Protein AF-A0A2V0PE69-F1 (afdb_monomer_lite)

Sequence (593 aa):
MATNRVFNFAAGPACLPLEVLEQAQADLVSYQGSGMSVMEMSHRSKEFEGIIKSAEADLRKLLDIPDNYKVLFVQGGASTQFAAIPFNFTAPGDAADYVVTGAWSKKAYEEALKLGLKANLAAKGDNKSIPPRDSWKLTPGAKYVHYCDNETIGGVEFPSAPDVGDVPLIADMSSDFLSKPVDVSKYAMIYAGAQKNVGPAGVVIAIVREDLLGHARPDTPTMLDYKVAADNGSMYNTPPCWTIYICGLELKGHRSVGGMRASIYNAMPTAGVEALAEFMGAFRKKHAKASRINGAACRRVTVRSSAVGAPAIEASRHSLPDGSGLEVLHLAAADASKAAARPPLVFVHGSYHAAWCWKENFMPYFSAAGYDCFALSLRCQGGSDRPAGAKVAGNLDSLAADLGSYVSTFPRPPVLVTHSFSGLIAQKYLLTPSAPAVAGAAFLCSVPPSGNKAMVGRFLRRDFFLSMRITWAFVGRSFATSLAACREAFFSPELPEADLKRYQAELAAASPVRLLDLKDMTKQVPLPQPRSAPPRFVLGGELDKVVDVEAVQELAAYCGVPPVVLPGLAHDCMLDARWRDAADALRGWLDGL

Foldseek 3Di:
DPPPDDPFPDQFLGDDDPVLVVLCVVQQQPNPNNRHHLVPDDCPDPVLVVLLVLLQVLVCVLQVFDPQKFKFKAFDFPLLVLQLVCQQQDDPPAEAEFQALEDSSVSSQVNCVVVVHNYHPQYHHPLQEGPDLVSGNDDVRHSAYEYEQAHLPSQYHDPADRCPDPHAYEYECAQCVQQDHHPNVNHQKYKYQCSHPQWHGTIMIMIHRNVSAPRGYPPDDLSSHVNSRRVCVNPNDPGPSSGSNSSSSSSVVCVVVDGGHNDPSHSQPPVNVVCVVVCVVVVCVVPVDDDDDDDDDDDDDDDDDPDQDQWDWDWDWDADPVRWTKIKTWTAASDQVLQVVAAAEEEEEAPLAALVLQPPFPRSVVSPVRHTYMYIGADQWDPTDDDPPAQAREALVVRLSVVLSVQVPDPDAHEYAYAAAVLLSVLSNQQPPPRDHHQEYEYELYFALQGVVVVLVVCCVPPVVLSVLLVCCLPVVVLLVDLVSVCLQFEFPPADSVLSVVVSPSSNVTGSRHHHDPVNRNVCPNPDQRPDGHHYAFEYECSESRRHPVSSCNRCVSVVHDYHYHYRGYRSLSSYPNVVVVSVVVVVSSVVD

InterPro domains:
  IPR000073 Alpha/beta hydrolase fold-1 [PF12697] (345-583)
  IPR000192 Aminotransferase class V domain [PF00266] (6-252)
  IPR015421 Pyridoxal phosphate-dependent transferase, major domain [G3DSA:3.40.640.10] (18-251)
  IPR015422 Pyridoxal phosphate-dependent transferase, small domain [G3DSA:3.90.1150.10] (252-288)
  IPR015424 Pyridoxal phosphate-dependent transferase [SSF53383] (4-286)
  IPR022278 Phosphoserine aminotransferase [MF_00160] (4-361)
  IPR022278 Phosphoserine aminotransferase [NF003764] (4-249)
  IPR022278 Phosphoserine aminotransferase [PTHR43247] (2-249)
  IPR029058 Alpha/Beta hydrolase fold [G3DSA:3.40.50.1820] (333-587)
  IPR029058 Alpha/Beta hydrolase fold [SSF53474] (340-592)

Radius of gyration: 30.6 Å; chains: 1; bounding box: 71×57×90 Å

pLDDT: mean 88.37, std 16.53, range [22.5, 98.88]

Organism: NCBI:txid307507

Structure (mmCIF, N/CA/C/O backbone):
data_AF-A0A2V0PE69-F1
#
_entry.id   AF-A0A2V0PE69-F1
#
loop_
_atom_site.group_PDB
_atom_site.id
_atom_site.type_symbol
_atom_site.label_atom_id
_atom_site.label_alt_id
_atom_site.label_comp_id
_atom_site.label_asym_id
_atom_site.label_entity_id
_atom_site.label_seq_id
_at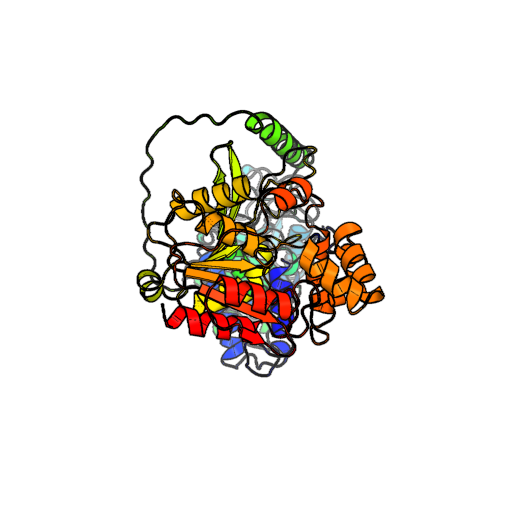om_site.pdbx_PDB_ins_code
_atom_site.Cartn_x
_atom_site.Cartn_y
_atom_site.Cartn_z
_atom_site.occupancy
_atom_site.B_iso_or_equiv
_atom_site.auth_seq_id
_atom_site.auth_comp_id
_atom_site.auth_asym_id
_atom_site.auth_atom_id
_atom_site.pdbx_PDB_model_num
ATOM 1 N N . MET A 1 1 ? 0.083 8.478 10.094 1.00 35.44 1 MET A N 1
ATOM 2 C CA . MET A 1 1 ? 1.491 8.467 10.567 1.00 35.44 1 MET A CA 1
ATOM 3 C C . MET A 1 1 ? 2.430 9.319 9.713 1.00 35.44 1 MET A C 1
ATOM 5 O O . MET A 1 1 ? 2.516 9.110 8.509 1.00 35.44 1 MET A O 1
ATOM 9 N N . ALA A 1 2 ? 3.210 10.209 10.338 1.00 32.06 2 ALA A N 1
ATOM 10 C CA . ALA A 1 2 ? 4.513 10.598 9.795 1.00 32.06 2 ALA A CA 1
ATOM 11 C C . ALA A 1 2 ? 5.482 9.459 10.131 1.00 32.06 2 ALA A C 1
ATOM 13 O O . ALA A 1 2 ? 5.994 9.360 11.242 1.00 32.06 2 ALA A O 1
ATOM 14 N N . THR A 1 3 ? 5.621 8.516 9.207 1.00 49.03 3 THR A N 1
ATOM 15 C CA . THR A 1 3 ? 6.571 7.409 9.309 1.00 49.03 3 THR A CA 1
ATOM 16 C C . THR A 1 3 ? 7.971 7.963 9.597 1.00 49.03 3 THR A C 1
ATOM 18 O O . THR A 1 3 ? 8.348 8.945 8.960 1.00 49.03 3 THR A O 1
ATOM 21 N N . ASN A 1 4 ? 8.788 7.318 10.445 1.00 60.53 4 ASN A N 1
ATOM 22 C CA . ASN A 1 4 ? 10.232 7.618 10.589 1.00 60.53 4 ASN A CA 1
ATOM 23 C C . ASN A 1 4 ? 11.032 7.240 9.312 1.00 60.53 4 ASN A C 1
ATOM 25 O O . ASN A 1 4 ? 12.198 6.854 9.357 1.00 60.53 4 ASN A O 1
ATOM 29 N N . ARG A 1 5 ? 10.354 7.271 8.159 1.00 71.38 5 ARG A N 1
ATOM 30 C CA . ARG A 1 5 ? 10.871 7.033 6.824 1.00 71.38 5 ARG A CA 1
ATOM 31 C C . ARG A 1 5 ? 11.457 8.344 6.346 1.00 71.38 5 ARG A C 1
ATOM 33 O O . ARG A 1 5 ? 10.777 9.364 6.262 1.00 71.38 5 ARG A O 1
ATOM 40 N N . VAL A 1 6 ? 12.730 8.283 6.011 1.00 70.19 6 VAL A N 1
ATOM 41 C CA . VAL A 1 6 ? 13.393 9.333 5.255 1.00 70.19 6 VAL A CA 1
ATOM 42 C C . VAL A 1 6 ? 12.930 9.276 3.802 1.00 70.19 6 VAL A C 1
ATOM 44 O O . VAL A 1 6 ? 12.574 8.211 3.290 1.00 70.19 6 VAL A O 1
ATOM 47 N N . PHE A 1 7 ? 12.957 10.416 3.120 1.00 74.06 7 PHE A N 1
ATOM 48 C CA . PHE A 1 7 ? 12.784 10.427 1.674 1.00 74.06 7 PHE A CA 1
ATOM 49 C C . PHE A 1 7 ? 13.975 9.713 1.029 1.00 74.06 7 PHE A C 1
ATOM 51 O O . PHE A 1 7 ? 15.108 10.189 1.101 1.00 74.06 7 PHE A O 1
ATOM 58 N N . ASN A 1 8 ? 13.721 8.550 0.432 1.00 75.88 8 ASN A N 1
ATOM 59 C CA . ASN A 1 8 ? 14.737 7.753 -0.242 1.00 75.88 8 ASN A CA 1
ATOM 60 C C . ASN A 1 8 ? 14.632 7.943 -1.761 1.00 75.88 8 ASN A C 1
ATOM 62 O O . ASN A 1 8 ? 13.727 7.397 -2.388 1.00 75.88 8 ASN A O 1
ATOM 66 N N . PHE A 1 9 ? 15.578 8.692 -2.330 1.00 79.00 9 PHE A N 1
ATOM 67 C CA . PHE A 1 9 ? 15.699 8.948 -3.771 1.00 79.00 9 PHE A CA 1
ATOM 68 C C . PHE A 1 9 ? 16.758 8.054 -4.452 1.00 79.00 9 PHE A C 1
ATOM 70 O O . PHE A 1 9 ? 17.286 8.407 -5.504 1.00 79.00 9 PHE A O 1
ATOM 77 N N . ALA A 1 10 ? 17.128 6.913 -3.856 1.00 80.62 10 ALA A N 1
ATOM 78 C CA . ALA A 1 10 ? 18.108 5.999 -4.445 1.00 80.62 10 ALA A CA 1
ATOM 79 C C . ALA A 1 10 ? 17.646 5.474 -5.817 1.00 80.62 10 ALA A C 1
ATOM 81 O O . ALA A 1 10 ? 16.499 5.070 -5.971 1.00 80.62 10 ALA A O 1
ATOM 82 N N . ALA A 1 11 ? 18.547 5.433 -6.803 1.00 77.75 11 ALA A N 1
ATOM 83 C CA . ALA A 1 11 ? 18.247 5.075 -8.198 1.00 77.75 11 ALA A CA 1
ATOM 84 C C . ALA A 1 11 ? 18.187 3.556 -8.493 1.00 77.75 11 ALA A C 1
ATOM 86 O O . ALA A 1 11 ? 18.026 3.156 -9.647 1.00 77.75 11 ALA A O 1
ATOM 87 N N . GLY A 1 12 ? 18.364 2.703 -7.476 1.00 88.44 12 GLY A N 1
ATOM 88 C CA . GLY A 1 12 ? 18.439 1.245 -7.613 1.00 88.44 12 GLY A CA 1
ATOM 89 C C . GLY A 1 12 ? 19.532 0.626 -6.721 1.00 88.44 12 GLY A C 1
ATOM 90 O O . GLY A 1 12 ? 20.708 0.859 -7.002 1.00 88.44 12 GLY A O 1
ATOM 91 N N . PRO A 1 13 ? 19.200 -0.185 -5.694 1.00 94.19 13 PRO A N 1
ATOM 92 C CA . PRO A 1 13 ? 17.847 -0.531 -5.260 1.00 94.19 13 PRO A CA 1
ATOM 93 C C . PRO A 1 13 ? 17.022 0.692 -4.830 1.00 94.19 13 PRO A C 1
ATOM 95 O O . PRO A 1 13 ? 17.541 1.603 -4.186 1.00 94.19 13 PRO A O 1
ATOM 98 N N . ALA A 1 14 ? 15.759 0.720 -5.242 1.00 86.88 14 ALA A N 1
ATOM 99 C CA . ALA A 1 14 ? 14.844 1.844 -5.086 1.00 86.88 14 ALA A CA 1
ATOM 100 C C . ALA A 1 14 ? 13.913 1.698 -3.870 1.00 86.88 14 ALA A C 1
ATOM 102 O O . ALA A 1 14 ? 13.918 0.694 -3.154 1.00 86.88 14 ALA A O 1
ATOM 103 N N . CYS A 1 15 ? 13.116 2.738 -3.617 1.00 84.44 15 CYS A N 1
ATOM 104 C CA . CYS A 1 15 ? 12.141 2.751 -2.534 1.00 84.44 15 CYS A CA 1
ATOM 105 C C . CYS A 1 15 ? 10.949 1.824 -2.831 1.00 84.44 15 CYS A C 1
ATOM 107 O O . CYS A 1 15 ? 10.188 2.062 -3.769 1.00 84.44 15 CYS A O 1
ATOM 109 N N . LEU A 1 16 ? 10.736 0.825 -1.971 1.00 86.88 16 LEU A N 1
ATOM 110 C CA . LEU A 1 16 ? 9.542 -0.022 -2.002 1.00 86.88 16 LEU A CA 1
ATOM 111 C C . LEU A 1 16 ? 8.354 0.640 -1.277 1.00 86.88 16 LEU A C 1
ATOM 113 O O . LEU A 1 16 ? 8.569 1.324 -0.258 1.00 86.88 16 LEU A O 1
ATOM 117 N N . PRO A 1 17 ? 7.107 0.421 -1.748 1.00 84.81 17 PRO A N 1
ATOM 118 C CA . PRO A 1 17 ? 5.901 0.804 -1.014 1.00 84.81 17 PRO A CA 1
ATOM 119 C C . PRO A 1 17 ? 5.932 0.269 0.422 1.00 84.81 17 PRO A C 1
ATOM 121 O O . PRO A 1 17 ? 6.444 -0.824 0.674 1.00 84.81 17 PRO A O 1
ATOM 124 N N . LEU A 1 18 ? 5.425 1.049 1.378 1.00 81.75 18 LEU A N 1
ATOM 125 C CA . LEU A 1 18 ? 5.485 0.657 2.790 1.00 81.75 18 LEU A CA 1
ATOM 126 C C . LEU A 1 18 ? 4.635 -0.590 3.039 1.00 81.75 18 LEU A C 1
ATOM 128 O O . LEU A 1 18 ? 5.077 -1.511 3.709 1.00 81.75 18 LEU A O 1
ATOM 132 N N . GLU A 1 19 ? 3.472 -0.641 2.408 1.00 81.75 19 GLU A N 1
ATOM 133 C CA . GLU A 1 19 ? 2.492 -1.714 2.514 1.00 81.75 19 GLU A CA 1
ATOM 134 C C . GLU A 1 19 ? 3.077 -3.049 2.027 1.00 81.75 19 GLU A C 1
ATOM 136 O O . GLU A 1 19 ? 2.823 -4.101 2.609 1.00 81.75 19 GLU A O 1
ATOM 141 N N . VAL A 1 20 ? 3.928 -3.009 0.993 1.00 88.50 20 VAL A N 1
ATOM 142 C CA . VAL A 1 20 ? 4.663 -4.186 0.503 1.00 88.50 20 VAL A CA 1
ATOM 143 C C . VAL A 1 20 ? 5.673 -4.667 1.546 1.00 88.50 20 VAL A C 1
ATOM 145 O O . VAL A 1 20 ? 5.784 -5.869 1.776 1.00 88.50 20 VAL A O 1
ATOM 148 N N . LEU A 1 21 ? 6.398 -3.748 2.195 1.00 89.62 21 LEU A N 1
ATOM 149 C CA . LEU A 1 21 ? 7.365 -4.086 3.245 1.00 89.62 21 LEU A CA 1
ATOM 150 C C . LEU A 1 21 ? 6.683 -4.649 4.498 1.00 89.62 21 LEU A C 1
ATOM 152 O O . LEU A 1 21 ? 7.188 -5.601 5.084 1.00 89.62 21 LEU A O 1
ATOM 156 N N . GLU A 1 22 ? 5.543 -4.085 4.891 1.00 88.31 22 GLU A N 1
ATOM 157 C CA . GLU A 1 22 ? 4.753 -4.546 6.036 1.00 88.31 22 GLU A CA 1
ATOM 158 C C . GLU A 1 22 ? 4.157 -5.935 5.777 1.00 88.31 22 GLU A C 1
ATOM 160 O O . GLU A 1 22 ? 4.276 -6.821 6.624 1.00 88.31 22 GLU A O 1
ATOM 165 N N . GLN A 1 23 ? 3.611 -6.182 4.581 1.00 90.25 23 GLN A N 1
ATOM 166 C CA . GLN A 1 23 ? 3.125 -7.514 4.214 1.00 90.25 23 GLN A CA 1
ATOM 167 C C . GLN A 1 23 ? 4.268 -8.535 4.147 1.00 90.25 23 GLN A C 1
ATOM 169 O O . GLN A 1 23 ? 4.152 -9.643 4.668 1.00 90.25 23 GLN A O 1
ATOM 174 N N . ALA A 1 24 ? 5.404 -8.161 3.555 1.00 94.56 24 ALA A N 1
ATOM 175 C CA . ALA A 1 24 ? 6.586 -9.013 3.527 1.00 94.56 24 ALA A CA 1
ATOM 176 C C . ALA A 1 24 ? 7.092 -9.348 4.937 1.00 94.56 24 ALA A C 1
ATOM 178 O O . ALA A 1 24 ? 7.491 -10.483 5.184 1.00 94.56 24 ALA A O 1
ATOM 179 N N . GLN A 1 25 ? 7.056 -8.387 5.865 1.00 95.25 25 GLN A N 1
ATOM 180 C CA . GLN A 1 25 ? 7.393 -8.613 7.268 1.00 95.25 25 GLN A CA 1
ATOM 181 C C . GLN A 1 25 ? 6.424 -9.604 7.927 1.00 95.25 25 GLN A C 1
ATOM 183 O O . GLN A 1 25 ? 6.879 -10.499 8.637 1.00 95.25 25 GLN A O 1
ATOM 188 N N . ALA A 1 26 ? 5.117 -9.471 7.680 1.00 92.62 26 ALA A N 1
ATOM 189 C CA . ALA A 1 26 ? 4.102 -10.374 8.220 1.00 92.62 26 ALA A CA 1
ATOM 190 C C . ALA A 1 26 ? 4.277 -11.818 7.715 1.00 92.62 26 ALA A C 1
ATOM 192 O O . ALA A 1 26 ? 4.193 -12.763 8.497 1.00 92.62 26 ALA A O 1
ATOM 193 N N . ASP A 1 27 ? 4.591 -11.987 6.430 1.00 95.56 27 ASP A N 1
ATOM 194 C CA . ASP A 1 27 ? 4.787 -13.303 5.810 1.00 95.56 27 ASP A CA 1
ATOM 195 C C . ASP A 1 27 ? 6.197 -13.886 6.012 1.00 95.56 27 ASP A C 1
ATOM 197 O O . ASP A 1 27 ? 6.459 -15.019 5.603 1.00 95.56 27 ASP A O 1
ATOM 201 N N . LEU A 1 28 ? 7.120 -13.143 6.638 1.00 97.00 28 LEU A N 1
ATOM 202 C CA . LEU A 1 28 ? 8.537 -13.512 6.705 1.00 97.00 28 LEU A CA 1
ATOM 203 C C . LEU A 1 28 ? 8.767 -14.859 7.398 1.00 97.00 28 LEU A C 1
ATOM 205 O O . LEU A 1 28 ? 9.588 -15.647 6.933 1.00 97.00 28 LEU A O 1
ATOM 209 N N . VAL A 1 29 ? 8.067 -15.105 8.508 1.00 96.25 29 VAL A N 1
ATOM 210 C CA . VAL A 1 29 ? 8.235 -16.317 9.331 1.00 96.25 29 VAL A CA 1
ATOM 211 C C . VAL A 1 29 ? 7.317 -17.445 8.866 1.00 96.25 29 VAL A C 1
ATOM 213 O O . VAL A 1 29 ? 7.697 -18.609 8.910 1.00 96.25 29 VAL A O 1
ATOM 216 N N . SER A 1 30 ? 6.104 -17.117 8.424 1.00 95.88 30 SER A N 1
ATOM 217 C CA . SER A 1 30 ? 5.138 -18.103 7.946 1.00 95.88 30 SER A CA 1
ATOM 218 C C . SER A 1 30 ? 4.229 -17.469 6.905 1.00 95.88 30 SER A C 1
ATOM 220 O O . SER A 1 30 ? 3.288 -16.755 7.252 1.00 95.88 30 SER A O 1
ATOM 222 N N . TYR A 1 31 ? 4.457 -17.802 5.639 1.00 94.81 31 TYR A N 1
ATOM 223 C CA . TYR A 1 31 ? 3.628 -17.326 4.538 1.00 94.81 31 TYR A CA 1
ATOM 224 C C . TYR A 1 31 ? 2.218 -17.902 4.641 1.00 94.81 31 TYR A C 1
ATOM 226 O O . TYR A 1 31 ? 2.052 -19.121 4.569 1.00 94.81 31 TYR A O 1
ATOM 234 N N . GLN A 1 32 ? 1.211 -17.042 4.803 1.00 89.31 32 GLN A N 1
ATOM 235 C CA . GLN A 1 32 ? -0.215 -17.402 4.726 1.00 89.31 32 GLN A CA 1
ATOM 236 C C . GLN A 1 32 ? -0.622 -18.669 5.508 1.00 89.31 32 GLN A C 1
ATOM 238 O O . GLN A 1 32 ? -1.419 -19.481 5.042 1.00 89.31 32 GLN A O 1
ATOM 243 N N . GLY A 1 33 ? -0.061 -18.859 6.706 1.00 85.44 33 GLY A N 1
ATOM 244 C CA . GLY A 1 33 ? -0.373 -20.014 7.558 1.00 85.44 33 GLY A CA 1
ATOM 245 C C . GLY A 1 33 ? 0.222 -21.351 7.095 1.00 85.44 33 GLY A C 1
ATOM 246 O O . GLY A 1 33 ? -0.128 -22.384 7.656 1.00 85.44 33 GLY A O 1
ATOM 247 N N . SER A 1 34 ? 1.137 -21.345 6.119 1.00 91.19 34 SER A N 1
ATOM 248 C CA . SER A 1 34 ? 1.882 -22.541 5.691 1.00 91.19 34 SER A CA 1
ATOM 249 C C . SER A 1 34 ? 2.806 -23.105 6.776 1.00 91.19 34 SER A C 1
ATOM 251 O O . SER A 1 34 ? 3.220 -24.257 6.684 1.00 91.19 34 SER A O 1
ATOM 253 N N . GLY A 1 35 ? 3.138 -22.309 7.798 1.00 92.88 35 GLY A N 1
ATOM 254 C CA . GLY A 1 35 ? 4.087 -22.680 8.846 1.00 92.88 35 GLY A CA 1
ATOM 255 C C . GLY A 1 35 ? 5.555 -22.557 8.428 1.00 92.88 35 GLY A C 1
ATOM 256 O O . GLY A 1 35 ? 6.418 -23.016 9.168 1.00 92.88 35 GLY A O 1
ATOM 257 N N . MET A 1 36 ? 5.843 -21.959 7.266 1.00 95.00 36 MET A N 1
ATOM 258 C CA . MET A 1 36 ? 7.195 -21.834 6.714 1.00 95.00 36 MET A CA 1
ATOM 259 C C . MET A 1 36 ? 7.390 -20.514 5.962 1.00 95.00 36 MET A C 1
ATOM 261 O O . MET A 1 36 ? 6.454 -19.966 5.368 1.00 95.00 36 MET A O 1
ATOM 265 N N . SER A 1 37 ? 8.617 -19.992 5.985 1.00 97.81 37 SER A N 1
ATOM 266 C CA . SER A 1 37 ? 8.984 -18.805 5.216 1.00 97.81 37 SER A CA 1
ATOM 267 C C . SER A 1 37 ? 8.952 -19.101 3.719 1.00 97.81 37 SER A C 1
ATOM 269 O O . SER A 1 37 ? 9.305 -20.199 3.287 1.00 97.81 37 SER A O 1
ATOM 271 N N . VAL A 1 38 ? 8.655 -18.095 2.888 1.00 97.44 38 VAL A N 1
ATOM 272 C CA . VAL A 1 38 ? 8.827 -18.205 1.424 1.00 97.44 38 VAL A CA 1
ATOM 273 C C . VAL A 1 38 ? 10.267 -18.584 1.052 1.00 97.44 38 VAL A C 1
ATOM 275 O O . VAL A 1 38 ? 10.493 -19.268 0.057 1.00 97.44 38 VAL A O 1
ATOM 278 N N . MET A 1 39 ? 11.253 -18.177 1.858 1.00 97.25 39 MET A N 1
ATOM 279 C CA . MET A 1 39 ? 12.664 -18.524 1.645 1.00 97.25 39 MET A CA 1
ATOM 280 C C . MET A 1 39 ? 12.966 -20.015 1.852 1.00 97.25 39 MET A C 1
ATOM 282 O O . MET A 1 39 ? 13.970 -20.504 1.344 1.00 97.25 39 MET A O 1
ATOM 286 N N . GLU A 1 40 ? 12.110 -20.727 2.581 1.00 97.44 40 GLU A N 1
ATOM 287 C CA . GLU A 1 40 ? 12.258 -22.151 2.901 1.00 97.44 40 GLU A CA 1
ATOM 288 C C . GLU A 1 40 ? 11.398 -23.035 1.984 1.00 97.44 40 GLU A C 1
ATOM 290 O O . GLU A 1 40 ? 11.500 -24.263 2.009 1.00 97.44 40 GLU A O 1
ATOM 295 N N . MET A 1 41 ? 10.553 -22.424 1.145 1.00 96.94 41 MET A N 1
ATOM 296 C CA . MET A 1 41 ? 9.707 -23.142 0.200 1.00 96.94 41 MET A CA 1
ATOM 297 C C . MET A 1 41 ? 10.531 -23.786 -0.907 1.00 96.94 41 MET A C 1
ATOM 299 O O . MET A 1 41 ? 11.344 -23.143 -1.575 1.00 96.94 41 MET A O 1
ATOM 303 N N . SER A 1 42 ? 10.236 -25.057 -1.181 1.00 98.06 42 SER A N 1
ATOM 304 C CA . SER A 1 42 ? 10.637 -25.651 -2.451 1.00 98.06 42 SER A CA 1
ATOM 305 C C . SER A 1 42 ? 9.991 -24.865 -3.588 1.00 98.06 42 SER A C 1
ATOM 307 O O . SER A 1 42 ? 8.779 -24.675 -3.608 1.00 98.06 42 SER A O 1
ATOM 309 N N . HIS A 1 43 ? 10.779 -24.481 -4.590 1.00 97.31 43 HIS A N 1
ATOM 310 C CA . HIS A 1 43 ? 10.258 -23.814 -5.784 1.00 97.31 43 HIS A CA 1
ATOM 311 C C . HIS A 1 43 ? 9.340 -24.714 -6.636 1.00 97.31 43 HIS A C 1
ATOM 313 O O . HIS A 1 43 ? 8.752 -24.256 -7.606 1.00 97.31 43 HIS A O 1
ATOM 319 N N . ARG A 1 44 ? 9.227 -26.001 -6.289 1.00 97.12 44 ARG A N 1
ATOM 320 C CA . ARG A 1 44 ? 8.290 -26.963 -6.888 1.00 97.12 44 ARG A CA 1
ATOM 321 C C . ARG A 1 44 ? 7.061 -27.221 -6.013 1.00 97.12 44 ARG A C 1
ATOM 323 O O . ARG A 1 44 ? 6.251 -28.083 -6.339 1.00 97.12 44 ARG A O 1
ATOM 330 N N . SER A 1 45 ? 6.947 -26.555 -4.863 1.00 96.94 45 SER A N 1
ATOM 331 C CA . SER A 1 45 ? 5.774 -26.685 -4.003 1.00 96.94 45 SER A CA 1
ATOM 332 C C . SER A 1 45 ? 4.586 -25.937 -4.608 1.00 96.94 45 SER A C 1
ATOM 334 O O . SER A 1 45 ? 4.752 -24.987 -5.377 1.00 96.94 45 SER A O 1
ATOM 336 N N . LYS A 1 46 ? 3.366 -26.347 -4.244 1.00 96.44 46 LYS A N 1
ATOM 337 C CA . LYS A 1 46 ? 2.143 -25.690 -4.729 1.00 96.44 46 LYS A CA 1
ATOM 338 C C . LYS A 1 46 ? 2.087 -24.222 -4.306 1.00 96.44 46 LYS A C 1
ATOM 340 O O . LYS A 1 46 ? 1.580 -23.392 -5.053 1.00 96.44 46 LYS A O 1
ATOM 345 N N . GLU A 1 47 ? 2.618 -23.918 -3.127 1.00 95.75 47 GLU A N 1
ATOM 346 C CA . GLU A 1 47 ? 2.690 -22.579 -2.552 1.00 95.75 47 GLU A CA 1
ATOM 347 C C . GLU A 1 47 ? 3.557 -21.670 -3.427 1.00 95.75 47 GLU A C 1
ATOM 349 O O . GLU A 1 47 ? 3.075 -20.641 -3.903 1.00 95.75 47 GLU A O 1
ATOM 354 N N . PHE A 1 48 ? 4.803 -22.069 -3.719 1.00 98.12 48 PHE A N 1
ATOM 355 C CA . PHE A 1 48 ? 5.684 -21.237 -4.538 1.00 98.12 48 PHE A CA 1
ATOM 356 C C . PHE A 1 48 ? 5.242 -21.170 -6.003 1.00 98.12 48 PHE A C 1
ATOM 358 O O . PHE A 1 48 ? 5.269 -20.094 -6.603 1.00 98.12 48 PHE A O 1
ATOM 365 N N . GLU A 1 49 ? 4.764 -22.280 -6.574 1.00 97.88 49 GLU A N 1
ATOM 366 C CA . GLU A 1 49 ? 4.161 -22.248 -7.908 1.00 97.88 49 GLU A CA 1
ATOM 367 C C . GLU A 1 49 ? 2.986 -21.263 -7.974 1.00 97.88 49 GLU A C 1
ATOM 369 O O . GLU A 1 49 ? 2.835 -20.546 -8.963 1.00 97.88 49 GLU A O 1
ATOM 374 N N . GLY A 1 50 ? 2.167 -21.197 -6.922 1.00 97.81 50 GLY A N 1
ATOM 375 C CA . GLY A 1 50 ? 1.096 -20.214 -6.795 1.00 97.81 50 GLY A CA 1
ATOM 376 C C . GLY A 1 50 ? 1.618 -18.775 -6.781 1.00 97.81 50 GLY A C 1
ATOM 377 O O . GLY A 1 50 ? 1.064 -17.919 -7.473 1.00 97.81 50 GLY A O 1
ATOM 378 N N . ILE A 1 51 ? 2.710 -18.511 -6.054 1.00 98.19 51 ILE A N 1
ATOM 379 C CA . ILE A 1 51 ? 3.356 -17.191 -5.988 1.00 98.19 51 ILE A CA 1
ATOM 380 C C . ILE A 1 51 ? 3.816 -16.734 -7.378 1.00 98.19 51 ILE A C 1
ATOM 382 O O . ILE A 1 51 ? 3.426 -15.651 -7.822 1.00 98.19 51 ILE A O 1
ATOM 386 N N . ILE A 1 52 ? 4.610 -17.547 -8.082 1.00 98.44 52 ILE A N 1
ATOM 387 C CA . ILE A 1 52 ? 5.175 -17.155 -9.383 1.00 98.44 52 ILE A CA 1
ATOM 388 C C . ILE A 1 52 ? 4.095 -17.044 -10.470 1.00 98.44 52 ILE A C 1
ATOM 390 O O . ILE A 1 52 ? 4.099 -16.077 -11.231 1.00 98.44 52 ILE A O 1
ATOM 394 N N . LYS A 1 53 ? 3.109 -17.957 -10.491 1.00 98.25 53 LYS A N 1
ATOM 395 C CA . LYS A 1 53 ? 1.969 -17.898 -11.427 1.00 98.25 53 LYS A CA 1
ATOM 396 C C . LYS A 1 53 ? 1.099 -16.667 -11.178 1.00 98.25 53 LYS A C 1
ATOM 398 O O . LYS A 1 53 ? 0.656 -16.030 -12.130 1.00 98.25 53 LYS A O 1
ATOM 403 N N . SER A 1 54 ? 0.875 -16.301 -9.911 1.00 97.12 54 SER A N 1
ATOM 404 C CA . SER A 1 54 ? 0.170 -15.062 -9.564 1.00 97.12 54 SER A CA 1
ATOM 405 C C . SER A 1 54 ? 0.942 -13.840 -10.052 1.00 97.12 54 SER A C 1
ATOM 407 O O . SER A 1 54 ? 0.330 -12.957 -10.639 1.00 97.12 54 SER A O 1
ATOM 409 N N . ALA A 1 55 ? 2.262 -13.785 -9.847 1.00 96.75 55 ALA A N 1
ATOM 410 C CA . ALA A 1 55 ? 3.081 -12.663 -10.302 1.00 96.75 55 ALA A CA 1
ATOM 411 C C . ALA A 1 55 ? 3.063 -12.518 -11.837 1.00 96.75 55 ALA A C 1
ATOM 413 O O . ALA A 1 55 ? 2.894 -11.411 -12.347 1.00 96.75 55 ALA A O 1
ATOM 414 N N . GLU A 1 56 ? 3.165 -13.626 -12.580 1.00 98.06 56 GLU A N 1
ATOM 415 C CA . GLU A 1 56 ? 3.022 -13.620 -14.043 1.00 98.06 56 GLU A CA 1
ATOM 416 C C . GLU A 1 56 ? 1.639 -13.117 -14.476 1.00 98.06 56 GLU A C 1
ATOM 418 O O . GLU A 1 56 ? 1.541 -12.204 -15.297 1.00 98.06 56 GLU A O 1
ATOM 423 N N . ALA A 1 57 ? 0.562 -13.686 -13.927 1.00 96.69 57 ALA A N 1
ATOM 424 C CA . ALA A 1 57 ? -0.799 -13.264 -14.253 1.00 96.69 57 ALA A CA 1
ATOM 425 C C . ALA A 1 57 ? -1.027 -11.782 -13.909 1.00 96.69 57 ALA A C 1
ATOM 427 O O . ALA A 1 57 ? -1.770 -11.069 -14.595 1.00 96.69 57 ALA A O 1
ATOM 428 N N . ASP A 1 58 ? -0.361 -11.304 -12.856 1.00 93.12 58 ASP A N 1
ATOM 429 C CA . ASP A 1 58 ? -0.400 -9.913 -12.448 1.00 93.12 58 ASP A CA 1
ATOM 430 C C . ASP A 1 58 ? 0.238 -8.981 -13.476 1.00 93.12 58 ASP A C 1
ATOM 432 O O . ASP A 1 58 ? -0.424 -8.027 -13.900 1.00 93.12 58 ASP A O 1
ATOM 436 N N . LEU A 1 59 ? 1.432 -9.328 -13.965 1.00 94.12 59 LEU A N 1
ATOM 437 C CA . LEU A 1 59 ? 2.108 -8.639 -15.067 1.00 94.12 59 LEU A CA 1
ATOM 438 C C . LEU A 1 59 ? 1.289 -8.650 -16.354 1.00 94.12 59 LEU A C 1
ATOM 440 O O . LEU A 1 59 ? 1.107 -7.593 -16.958 1.00 94.12 59 LEU A O 1
ATOM 444 N N . ARG A 1 60 ? 0.758 -9.815 -16.751 1.00 95.75 60 ARG A N 1
ATOM 445 C CA . ARG A 1 60 ? -0.030 -9.950 -17.985 1.00 95.75 60 ARG A CA 1
ATOM 446 C C . ARG A 1 60 ? -1.193 -8.978 -18.023 1.00 95.75 60 ARG A C 1
ATOM 448 O O . ARG A 1 60 ? -1.369 -8.272 -19.005 1.00 95.75 60 ARG A O 1
ATOM 455 N N . LYS A 1 61 ? -1.936 -8.876 -16.921 1.00 90.88 61 LYS A N 1
ATOM 456 C CA . LYS A 1 61 ? -3.058 -7.938 -16.825 1.00 90.88 61 LYS A CA 1
ATOM 457 C C . LYS A 1 61 ? -2.616 -6.473 -16.789 1.00 90.88 61 LYS A C 1
ATOM 459 O O . LYS A 1 61 ? -3.329 -5.626 -17.307 1.00 90.88 61 LYS A O 1
ATOM 464 N N . LEU A 1 62 ? -1.510 -6.156 -16.108 1.00 87.25 62 LEU A N 1
ATOM 465 C CA . LEU A 1 62 ? -1.058 -4.769 -15.932 1.00 87.25 62 LEU A CA 1
ATOM 466 C C . LEU A 1 62 ? -0.527 -4.156 -17.231 1.00 87.25 62 LEU A C 1
ATOM 468 O O . LEU A 1 62 ? -0.736 -2.969 -17.462 1.00 87.25 62 LEU A O 1
ATOM 472 N N . LEU A 1 63 ? 0.152 -4.958 -18.049 1.00 90.50 63 LEU A N 1
ATOM 473 C CA . LEU A 1 63 ? 0.770 -4.528 -19.305 1.00 90.50 63 LEU A CA 1
ATOM 474 C C . LEU A 1 63 ? -0.024 -4.926 -20.552 1.00 90.50 63 LEU A C 1
ATOM 476 O O . LEU A 1 63 ? 0.450 -4.678 -21.653 1.00 90.50 63 LEU A O 1
ATOM 480 N N . ASP A 1 64 ? -1.190 -5.555 -20.381 1.00 93.50 64 ASP A N 1
ATOM 481 C CA . ASP A 1 64 ? -1.967 -6.135 -21.482 1.00 93.50 64 ASP A CA 1
ATOM 482 C C . ASP A 1 64 ? -1.094 -7.035 -22.380 1.00 93.50 64 ASP A C 1
ATOM 484 O O . ASP A 1 64 ? -1.041 -6.895 -23.600 1.00 93.50 64 ASP A O 1
ATOM 488 N N . ILE A 1 65 ? -0.314 -7.921 -21.743 1.00 97.56 65 ILE A N 1
ATOM 489 C CA . ILE A 1 65 ? 0.670 -8.769 -22.431 1.00 97.56 65 ILE A CA 1
ATOM 490 C C . ILE A 1 65 ? -0.082 -9.790 -23.295 1.00 97.56 65 ILE A C 1
ATOM 492 O O . ILE A 1 65 ? -0.788 -10.631 -22.725 1.00 97.56 65 ILE A O 1
ATOM 496 N N . PRO A 1 66 ? 0.116 -9.797 -24.626 1.00 98.06 66 PRO A N 1
ATOM 497 C CA . PRO A 1 66 ? -0.555 -10.749 -25.500 1.00 98.06 66 PRO A CA 1
ATOM 498 C C . PRO A 1 66 ? -0.179 -12.208 -25.194 1.00 98.06 66 PRO A C 1
ATOM 500 O O . PRO A 1 66 ? 0.924 -12.511 -24.726 1.00 98.06 66 PRO A O 1
ATOM 503 N N . ASP A 1 67 ? -1.083 -13.139 -25.503 1.00 97.75 67 ASP A N 1
ATOM 504 C CA . ASP A 1 67 ? -0.902 -14.567 -25.201 1.00 97.75 67 ASP A CA 1
ATOM 505 C C . ASP A 1 67 ? 0.300 -15.194 -25.923 1.00 97.75 67 ASP A C 1
ATOM 507 O O . ASP A 1 67 ? 0.893 -16.144 -25.416 1.00 97.75 67 ASP A O 1
ATOM 511 N N . ASN A 1 68 ? 0.719 -14.629 -27.061 1.00 98.38 68 ASN A N 1
ATOM 512 C CA . ASN A 1 68 ? 1.895 -15.064 -27.821 1.00 98.38 68 ASN A CA 1
ATOM 513 C C . ASN A 1 68 ? 3.235 -14.557 -27.245 1.00 98.38 68 ASN A C 1
ATOM 515 O O . ASN A 1 68 ? 4.231 -14.488 -27.966 1.00 98.38 68 ASN A O 1
ATOM 519 N N . TYR A 1 69 ? 3.270 -14.188 -25.963 1.00 98.81 69 TYR A N 1
ATOM 520 C CA . TYR A 1 69 ? 4.481 -13.826 -25.227 1.00 98.81 69 TYR A CA 1
ATOM 521 C C . TYR A 1 69 ? 4.667 -14.722 -24.005 1.00 98.81 69 TYR A C 1
ATOM 523 O O . TYR A 1 69 ? 3.708 -15.098 -23.324 1.00 98.81 69 TYR A O 1
ATOM 531 N N . LYS A 1 70 ? 5.927 -14.995 -23.662 1.00 98.69 70 LYS A N 1
ATOM 532 C CA . LYS A 1 70 ? 6.330 -15.602 -22.390 1.00 98.69 70 LYS A CA 1
ATOM 533 C C . LYS A 1 70 ? 6.822 -14.528 -21.426 1.00 98.69 70 LYS A C 1
ATOM 535 O O . LYS A 1 70 ? 7.561 -13.631 -21.822 1.00 98.69 70 LYS A O 1
ATOM 540 N N . VAL A 1 71 ? 6.432 -14.647 -20.158 1.00 98.75 71 VAL A N 1
ATOM 541 C CA . VAL A 1 71 ? 6.927 -13.809 -19.059 1.00 98.75 71 VAL A CA 1
ATOM 542 C C . VAL A 1 71 ? 7.893 -14.648 -18.234 1.00 98.75 71 VAL A C 1
ATOM 544 O O . VAL A 1 71 ? 7.518 -15.681 -17.688 1.00 98.75 71 VAL A O 1
ATOM 547 N N . LEU A 1 72 ? 9.149 -14.222 -18.179 1.00 98.75 72 LEU A N 1
ATOM 548 C CA . LEU A 1 72 ? 10.246 -14.967 -17.577 1.00 98.75 72 LEU A CA 1
ATOM 549 C C . LEU A 1 72 ? 10.795 -14.223 -16.358 1.00 98.75 72 LEU A C 1
ATOM 551 O O . LEU A 1 72 ? 10.987 -13.008 -16.402 1.00 98.75 72 LEU A O 1
ATOM 555 N N . PHE A 1 73 ? 11.109 -14.966 -15.299 1.00 98.62 73 PHE A N 1
ATOM 556 C CA . PHE A 1 73 ? 11.783 -14.483 -14.095 1.00 98.62 73 PHE A CA 1
ATOM 557 C C . PHE A 1 73 ? 13.200 -15.060 -14.043 1.00 98.62 73 PHE A C 1
ATOM 559 O O . PHE A 1 73 ? 13.407 -16.194 -13.615 1.00 98.62 73 PHE A O 1
ATOM 566 N N . VAL A 1 74 ? 14.192 -14.291 -14.492 1.00 98.44 74 VAL A N 1
ATOM 567 C CA . VAL A 1 74 ? 15.585 -14.754 -14.630 1.00 98.44 74 VAL A CA 1
ATOM 568 C C . VAL A 1 74 ? 16.532 -14.020 -13.677 1.00 98.44 74 VAL A C 1
ATOM 570 O O . VAL A 1 74 ? 16.243 -12.923 -13.205 1.00 98.44 74 VAL A O 1
ATOM 573 N N . GLN A 1 75 ? 17.671 -14.633 -13.354 1.00 98.25 75 GLN A N 1
ATOM 574 C CA . GLN A 1 75 ? 18.693 -14.055 -12.466 1.00 98.25 75 GLN A CA 1
ATOM 575 C C . GLN A 1 75 ? 19.781 -13.303 -13.261 1.00 98.25 75 GLN A C 1
ATOM 577 O O . GLN A 1 75 ? 19.728 -13.209 -14.485 1.00 98.25 75 GLN A O 1
ATOM 582 N N . GLY A 1 76 ? 20.774 -12.743 -12.560 1.00 96.25 76 GLY A N 1
ATOM 583 C CA . GLY A 1 76 ? 21.952 -12.095 -13.166 1.00 96.25 76 GLY A CA 1
ATOM 584 C C . GLY A 1 76 ? 21.809 -10.589 -13.434 1.00 96.25 76 GLY A C 1
ATOM 585 O O . GLY A 1 76 ? 22.791 -9.902 -13.712 1.00 96.25 76 GLY A O 1
ATOM 586 N N . GLY A 1 77 ? 20.603 -10.037 -13.272 1.00 97.44 77 GLY A N 1
ATOM 587 C CA . GLY A 1 77 ? 20.336 -8.618 -13.513 1.00 97.44 77 GLY A CA 1
ATOM 588 C C . GLY A 1 77 ? 20.279 -8.265 -15.005 1.00 97.44 77 GLY A C 1
ATOM 589 O O . GLY A 1 77 ? 20.563 -9.089 -15.876 1.00 97.44 77 GLY A O 1
ATOM 590 N N . ALA A 1 78 ? 19.902 -7.017 -15.305 1.00 98.06 78 ALA A N 1
ATOM 591 C CA . ALA A 1 78 ? 19.812 -6.505 -16.678 1.00 98.06 78 ALA A CA 1
ATOM 592 C C . ALA A 1 78 ? 21.127 -6.697 -17.460 1.00 98.06 78 ALA A C 1
ATOM 594 O O . ALA A 1 78 ? 21.103 -7.044 -18.636 1.00 98.06 78 ALA A O 1
ATOM 595 N N . SER A 1 79 ? 22.275 -6.586 -16.782 1.00 98.44 79 SER A N 1
ATOM 596 C CA . SER A 1 79 ? 23.595 -6.799 -17.382 1.00 98.44 79 SER A CA 1
ATOM 597 C C . SER A 1 79 ? 23.783 -8.199 -17.974 1.00 98.44 79 SER A C 1
ATOM 599 O O . SER A 1 79 ? 24.414 -8.329 -19.015 1.00 98.44 79 SER A O 1
ATOM 601 N N . THR A 1 80 ? 23.230 -9.254 -17.362 1.00 98.75 80 THR A N 1
ATOM 602 C CA . THR A 1 80 ? 23.280 -10.602 -17.956 1.00 98.75 80 THR A CA 1
ATOM 603 C C . THR A 1 80 ? 22.449 -10.681 -19.237 1.00 98.75 80 THR A C 1
ATOM 605 O O . THR A 1 80 ? 22.819 -11.409 -20.156 1.00 98.75 80 THR A O 1
ATOM 608 N N . GLN A 1 81 ? 21.376 -9.891 -19.350 1.00 98.75 81 GLN A N 1
ATOM 609 C CA . GLN A 1 81 ? 20.559 -9.847 -20.566 1.00 98.75 81 GLN A CA 1
ATOM 610 C C . GLN A 1 81 ? 21.326 -9.239 -21.744 1.00 98.75 81 GLN A C 1
ATOM 612 O O . GLN A 1 81 ? 21.135 -9.678 -22.873 1.00 98.75 81 GLN A O 1
ATOM 617 N N . PHE A 1 82 ? 22.268 -8.322 -21.490 1.00 98.75 82 PHE A N 1
ATOM 618 C CA . PHE A 1 82 ? 23.144 -7.774 -22.534 1.00 98.75 82 PHE A CA 1
ATOM 619 C C . PHE A 1 82 ? 23.941 -8.865 -23.267 1.00 98.75 82 PHE A C 1
ATOM 621 O O . PHE A 1 82 ? 24.234 -8.708 -24.448 1.00 98.75 82 PHE A O 1
ATOM 628 N N . ALA A 1 83 ? 24.254 -9.973 -22.584 1.00 98.44 83 ALA A N 1
ATOM 629 C CA . ALA A 1 83 ? 24.894 -11.140 -23.181 1.00 98.44 83 ALA A CA 1
ATOM 630 C C . ALA A 1 83 ? 23.883 -12.178 -23.698 1.00 98.44 83 ALA A C 1
ATOM 632 O O . ALA A 1 83 ? 24.060 -12.718 -24.789 1.00 98.44 83 ALA A O 1
ATOM 633 N N . ALA A 1 84 ? 22.815 -12.454 -22.943 1.00 98.62 84 ALA A N 1
ATOM 634 C CA . ALA A 1 84 ? 21.819 -13.458 -23.319 1.00 98.62 84 ALA A CA 1
ATOM 635 C C . ALA A 1 84 ? 21.079 -13.103 -24.623 1.00 98.62 84 ALA A C 1
ATOM 637 O O . ALA A 1 84 ? 20.835 -13.984 -25.445 1.00 98.62 84 ALA A O 1
ATOM 638 N N . ILE A 1 85 ? 20.780 -11.823 -24.862 1.00 98.75 85 ILE A N 1
ATOM 639 C CA . ILE A 1 85 ? 20.081 -11.368 -26.073 1.00 98.75 85 ILE A CA 1
ATOM 640 C C . ILE A 1 85 ? 20.864 -11.745 -27.353 1.00 98.75 85 ILE A C 1
ATOM 642 O O . ILE A 1 85 ? 20.313 -12.477 -28.178 1.00 98.75 85 ILE A O 1
ATOM 646 N N . PRO A 1 86 ? 22.149 -11.370 -27.531 1.00 98.38 86 PRO A N 1
ATOM 647 C CA . PRO A 1 86 ? 22.944 -11.836 -28.668 1.00 98.38 86 PRO A CA 1
ATOM 648 C C . PRO A 1 86 ? 22.921 -13.358 -28.870 1.00 98.38 86 PRO A C 1
ATOM 650 O O . PRO A 1 86 ? 22.758 -13.815 -29.999 1.00 98.38 86 PRO A O 1
ATOM 653 N N . PHE A 1 87 ? 23.034 -14.150 -27.801 1.00 98.44 87 PHE A N 1
ATOM 654 C CA . PHE A 1 87 ? 23.003 -15.613 -27.902 1.00 98.44 87 PHE A CA 1
ATOM 655 C C . PHE A 1 87 ? 21.664 -16.173 -28.401 1.00 98.44 87 PHE A C 1
ATOM 657 O O . PHE A 1 87 ? 21.655 -17.192 -29.085 1.00 98.44 87 PHE A O 1
ATOM 664 N N . ASN A 1 88 ? 20.543 -15.521 -28.092 1.00 98.62 88 ASN A N 1
ATOM 665 C CA . ASN A 1 88 ? 19.213 -16.046 -28.411 1.00 98.62 88 ASN A CA 1
ATOM 666 C C . ASN A 1 88 ? 18.644 -15.537 -29.739 1.00 98.62 88 ASN A C 1
ATOM 668 O O . ASN A 1 88 ? 17.890 -16.255 -30.386 1.00 98.62 88 ASN A O 1
ATOM 672 N N . PHE A 1 89 ? 18.989 -14.314 -30.146 1.00 98.31 89 PHE A N 1
ATOM 673 C CA . PHE A 1 89 ? 18.352 -13.651 -31.290 1.00 98.31 89 PHE A CA 1
ATOM 674 C C . PHE A 1 89 ? 19.225 -13.600 -32.552 1.00 98.31 89 PHE A C 1
ATOM 676 O O . PHE A 1 89 ? 18.805 -13.037 -33.562 1.00 98.31 89 PHE A O 1
ATOM 683 N N . THR A 1 90 ? 20.450 -14.134 -32.523 1.00 97.75 90 THR A N 1
ATOM 684 C CA . THR A 1 90 ? 21.384 -14.037 -33.660 1.00 97.75 90 THR A CA 1
ATOM 685 C C . THR A 1 90 ? 22.208 -15.303 -33.841 1.00 97.75 90 THR A C 1
ATOM 687 O O . THR A 1 90 ? 22.535 -15.974 -32.870 1.00 97.75 90 THR A O 1
ATOM 690 N N . ALA A 1 91 ? 2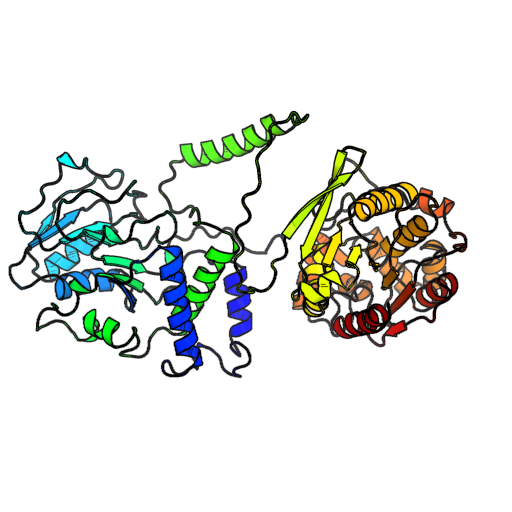2.641 -15.572 -35.066 1.00 95.19 91 ALA A N 1
ATOM 691 C CA . ALA A 1 91 ? 23.647 -16.562 -35.423 1.00 95.19 91 ALA A CA 1
ATOM 692 C C . ALA A 1 91 ? 25.017 -15.899 -35.699 1.00 95.19 91 ALA A C 1
ATOM 694 O O . ALA A 1 91 ? 25.102 -14.681 -35.895 1.00 95.19 91 ALA A O 1
ATOM 695 N N . PRO A 1 92 ? 26.121 -16.670 -35.741 1.00 91.19 92 PRO A N 1
ATOM 696 C CA . PRO A 1 92 ? 27.411 -16.151 -36.183 1.00 91.19 92 PRO A CA 1
ATOM 697 C C . PRO A 1 92 ? 27.317 -15.466 -37.554 1.00 91.19 92 PRO A C 1
ATOM 699 O O . PRO A 1 92 ? 26.848 -16.048 -38.528 1.00 91.19 92 PRO A O 1
ATOM 702 N N . GLY A 1 93 ? 27.793 -14.222 -37.633 1.00 93.00 93 GLY A N 1
ATOM 703 C CA . GLY A 1 93 ? 27.792 -13.432 -38.865 1.00 93.00 93 GLY A CA 1
ATOM 704 C C . GLY A 1 93 ? 26.568 -12.537 -39.070 1.00 93.00 93 GLY A C 1
ATOM 705 O O . GLY A 1 93 ? 26.648 -11.658 -39.937 1.00 93.00 93 GLY A O 1
ATOM 706 N N . ASP A 1 94 ? 25.514 -12.697 -38.266 1.00 97.69 94 ASP A N 1
ATOM 707 C CA . ASP A 1 94 ? 24.374 -11.781 -38.228 1.00 97.69 94 ASP A CA 1
ATOM 708 C C . ASP A 1 94 ? 24.768 -10.399 -37.694 1.00 97.69 94 ASP A C 1
ATOM 710 O O . ASP A 1 94 ? 25.755 -10.242 -36.966 1.00 97.69 94 ASP A O 1
ATOM 714 N N . ALA A 1 95 ? 23.965 -9.398 -38.054 1.00 98.19 95 ALA A N 1
ATOM 715 C CA . ALA A 1 95 ? 24.075 -8.032 -37.562 1.00 98.19 95 ALA A CA 1
ATOM 716 C C . ALA A 1 95 ? 22.886 -7.666 -36.669 1.00 98.19 95 ALA A C 1
ATOM 718 O O . ALA A 1 95 ? 21.771 -8.152 -36.870 1.00 98.19 95 ALA A O 1
ATOM 719 N N . ALA A 1 96 ? 23.124 -6.780 -35.706 1.00 98.69 96 ALA A N 1
ATOM 720 C CA . ALA A 1 96 ? 22.085 -6.171 -34.886 1.00 98.69 96 ALA A CA 1
ATOM 721 C C . ALA A 1 96 ? 22.395 -4.691 -34.666 1.00 98.69 96 ALA A C 1
ATOM 723 O O . ALA A 1 96 ? 23.562 -4.302 -34.586 1.00 98.69 96 ALA A O 1
ATOM 724 N N . ASP A 1 97 ? 21.356 -3.877 -34.559 1.00 98.88 97 ASP A N 1
ATOM 725 C CA . ASP A 1 97 ? 21.480 -2.434 -34.404 1.00 98.88 97 ASP A CA 1
ATOM 726 C C . ASP A 1 97 ? 21.327 -2.030 -32.935 1.00 98.88 97 ASP A C 1
ATOM 728 O O . ASP A 1 97 ? 20.486 -2.558 -32.211 1.00 98.88 97 ASP A O 1
ATOM 732 N N . TYR A 1 98 ? 22.125 -1.057 -32.501 1.00 98.88 98 TYR A N 1
ATOM 733 C CA . TYR A 1 98 ? 22.065 -0.479 -31.162 1.00 98.88 98 TYR A CA 1
ATOM 734 C C . TYR A 1 98 ? 21.902 1.036 -31.234 1.00 98.88 98 TYR A C 1
ATOM 736 O O . TYR A 1 98 ? 22.644 1.735 -31.932 1.00 98.88 98 TYR A O 1
ATOM 744 N N . VAL A 1 99 ? 20.951 1.546 -30.459 1.00 98.75 99 VAL A N 1
ATOM 745 C CA . VAL A 1 99 ? 20.713 2.975 -30.260 1.00 98.75 99 VAL A CA 1
ATOM 746 C C . VAL A 1 99 ? 21.286 3.358 -28.903 1.00 98.75 99 VAL A C 1
ATOM 748 O O . VAL A 1 99 ? 20.730 3.021 -27.859 1.00 98.75 99 VAL A O 1
ATOM 751 N N . VAL A 1 100 ? 22.427 4.046 -28.914 1.00 98.50 100 VAL A N 1
ATOM 752 C CA . VAL A 1 100 ? 23.167 4.381 -27.692 1.00 98.50 100 VAL A CA 1
ATOM 753 C C . VAL A 1 100 ? 22.866 5.810 -27.273 1.00 98.50 100 VAL A C 1
ATOM 755 O O . VAL A 1 100 ? 23.429 6.756 -27.819 1.00 98.50 100 VAL A O 1
ATOM 758 N N . THR A 1 101 ? 21.989 5.978 -26.291 1.00 97.50 101 THR A N 1
ATOM 759 C CA . THR A 1 101 ? 21.570 7.282 -25.748 1.00 97.50 101 THR A CA 1
ATOM 760 C C . THR A 1 101 ? 22.192 7.604 -24.394 1.00 97.50 101 THR A C 1
ATOM 762 O O . THR A 1 101 ? 22.078 8.739 -23.936 1.00 97.50 101 THR A O 1
ATOM 765 N N . GLY A 1 102 ? 22.879 6.648 -23.765 1.00 96.69 102 GLY A N 1
ATOM 766 C CA . GLY A 1 102 ? 23.469 6.833 -22.445 1.00 96.69 102 GLY A CA 1
ATOM 767 C C . GLY A 1 102 ? 24.379 5.693 -22.001 1.00 96.69 102 GLY A C 1
ATOM 768 O O . GLY A 1 102 ? 24.996 4.989 -22.803 1.00 96.69 102 GLY A O 1
ATOM 769 N N . ALA A 1 103 ? 24.519 5.550 -20.685 1.00 95.81 103 ALA A N 1
ATOM 770 C CA . ALA A 1 103 ? 25.475 4.631 -20.082 1.00 95.81 103 ALA A CA 1
ATOM 771 C C . ALA A 1 103 ? 25.029 3.164 -20.164 1.00 95.81 103 ALA A C 1
ATOM 773 O O . ALA A 1 103 ? 25.885 2.284 -20.267 1.00 95.81 103 ALA A O 1
ATOM 774 N N . TRP A 1 104 ? 23.725 2.883 -20.099 1.00 98.06 104 TRP A N 1
ATOM 775 C CA . TRP A 1 104 ? 23.211 1.511 -20.080 1.00 98.06 104 TRP A CA 1
ATOM 776 C C . TRP A 1 104 ? 23.126 0.911 -21.480 1.00 98.06 104 TRP A C 1
ATOM 778 O O . TRP A 1 104 ? 23.655 -0.178 -21.701 1.00 98.06 104 TRP A O 1
ATOM 788 N N . SER A 1 105 ? 22.586 1.653 -22.446 1.00 98.50 105 SER A N 1
ATOM 789 C CA . SER A 1 105 ? 22.606 1.277 -23.867 1.00 98.50 105 SER A CA 1
ATOM 790 C C . SER A 1 105 ? 24.034 1.082 -24.387 1.00 98.50 105 SER A C 1
ATOM 792 O O . SER A 1 105 ? 24.307 0.120 -25.105 1.00 98.50 105 SER A O 1
ATOM 794 N N . LYS A 1 106 ? 24.986 1.924 -23.952 1.00 98.44 106 LYS A N 1
ATOM 795 C CA . LYS A 1 106 ? 26.411 1.748 -24.267 1.00 98.44 106 LYS A CA 1
ATOM 796 C C . LYS A 1 106 ? 26.951 0.409 -23.757 1.00 98.44 106 LYS A C 1
ATOM 798 O O . LYS A 1 106 ? 27.636 -0.279 -24.505 1.00 98.44 106 LYS A O 1
ATOM 803 N N . LYS A 1 107 ? 26.644 0.026 -22.514 1.00 98.75 107 LYS A N 1
ATOM 804 C CA . LYS A 1 107 ? 27.092 -1.260 -21.949 1.00 98.75 107 LYS A CA 1
ATOM 805 C C . LYS A 1 107 ? 26.496 -2.455 -22.691 1.00 98.75 107 LYS A C 1
ATOM 807 O O . LYS A 1 107 ? 27.208 -3.427 -22.916 1.00 98.75 107 LYS A O 1
ATOM 812 N N . ALA A 1 108 ? 25.228 -2.373 -23.095 1.00 98.81 108 ALA A N 1
ATOM 813 C CA . ALA A 1 108 ? 24.598 -3.414 -23.902 1.00 98.81 108 ALA A CA 1
ATOM 814 C C . ALA A 1 108 ? 25.291 -3.577 -25.267 1.00 98.81 108 ALA A C 1
ATOM 816 O O . ALA A 1 108 ? 25.589 -4.694 -25.685 1.00 98.81 108 ALA A O 1
ATOM 817 N N . TYR A 1 109 ? 25.615 -2.457 -25.920 1.00 98.81 109 TYR A N 1
ATOM 818 C CA . TYR A 1 109 ? 26.369 -2.435 -27.173 1.00 98.81 109 TYR A CA 1
ATOM 819 C C . TYR A 1 109 ? 27.790 -3.004 -27.020 1.00 98.81 109 TYR A C 1
ATOM 821 O O . TYR A 1 109 ? 28.227 -3.823 -27.827 1.00 98.81 109 TYR A O 1
ATOM 829 N N . GLU A 1 110 ? 28.513 -2.610 -25.969 1.00 98.75 110 GLU A N 1
ATOM 830 C CA . GLU A 1 110 ? 29.873 -3.092 -25.701 1.00 98.75 110 GLU A CA 1
ATOM 831 C C . GLU A 1 110 ? 29.913 -4.597 -25.397 1.00 98.75 110 GLU A C 1
ATOM 833 O O . GLU A 1 110 ? 30.821 -5.285 -25.869 1.00 98.75 110 GLU A O 1
ATOM 838 N N . GLU A 1 111 ? 28.925 -5.136 -24.673 1.00 98.75 111 GLU A N 1
ATOM 839 C CA . GLU A 1 111 ? 28.842 -6.581 -24.426 1.00 98.75 111 GLU A CA 1
ATOM 840 C C . GLU A 1 111 ? 28.569 -7.353 -25.727 1.00 98.75 111 GLU A C 1
ATOM 842 O O . GLU A 1 111 ? 29.189 -8.386 -25.975 1.00 98.75 111 GLU A O 1
ATOM 847 N N . ALA A 1 112 ? 27.728 -6.821 -26.619 1.00 98.44 112 ALA A N 1
ATOM 848 C CA . ALA A 1 112 ? 27.481 -7.427 -27.926 1.00 98.44 112 ALA A CA 1
ATOM 849 C C . ALA A 1 112 ? 28.742 -7.469 -28.809 1.00 98.44 112 ALA A C 1
ATOM 851 O O . ALA A 1 112 ? 29.041 -8.503 -29.411 1.00 98.44 112 ALA A O 1
ATOM 852 N N . LEU A 1 113 ? 29.519 -6.378 -28.840 1.00 98.25 113 LEU A N 1
ATOM 853 C CA . LEU A 1 113 ? 30.815 -6.337 -29.527 1.00 98.25 113 LEU A CA 1
ATOM 854 C C . LEU A 1 113 ? 31.798 -7.358 -28.949 1.00 98.25 113 LEU A C 1
ATOM 856 O O . LEU A 1 113 ? 32.479 -8.063 -29.694 1.00 98.25 113 LEU A O 1
ATOM 860 N N . LYS A 1 114 ? 31.860 -7.460 -27.618 1.00 98.06 114 LYS A N 1
ATOM 861 C CA . LYS A 1 114 ? 32.724 -8.414 -26.913 1.00 98.06 114 LYS A CA 1
ATOM 862 C C . LYS A 1 114 ? 32.381 -9.869 -27.244 1.00 98.06 114 LYS A C 1
ATOM 864 O O . LYS A 1 114 ? 33.285 -10.697 -27.308 1.00 98.06 114 LYS A O 1
ATOM 869 N N . LEU A 1 115 ? 31.109 -10.175 -27.497 1.00 96.75 115 LEU A N 1
ATOM 870 C CA . LEU A 1 115 ? 30.641 -11.491 -27.949 1.00 96.75 115 LEU A CA 1
ATOM 871 C C . LEU A 1 115 ? 30.852 -11.740 -29.455 1.00 96.75 115 LEU A C 1
ATOM 873 O O . LEU A 1 115 ? 30.407 -12.762 -29.981 1.00 96.75 115 LEU A O 1
ATOM 877 N N . GLY A 1 116 ? 31.505 -10.817 -30.169 1.00 96.06 116 GLY A N 1
ATOM 878 C CA . GLY A 1 116 ? 31.793 -10.944 -31.597 1.00 96.06 116 GLY A CA 1
ATOM 879 C C . GLY A 1 116 ? 30.574 -10.763 -32.506 1.00 96.06 116 GLY A C 1
ATOM 880 O O . GLY A 1 116 ? 30.632 -11.140 -33.678 1.00 96.06 116 GLY A O 1
ATOM 881 N N . LEU A 1 117 ? 29.465 -10.205 -32.003 1.00 97.81 117 LEU A N 1
ATOM 882 C CA . LEU A 1 117 ? 28.327 -9.833 -32.844 1.00 97.81 117 LEU A CA 1
ATOM 883 C C . LEU A 1 117 ? 28.719 -8.661 -33.755 1.00 97.81 117 LEU A C 1
ATOM 885 O O . LEU A 1 117 ? 29.419 -7.743 -33.323 1.00 97.81 117 LEU A O 1
ATOM 889 N N . LYS A 1 118 ? 28.211 -8.631 -34.996 1.00 98.19 118 LYS A N 1
ATOM 890 C CA . LYS A 1 118 ? 28.287 -7.429 -35.842 1.00 98.19 118 LYS A CA 1
ATOM 891 C C . LYS A 1 118 ? 27.285 -6.384 -35.338 1.00 98.19 118 LYS A C 1
ATOM 893 O O . LYS A 1 118 ? 26.252 -6.144 -35.958 1.00 98.19 118 LYS A O 1
ATOM 898 N N . ALA A 1 119 ? 27.569 -5.811 -34.172 1.00 98.31 119 ALA A N 1
ATOM 899 C CA . ALA A 1 119 ? 26.754 -4.773 -33.567 1.00 98.31 119 ALA A CA 1
ATOM 900 C C . ALA A 1 119 ? 27.018 -3.439 -34.280 1.00 98.31 119 ALA A C 1
ATOM 902 O O . ALA A 1 119 ? 28.129 -2.909 -34.238 1.00 98.31 119 ALA A O 1
ATOM 903 N N . ASN A 1 120 ? 26.002 -2.901 -34.948 1.00 98.62 120 ASN A N 1
ATOM 904 C CA . ASN A 1 120 ? 26.050 -1.592 -35.581 1.00 98.62 120 ASN A CA 1
ATOM 905 C C . ASN A 1 120 ? 25.586 -0.516 -34.593 1.00 98.62 120 ASN A C 1
ATOM 907 O O . ASN A 1 120 ? 24.525 -0.627 -33.977 1.00 98.62 120 ASN A O 1
ATOM 911 N N . LEU A 1 121 ? 26.366 0.558 -34.471 1.00 98.56 121 LEU A N 1
ATOM 912 C CA . LEU A 1 121 ? 25.960 1.756 -33.745 1.00 98.56 121 LEU A CA 1
ATOM 913 C C . LEU A 1 121 ? 25.029 2.587 -34.637 1.00 98.56 121 LEU A C 1
ATOM 915 O O . LEU A 1 121 ? 25.457 3.544 -35.284 1.00 98.56 121 LEU A O 1
ATOM 919 N N . ALA A 1 122 ? 23.757 2.199 -34.684 1.00 98.19 122 ALA A N 1
ATOM 920 C CA . ALA A 1 122 ? 22.770 2.797 -35.576 1.00 98.19 122 ALA A CA 1
ATOM 921 C C . ALA A 1 122 ? 22.502 4.272 -35.253 1.00 98.19 122 ALA A C 1
ATOM 923 O O . ALA A 1 122 ? 22.279 5.078 -36.158 1.00 98.19 122 ALA A O 1
ATOM 924 N N . ALA A 1 123 ? 22.551 4.639 -33.973 1.00 97.94 123 ALA A N 1
ATOM 925 C CA . ALA A 1 123 ? 22.468 6.023 -33.535 1.00 97.94 123 ALA A CA 1
ATOM 926 C C . ALA A 1 123 ? 23.213 6.229 -32.214 1.00 97.94 123 ALA A C 1
ATOM 928 O O . ALA A 1 123 ? 23.319 5.319 -31.389 1.00 97.94 123 ALA A O 1
ATOM 929 N N . LYS A 1 124 ? 23.716 7.450 -32.008 1.00 97.06 124 LYS A N 1
ATOM 930 C CA . LYS A 1 124 ? 24.432 7.846 -30.795 1.00 97.06 124 LYS A CA 1
ATOM 931 C C . LYS A 1 124 ? 23.933 9.202 -30.300 1.00 97.06 124 LYS A C 1
ATOM 933 O O . LYS A 1 124 ? 24.065 10.193 -31.013 1.00 97.06 124 LYS A O 1
ATOM 938 N N . GLY A 1 125 ? 23.376 9.225 -29.095 1.00 91.75 125 GLY A N 1
ATOM 939 C CA . GLY A 1 125 ? 22.973 10.433 -28.381 1.00 91.75 125 GLY A CA 1
ATOM 940 C C . GLY A 1 125 ? 24.140 11.152 -27.709 1.00 91.75 125 GLY A C 1
ATOM 941 O O . GLY A 1 125 ? 25.292 10.712 -27.738 1.00 91.75 125 GLY A O 1
ATOM 942 N N . ASP A 1 126 ? 23.819 12.275 -27.076 1.00 90.00 126 ASP A N 1
ATOM 943 C CA . ASP A 1 126 ? 24.746 13.139 -26.337 1.00 90.00 126 ASP A CA 1
ATOM 944 C C . ASP A 1 126 ? 24.629 12.978 -24.807 1.00 90.00 126 ASP A C 1
ATOM 946 O O . ASP A 1 126 ? 25.155 13.796 -24.050 1.00 90.00 126 ASP A O 1
ATOM 950 N N . ASN A 1 127 ? 23.947 11.919 -24.351 1.00 87.38 127 ASN A N 1
ATOM 951 C CA . ASN A 1 127 ? 23.551 11.664 -22.960 1.00 87.38 127 ASN A CA 1
ATOM 952 C C . ASN A 1 127 ? 22.573 12.695 -22.368 1.00 87.38 127 ASN A C 1
ATOM 954 O O . ASN A 1 127 ? 22.393 12.718 -21.152 1.00 87.38 127 ASN A O 1
ATOM 958 N N . LYS A 1 128 ? 21.967 13.553 -23.197 1.00 86.69 128 LYS A N 1
ATOM 959 C CA . LYS A 1 128 ? 20.969 14.558 -22.788 1.00 86.69 128 LYS A CA 1
ATOM 960 C C . LYS A 1 128 ? 19.701 14.509 -23.634 1.00 86.69 128 LYS A C 1
ATOM 962 O O . LYS A 1 128 ? 18.661 15.004 -23.218 1.00 86.69 128 LYS A O 1
ATOM 967 N N . SER A 1 129 ? 19.798 13.946 -24.830 1.00 89.75 129 SER A N 1
ATOM 968 C CA . SER A 1 129 ? 18.729 13.887 -25.811 1.00 89.75 129 SER A CA 1
ATOM 969 C C . SER A 1 129 ? 18.801 12.603 -26.633 1.00 89.75 129 SER A C 1
ATOM 971 O O . SER A 1 129 ? 19.835 11.931 -26.722 1.00 89.75 129 SER A O 1
ATOM 973 N N . ILE A 1 130 ? 17.670 12.271 -27.247 1.00 94.75 130 ILE A N 1
ATOM 974 C CA . ILE A 1 130 ? 17.557 11.171 -28.199 1.00 94.75 130 ILE A CA 1
ATOM 975 C C . ILE A 1 130 ? 17.864 11.730 -29.595 1.00 94.75 130 ILE A C 1
ATOM 977 O O . ILE A 1 130 ? 17.264 12.738 -29.978 1.00 94.75 130 ILE A O 1
ATOM 981 N N . PRO A 1 131 ? 18.765 11.105 -30.377 1.00 94.88 131 PRO A N 1
ATOM 982 C CA . PRO A 1 131 ? 19.020 11.521 -31.752 1.00 94.88 131 PRO A CA 1
ATOM 983 C C . PRO A 1 131 ? 17.729 11.475 -32.580 1.00 94.88 131 PRO A C 1
ATOM 985 O O . PRO A 1 131 ? 16.999 10.482 -32.470 1.00 94.88 131 PRO A O 1
ATOM 988 N N . PRO A 1 132 ? 17.462 12.467 -33.453 1.00 95.62 132 PRO A N 1
ATOM 989 C CA . PRO A 1 132 ? 16.293 12.452 -34.327 1.00 95.62 132 PRO A CA 1
ATOM 990 C C . PRO A 1 132 ? 16.197 11.141 -35.100 1.00 95.62 132 PRO A C 1
ATOM 992 O O . PRO A 1 132 ? 17.206 10.663 -35.625 1.00 95.62 132 PRO A O 1
ATOM 995 N N . ARG A 1 133 ? 14.997 10.567 -35.194 1.00 95.06 133 ARG A N 1
ATOM 996 C CA . ARG A 1 133 ? 14.801 9.235 -35.776 1.00 95.06 133 ARG A CA 1
ATOM 997 C C . ARG A 1 133 ? 15.354 9.105 -37.201 1.00 95.06 133 ARG A C 1
ATOM 999 O O . ARG A 1 133 ? 15.976 8.095 -37.523 1.00 95.06 133 ARG A O 1
ATOM 1006 N N . ASP A 1 134 ? 15.217 10.140 -38.021 1.00 95.25 134 ASP A N 1
ATOM 1007 C CA . ASP A 1 134 ? 15.686 10.138 -39.415 1.00 95.25 134 ASP A CA 1
ATOM 1008 C C . ASP A 1 134 ? 17.218 10.141 -39.547 1.00 95.25 134 ASP A C 1
ATOM 1010 O O . ASP A 1 134 ? 17.756 9.894 -40.623 1.00 95.25 134 ASP A O 1
ATOM 1014 N N . SER A 1 135 ? 17.945 10.393 -38.452 1.00 96.62 135 SER A N 1
ATOM 1015 C CA . SER A 1 135 ? 19.412 10.316 -38.428 1.00 96.62 135 SER A CA 1
ATOM 1016 C C . SER A 1 135 ? 19.949 8.896 -38.214 1.00 96.62 135 SER A C 1
ATOM 1018 O O . SER A 1 135 ? 21.157 8.673 -38.328 1.00 96.62 135 SER A O 1
ATOM 1020 N N . TRP A 1 136 ? 19.077 7.938 -37.882 1.00 98.12 136 TRP A N 1
ATOM 1021 C CA . TRP A 1 136 ? 19.479 6.581 -37.528 1.00 98.12 136 TRP A CA 1
ATOM 1022 C C . TRP A 1 136 ? 19.884 5.796 -38.776 1.00 98.12 136 TRP A C 1
ATOM 1024 O O . TRP A 1 136 ? 19.156 5.743 -39.766 1.00 98.12 136 TRP A O 1
ATOM 1034 N N . LYS A 1 137 ? 21.040 5.139 -38.708 1.00 97.88 137 LYS A N 1
ATOM 1035 C CA . LYS A 1 137 ? 21.600 4.317 -39.784 1.00 97.88 137 LYS A CA 1
ATOM 1036 C C . LYS A 1 137 ? 21.356 2.842 -39.485 1.00 97.88 137 LYS A C 1
ATOM 1038 O O . LYS A 1 137 ? 22.274 2.140 -39.066 1.00 97.88 137 LYS A O 1
ATOM 1043 N N . LEU A 1 138 ? 20.107 2.411 -39.649 1.00 98.00 138 LEU A N 1
ATOM 1044 C CA . LEU A 1 138 ? 19.705 1.017 -39.441 1.00 98.00 138 LEU A CA 1
ATOM 1045 C C . LEU A 1 138 ? 20.286 0.102 -40.530 1.00 98.00 138 LEU A C 1
ATOM 1047 O O . LEU A 1 138 ? 20.373 0.490 -41.698 1.00 98.00 138 LEU A O 1
ATOM 1051 N N . THR A 1 139 ? 20.677 -1.111 -40.146 1.00 97.69 139 THR A N 1
ATOM 1052 C CA . THR A 1 139 ? 21.248 -2.115 -41.047 1.00 97.69 139 THR A CA 1
ATOM 1053 C C . THR A 1 139 ? 20.123 -2.914 -41.715 1.00 97.69 139 THR A C 1
ATOM 1055 O O . THR A 1 139 ? 19.328 -3.546 -41.014 1.00 97.69 139 THR A O 1
ATOM 1058 N N . PRO A 1 140 ? 20.043 -2.972 -43.060 1.00 95.50 140 PRO A N 1
ATOM 1059 C CA . PRO A 1 140 ? 19.086 -3.847 -43.735 1.00 95.50 140 PRO A CA 1
ATOM 1060 C C . PRO A 1 140 ? 19.274 -5.310 -43.313 1.00 95.50 140 PRO A C 1
ATOM 1062 O O . PRO A 1 140 ? 20.371 -5.857 -43.425 1.00 95.50 140 PRO A O 1
ATOM 1065 N N . GLY A 1 141 ? 18.205 -5.944 -42.827 1.00 94.38 141 GLY A N 1
ATOM 1066 C CA . GLY A 1 141 ? 18.245 -7.331 -42.353 1.00 94.38 141 GLY A CA 1
ATOM 1067 C C . GLY A 1 141 ? 18.876 -7.530 -40.970 1.00 94.38 141 GLY A C 1
ATOM 1068 O O . GLY A 1 141 ? 19.206 -8.668 -40.630 1.00 94.38 141 GLY A O 1
ATOM 1069 N N . ALA A 1 142 ? 19.044 -6.465 -40.173 1.00 98.12 142 ALA A N 1
ATOM 1070 C CA . ALA A 1 142 ? 19.383 -6.594 -38.756 1.00 98.12 142 ALA A CA 1
ATOM 1071 C C . ALA A 1 142 ? 18.413 -7.553 -38.047 1.00 98.12 142 ALA A C 1
ATOM 1073 O O . ALA A 1 142 ? 17.212 -7.554 -38.317 1.00 98.12 142 ALA A O 1
ATOM 1074 N N . LYS A 1 143 ? 18.930 -8.368 -37.125 1.00 98.38 143 LYS A N 1
ATOM 1075 C CA . LYS A 1 143 ? 18.109 -9.323 -36.365 1.00 98.38 143 LYS A CA 1
ATOM 1076 C C . LYS A 1 143 ? 17.273 -8.667 -35.281 1.00 98.38 143 LYS A C 1
ATOM 1078 O O . LYS A 1 143 ? 16.213 -9.182 -34.948 1.00 98.38 143 LYS A O 1
ATOM 1083 N N . TYR A 1 144 ? 17.744 -7.547 -34.749 1.00 98.75 144 TYR A N 1
ATOM 1084 C CA . TYR A 1 144 ? 16.981 -6.699 -33.851 1.00 98.75 144 TYR A CA 1
ATOM 1085 C C . TYR A 1 144 ? 17.557 -5.284 -33.818 1.00 98.75 144 TYR A C 1
ATOM 1087 O O . TYR A 1 144 ? 18.717 -5.064 -34.186 1.00 98.75 144 TYR A O 1
ATOM 1095 N N . VAL A 1 145 ? 16.753 -4.350 -33.312 1.00 98.88 145 VAL A N 1
ATOM 1096 C CA . VAL A 1 145 ? 17.204 -3.049 -32.814 1.00 98.88 145 VAL A CA 1
ATOM 1097 C C . VAL A 1 145 ? 17.088 -3.047 -31.293 1.00 98.88 145 VAL A C 1
ATOM 1099 O O . VAL A 1 145 ? 16.017 -3.317 -30.753 1.00 98.88 145 VAL A O 1
ATOM 1102 N N . HIS A 1 146 ? 18.184 -2.754 -30.595 1.00 98.88 146 HIS A N 1
ATOM 1103 C CA . HIS A 1 146 ? 18.222 -2.618 -29.139 1.00 98.88 146 HIS A CA 1
ATOM 1104 C C . HIS A 1 146 ? 18.314 -1.150 -28.726 1.00 98.88 146 HIS A C 1
ATOM 1106 O O . HIS A 1 146 ? 19.092 -0.378 -29.297 1.00 98.88 146 HIS A O 1
ATOM 1112 N N . TYR A 1 147 ? 17.540 -0.772 -27.711 1.00 98.69 147 TYR A N 1
ATOM 1113 C CA . TYR A 1 147 ? 17.655 0.529 -27.060 1.00 98.69 147 TYR A CA 1
ATOM 1114 C C . TYR A 1 147 ? 17.355 0.441 -25.557 1.00 98.69 147 TYR A C 1
ATOM 1116 O O . TYR A 1 147 ? 16.768 -0.526 -25.066 1.00 98.69 147 TYR A O 1
ATOM 1124 N N . CYS A 1 148 ? 17.776 1.466 -24.815 1.00 98.56 148 CYS A N 1
ATOM 1125 C CA . CYS A 1 148 ? 17.375 1.670 -23.426 1.00 98.56 148 CYS A CA 1
ATOM 1126 C C . CYS A 1 148 ? 16.268 2.721 -23.386 1.00 98.56 148 CYS A C 1
ATOM 1128 O O . CYS A 1 148 ? 16.494 3.848 -23.831 1.00 98.56 148 CYS A O 1
ATOM 1130 N N . ASP A 1 149 ? 15.087 2.346 -22.887 1.00 97.69 149 ASP A N 1
ATOM 1131 C CA . ASP A 1 149 ? 13.910 3.218 -22.910 1.00 97.69 149 ASP A CA 1
ATOM 1132 C C . ASP A 1 149 ? 14.078 4.411 -21.966 1.00 97.69 149 ASP A C 1
ATOM 1134 O O . ASP A 1 149 ? 13.804 5.545 -22.350 1.00 97.69 149 ASP A O 1
ATOM 1138 N N . ASN A 1 150 ? 14.661 4.180 -20.786 1.00 96.31 150 ASN A N 1
ATOM 1139 C CA . ASN A 1 150 ? 15.024 5.233 -19.845 1.00 96.31 150 ASN A CA 1
ATOM 1140 C C . ASN A 1 150 ? 16.465 5.091 -19.326 1.00 96.31 150 ASN A C 1
ATOM 1142 O O . ASN A 1 150 ? 16.768 4.242 -18.479 1.00 96.31 150 ASN A O 1
ATOM 1146 N N . GLU A 1 151 ? 17.352 5.980 -19.776 1.00 95.88 151 GLU A N 1
ATOM 1147 C CA . GLU A 1 151 ? 18.744 6.083 -19.333 1.00 95.88 151 GLU A CA 1
ATOM 1148 C C . GLU A 1 151 ? 18.845 6.747 -17.956 1.00 95.88 151 GLU A C 1
ATOM 1150 O O . GLU A 1 151 ? 18.907 7.970 -17.823 1.00 95.88 151 GLU A O 1
ATOM 1155 N N . THR A 1 152 ? 18.941 5.922 -16.912 1.00 88.62 152 THR A N 1
ATOM 1156 C CA . THR A 1 152 ? 18.853 6.362 -15.505 1.00 88.62 152 THR A CA 1
ATOM 1157 C C . THR A 1 152 ? 19.892 7.411 -15.097 1.00 88.62 152 THR A C 1
ATOM 1159 O O . THR A 1 152 ? 19.618 8.229 -14.229 1.00 88.62 152 THR A O 1
ATOM 1162 N N . ILE A 1 153 ? 21.107 7.362 -15.659 1.00 84.38 153 ILE A N 1
ATOM 1163 C CA . ILE A 1 153 ? 22.207 8.264 -15.264 1.00 84.38 153 ILE A CA 1
ATOM 1164 C C . ILE A 1 153 ? 22.086 9.614 -15.976 1.00 84.38 153 ILE A C 1
ATOM 1166 O O . ILE A 1 153 ? 22.277 10.654 -15.354 1.00 84.38 153 ILE A O 1
ATOM 1170 N N . GLY A 1 154 ? 21.805 9.587 -17.282 1.00 82.38 154 GLY A N 1
ATOM 1171 C CA . GLY A 1 154 ? 21.688 10.795 -18.101 1.00 82.38 154 GLY A CA 1
ATOM 1172 C C . GLY A 1 154 ? 20.332 11.486 -17.979 1.00 82.38 154 GLY A C 1
ATOM 1173 O O . GLY A 1 154 ? 20.221 12.648 -18.351 1.00 82.38 154 GLY A O 1
ATOM 1174 N N . GLY A 1 155 ? 19.315 10.788 -17.460 1.00 86.25 155 GLY A N 1
ATOM 1175 C CA . GLY A 1 155 ? 17.945 11.289 -17.416 1.00 86.25 155 GLY A CA 1
ATOM 1176 C C . GLY A 1 155 ? 17.379 11.480 -18.821 1.00 86.25 155 GLY A C 1
ATOM 1177 O O . GLY A 1 155 ? 16.880 12.555 -19.134 1.00 86.25 155 GLY A O 1
ATOM 1178 N N . VAL A 1 156 ? 17.505 10.466 -19.682 1.00 91.56 156 VAL A N 1
ATOM 1179 C CA . VAL A 1 156 ? 17.004 10.497 -21.066 1.00 91.56 156 VAL A CA 1
ATOM 1180 C C . VAL A 1 156 ? 15.990 9.374 -21.247 1.00 91.56 156 VAL A C 1
ATOM 1182 O O . VAL A 1 156 ? 16.364 8.205 -21.202 1.00 91.56 156 VAL A O 1
ATOM 1185 N N . GLU A 1 157 ? 14.725 9.732 -21.464 1.00 94.81 157 GLU A N 1
ATOM 1186 C CA . GLU A 1 157 ? 13.612 8.790 -21.626 1.00 94.81 157 GLU A CA 1
ATOM 1187 C C . GLU A 1 157 ? 12.990 8.911 -23.022 1.00 94.81 157 GLU A C 1
ATOM 1189 O O . GLU A 1 157 ? 12.749 10.019 -23.514 1.00 94.81 157 GLU A O 1
ATOM 1194 N N . PHE A 1 158 ? 12.710 7.775 -23.661 1.00 94.81 158 PHE A N 1
ATOM 1195 C CA . PHE A 1 158 ? 11.992 7.729 -24.927 1.00 94.81 158 PHE A CA 1
ATOM 1196 C C . PHE A 1 158 ? 10.514 8.096 -24.723 1.00 94.81 158 PHE A C 1
ATOM 1198 O O . PHE A 1 158 ? 9.830 7.503 -23.882 1.00 94.81 158 PHE A O 1
ATOM 1205 N N . PRO A 1 159 ? 9.975 9.059 -25.501 1.00 89.50 159 PRO A N 1
ATOM 1206 C CA . PRO A 1 159 ? 8.575 9.464 -25.370 1.00 89.50 159 PRO A CA 1
ATOM 1207 C C . PRO A 1 159 ? 7.609 8.370 -25.846 1.00 89.50 159 PRO A C 1
ATOM 1209 O O . PRO A 1 159 ? 6.464 8.310 -25.405 1.00 89.50 159 PRO A O 1
ATOM 1212 N N . SER A 1 160 ? 8.065 7.509 -26.754 1.00 91.19 160 SER A N 1
ATOM 1213 C CA . SER A 1 160 ? 7.341 6.355 -27.274 1.00 91.19 160 SER A CA 1
ATOM 1214 C C . SER A 1 160 ? 8.327 5.339 -27.848 1.00 91.19 160 SER A C 1
ATOM 1216 O O . SER A 1 160 ? 9.474 5.687 -28.136 1.00 91.19 160 SER A O 1
ATOM 1218 N N . ALA A 1 161 ? 7.846 4.120 -28.108 1.00 95.94 161 ALA A N 1
ATOM 1219 C CA . ALA A 1 161 ? 8.585 3.125 -28.882 1.00 95.94 161 ALA A CA 1
ATOM 1220 C C . ALA A 1 161 ? 9.096 3.747 -30.201 1.00 95.94 161 ALA A C 1
ATOM 1222 O O . ALA A 1 161 ? 8.292 4.367 -30.913 1.00 95.94 161 ALA A O 1
ATOM 1223 N N . PRO A 1 162 ? 10.392 3.623 -30.536 1.00 96.25 162 PRO A N 1
ATOM 1224 C CA . PRO A 1 162 ? 10.902 4.088 -31.817 1.00 96.25 162 PRO A CA 1
ATOM 1225 C C . PRO A 1 162 ? 10.372 3.212 -32.957 1.00 96.25 162 PRO A C 1
ATOM 1227 O O . PRO A 1 162 ? 10.327 1.989 -32.847 1.00 96.25 162 PRO A O 1
ATOM 1230 N N . ASP A 1 163 ? 10.006 3.835 -34.074 1.00 95.38 163 ASP A N 1
ATOM 1231 C CA . ASP A 1 163 ? 9.666 3.113 -35.303 1.00 95.38 163 ASP A CA 1
ATOM 1232 C C . ASP A 1 163 ? 10.942 2.542 -35.926 1.00 95.38 163 ASP A C 1
ATOM 1234 O O . ASP A 1 163 ? 11.806 3.301 -36.342 1.00 95.38 163 ASP A O 1
ATOM 1238 N N . VAL A 1 164 ? 11.095 1.226 -36.009 1.00 96.62 164 VAL A N 1
ATOM 1239 C CA . VAL A 1 164 ? 12.266 0.573 -36.623 1.00 96.62 164 VAL A CA 1
ATOM 1240 C C . VAL A 1 164 ? 11.887 -0.251 -37.858 1.00 96.62 164 VAL A C 1
ATOM 1242 O O . VAL A 1 164 ? 12.667 -1.091 -38.307 1.00 96.62 164 VAL A O 1
ATOM 1245 N N . GLY A 1 165 ? 10.707 0.009 -38.432 1.00 94.06 165 GLY A N 1
ATOM 1246 C CA . GLY A 1 165 ? 10.114 -0.828 -39.472 1.00 94.06 165 GLY A CA 1
ATOM 1247 C C . GLY A 1 165 ? 9.792 -2.230 -38.950 1.00 94.06 165 GLY A C 1
ATOM 1248 O O . GLY A 1 165 ? 9.395 -2.399 -37.800 1.00 94.06 165 GLY A O 1
ATOM 1249 N N . ASP A 1 166 ? 10.006 -3.244 -39.789 1.00 93.50 166 ASP A N 1
ATOM 1250 C CA . ASP A 1 166 ? 9.678 -4.644 -39.474 1.00 93.50 166 ASP A CA 1
ATOM 1251 C C . ASP A 1 166 ? 10.754 -5.369 -38.640 1.00 93.50 166 ASP A C 1
ATOM 1253 O O . ASP A 1 166 ? 10.642 -6.567 -38.365 1.00 93.50 166 ASP A O 1
ATOM 1257 N N . VAL A 1 167 ? 11.830 -4.673 -38.255 1.00 97.56 167 VAL A N 1
ATOM 1258 C CA . VAL A 1 167 ? 12.922 -5.268 -37.476 1.00 97.56 167 VAL A CA 1
ATOM 1259 C C . VAL A 1 167 ? 12.470 -5.485 -36.022 1.00 97.56 167 VAL A C 1
ATOM 1261 O O . VAL A 1 167 ? 11.939 -4.559 -35.409 1.00 97.56 167 VAL A O 1
ATOM 1264 N N . PRO A 1 168 ? 12.714 -6.668 -35.423 1.00 98.25 168 PRO A N 1
ATOM 1265 C CA . PRO A 1 168 ? 12.433 -6.931 -34.011 1.00 98.25 168 PRO A CA 1
ATOM 1266 C C . PRO A 1 168 ? 12.989 -5.851 -33.066 1.00 98.25 168 PRO A C 1
ATOM 1268 O O . PRO A 1 168 ? 14.191 -5.590 -33.051 1.00 98.25 168 PRO A O 1
ATOM 1271 N N . LEU A 1 169 ? 12.131 -5.242 -32.244 1.00 98.75 169 LEU A N 1
ATOM 1272 C CA . LEU A 1 169 ? 12.531 -4.216 -31.276 1.00 98.75 169 LEU A CA 1
ATOM 1273 C C . LEU A 1 169 ? 12.759 -4.820 -29.883 1.00 98.75 169 LEU A C 1
ATOM 1275 O O . LEU A 1 169 ? 11.884 -5.509 -29.354 1.00 98.75 169 LEU A O 1
ATOM 1279 N N . ILE A 1 170 ? 13.910 -4.540 -29.270 1.00 98.88 170 ILE A N 1
ATOM 1280 C CA . ILE A 1 170 ? 14.265 -4.994 -27.919 1.00 98.88 170 ILE A CA 1
ATOM 1281 C C . ILE A 1 170 ? 14.547 -3.789 -27.018 1.00 98.88 170 ILE A C 1
ATOM 1283 O O . ILE A 1 170 ? 15.358 -2.931 -27.368 1.00 98.88 170 ILE A O 1
ATOM 1287 N N . ALA A 1 171 ? 13.910 -3.745 -25.847 1.00 98.81 171 ALA A N 1
ATOM 1288 C CA . ALA A 1 171 ? 13.997 -2.614 -24.925 1.00 98.81 171 ALA A CA 1
ATOM 1289 C C . ALA A 1 171 ? 14.505 -3.008 -23.530 1.00 98.81 171 ALA A C 1
ATOM 1291 O O . ALA A 1 171 ? 13.954 -3.906 -22.885 1.00 98.81 171 ALA A O 1
ATOM 1292 N N . ASP A 1 172 ? 15.508 -2.272 -23.041 1.00 98.81 172 ASP A N 1
ATOM 1293 C CA . ASP A 1 172 ? 15.804 -2.179 -21.607 1.00 98.81 172 ASP A CA 1
ATOM 1294 C C . ASP A 1 172 ? 14.860 -1.162 -20.962 1.00 98.81 172 ASP A C 1
ATOM 1296 O O . ASP A 1 172 ? 15.037 0.046 -21.141 1.00 98.81 172 ASP A O 1
ATOM 1300 N N . MET A 1 173 ? 13.884 -1.645 -20.199 1.00 98.31 173 MET A N 1
ATOM 1301 C CA . MET A 1 173 ? 12.936 -0.806 -19.459 1.00 98.31 173 MET A CA 1
ATOM 1302 C C . MET A 1 173 ? 13.233 -0.799 -17.959 1.00 98.31 173 MET A C 1
ATOM 1304 O O . MET A 1 173 ? 12.364 -0.514 -17.145 1.00 98.31 173 MET A O 1
ATOM 1308 N N . SER A 1 174 ? 14.456 -1.142 -17.533 1.00 97.50 174 SER A N 1
ATOM 1309 C CA . SER A 1 174 ? 14.745 -1.371 -16.111 1.00 97.50 174 SER A CA 1
ATOM 1310 C C . SER A 1 174 ? 14.313 -0.225 -15.191 1.00 97.50 174 SER A C 1
ATOM 1312 O O . SER A 1 174 ? 13.877 -0.499 -14.081 1.00 97.50 174 SER A O 1
ATOM 1314 N N . SER A 1 175 ? 14.467 1.043 -15.595 1.00 94.62 175 SER A N 1
ATOM 1315 C CA . SER A 1 175 ? 14.194 2.209 -14.726 1.00 94.62 175 SER A CA 1
ATOM 1316 C C . SER A 1 175 ? 12.788 2.788 -14.827 1.00 94.62 175 SER A C 1
ATOM 1318 O O . SER A 1 175 ? 12.429 3.601 -13.983 1.00 94.62 175 SER A O 1
ATOM 1320 N N . ASP A 1 176 ? 12.022 2.413 -15.841 1.00 92.12 176 ASP A N 1
ATOM 1321 C CA . ASP A 1 176 ? 10.701 2.968 -16.140 1.00 92.12 176 ASP A CA 1
ATOM 1322 C C . ASP A 1 176 ? 9.630 1.876 -16.323 1.00 92.12 176 ASP A C 1
ATOM 1324 O O . ASP A 1 176 ? 8.470 2.186 -16.599 1.00 92.12 176 ASP A O 1
ATOM 1328 N N . PHE A 1 177 ? 9.979 0.603 -16.110 1.00 93.56 177 PHE A N 1
ATOM 1329 C CA . PHE A 1 177 ? 9.061 -0.533 -16.176 1.00 93.56 177 PHE A CA 1
ATOM 1330 C C . PHE A 1 177 ? 7.813 -0.294 -15.318 1.00 93.56 177 PHE A C 1
ATOM 1332 O O . PHE A 1 177 ? 7.937 -0.008 -14.131 1.00 93.56 177 PHE A O 1
ATOM 1339 N N . LEU A 1 178 ? 6.611 -0.416 -15.895 1.00 90.25 178 LEU A N 1
ATOM 1340 C CA . LEU A 1 178 ? 5.316 -0.126 -15.242 1.00 90.25 178 LEU A CA 1
ATOM 1341 C C . LEU A 1 178 ? 5.093 1.341 -14.805 1.00 90.25 178 LEU A C 1
ATOM 1343 O O . LEU A 1 178 ? 4.163 1.620 -14.040 1.00 90.25 178 LEU A O 1
ATOM 1347 N N . SER A 1 179 ? 5.905 2.291 -15.284 1.00 84.12 179 SER A N 1
ATOM 1348 C CA . SER A 1 179 ? 5.696 3.726 -15.018 1.00 84.12 179 SER A CA 1
ATOM 1349 C C . SER A 1 179 ? 4.727 4.403 -15.998 1.00 84.12 179 SER A C 1
ATOM 1351 O O . SER A 1 179 ? 4.066 5.379 -15.641 1.00 84.12 179 SER A O 1
ATOM 1353 N N . LYS A 1 180 ? 4.603 3.864 -17.218 1.00 83.31 180 LYS A N 1
ATOM 1354 C CA . LYS A 1 180 ? 3.771 4.381 -18.316 1.00 83.31 180 LYS A CA 1
ATOM 1355 C C . LYS A 1 180 ? 3.168 3.234 -19.139 1.00 83.31 180 LYS A C 1
ATOM 1357 O O . LYS A 1 180 ? 3.690 2.119 -19.064 1.00 83.31 180 LYS A O 1
ATOM 1362 N N . PRO A 1 181 ? 2.079 3.471 -19.900 1.00 82.94 181 PRO A N 1
ATOM 1363 C CA . PRO A 1 181 ? 1.490 2.416 -20.712 1.00 82.94 181 PRO A CA 1
ATOM 1364 C C . PRO A 1 181 ? 2.471 1.995 -21.800 1.00 82.94 181 PRO A C 1
ATOM 1366 O O . PRO A 1 181 ? 3.075 2.844 -22.457 1.00 82.94 181 PRO A O 1
ATOM 1369 N N . VAL A 1 182 ? 2.601 0.688 -22.001 1.00 89.50 182 VAL A N 1
ATOM 1370 C CA . VAL A 1 182 ? 3.473 0.103 -23.019 1.00 89.50 182 VAL A CA 1
ATOM 1371 C C . VAL A 1 182 ? 2.636 -0.820 -23.888 1.00 89.50 182 VAL A C 1
ATOM 1373 O O . VAL A 1 182 ? 2.016 -1.751 -23.389 1.00 89.50 182 VAL A O 1
ATOM 1376 N N . ASP A 1 183 ? 2.639 -0.568 -25.193 1.00 95.44 183 ASP A N 1
ATOM 1377 C CA . ASP A 1 183 ? 2.109 -1.511 -26.174 1.00 95.44 183 ASP A CA 1
ATOM 1378 C C . ASP A 1 183 ? 3.136 -2.626 -26.390 1.00 95.44 183 ASP A C 1
ATOM 1380 O O . ASP A 1 183 ? 4.084 -2.478 -27.166 1.00 95.44 183 ASP A O 1
ATOM 1384 N N . VAL A 1 184 ? 2.968 -3.728 -25.656 1.00 98.00 184 VAL A N 1
ATOM 1385 C CA . VAL A 1 184 ? 3.894 -4.870 -25.659 1.00 98.00 184 VAL A CA 1
ATOM 1386 C C . VAL A 1 184 ? 4.020 -5.499 -27.049 1.00 98.00 184 VAL A C 1
ATOM 1388 O O . VAL A 1 184 ? 5.093 -5.998 -27.388 1.00 98.00 184 VAL A O 1
ATOM 1391 N N . SER A 1 185 ? 2.981 -5.408 -27.889 1.00 97.25 185 SER A N 1
ATOM 1392 C CA . SER A 1 185 ? 2.959 -6.023 -29.225 1.00 97.25 185 SER A CA 1
ATOM 1393 C C . SER A 1 185 ? 4.017 -5.463 -30.186 1.00 97.25 185 SER A C 1
ATOM 1395 O O . SER A 1 185 ? 4.410 -6.135 -31.141 1.00 97.25 185 SER A O 1
ATOM 1397 N N . LYS A 1 186 ? 4.533 -4.257 -29.912 1.00 97.50 186 LYS A N 1
ATOM 1398 C CA . LYS A 1 186 ? 5.604 -3.617 -30.695 1.00 97.50 186 LYS A CA 1
ATOM 1399 C C . LYS A 1 186 ? 6.985 -4.210 -30.444 1.00 97.50 186 LYS A C 1
ATOM 1401 O O . LYS A 1 186 ? 7.908 -3.948 -31.212 1.00 97.50 186 LYS A O 1
ATOM 1406 N N . TYR A 1 187 ? 7.147 -4.973 -29.369 1.00 98.69 187 TYR A N 1
ATOM 1407 C CA . TYR A 1 187 ? 8.447 -5.450 -28.925 1.00 98.69 187 TYR A CA 1
ATOM 1408 C C . TYR A 1 187 ? 8.605 -6.932 -29.216 1.00 98.69 187 TYR A C 1
ATOM 1410 O O . TYR A 1 187 ? 7.709 -7.737 -28.986 1.00 98.69 187 TYR A O 1
ATOM 1418 N N . ALA A 1 188 ? 9.788 -7.310 -29.673 1.00 98.62 188 ALA A N 1
ATOM 1419 C CA . ALA A 1 188 ? 10.243 -8.689 -29.629 1.00 98.62 188 ALA A CA 1
ATOM 1420 C C . ALA A 1 188 ? 10.584 -9.107 -28.197 1.00 98.62 188 ALA A C 1
ATOM 1422 O O . ALA A 1 188 ? 10.291 -10.231 -27.786 1.00 98.62 188 ALA A O 1
ATOM 1423 N N . MET A 1 189 ? 11.182 -8.188 -27.434 1.00 98.81 189 MET A N 1
ATOM 1424 C CA . MET A 1 189 ? 11.504 -8.409 -26.035 1.00 98.81 189 MET A CA 1
ATOM 1425 C C . MET A 1 189 ? 11.528 -7.104 -25.236 1.00 98.81 189 MET A C 1
ATOM 1427 O O . MET A 1 189 ? 12.121 -6.112 -25.654 1.00 98.81 189 MET A O 1
ATOM 1431 N N . ILE A 1 190 ? 10.945 -7.139 -24.041 1.00 98.88 190 ILE A N 1
ATOM 1432 C CA . ILE A 1 190 ? 11.141 -6.138 -22.987 1.00 98.88 190 ILE A CA 1
ATOM 1433 C C . ILE A 1 190 ? 11.858 -6.833 -21.835 1.00 98.88 190 ILE A C 1
ATOM 1435 O O . ILE A 1 190 ? 11.472 -7.940 -21.458 1.00 98.88 190 ILE A O 1
ATOM 1439 N N . TYR A 1 191 ? 12.864 -6.199 -21.237 1.00 98.81 191 TYR A N 1
ATOM 1440 C CA . TYR A 1 191 ? 13.430 -6.681 -19.979 1.00 98.81 191 TYR A CA 1
ATOM 1441 C C . TYR A 1 191 ? 13.658 -5.562 -18.970 1.00 98.81 191 TYR A C 1
ATOM 1443 O O . TYR A 1 191 ? 13.947 -4.420 -19.326 1.00 98.81 191 TYR A O 1
ATOM 1451 N N . ALA A 1 192 ? 13.536 -5.908 -17.690 1.00 98.44 192 ALA A N 1
ATOM 1452 C CA . ALA A 1 192 ? 13.713 -4.978 -16.588 1.00 98.44 192 ALA A CA 1
ATOM 1453 C C . ALA A 1 192 ? 14.286 -5.682 -15.354 1.00 98.44 192 ALA A C 1
ATOM 1455 O O . ALA A 1 192 ? 13.726 -6.664 -14.860 1.00 98.44 192 ALA A O 1
ATOM 1456 N N . GLY A 1 193 ? 15.399 -5.167 -14.825 1.00 98.12 193 GLY A N 1
ATOM 1457 C CA . GLY A 1 193 ? 15.832 -5.521 -13.473 1.00 98.12 193 GLY A CA 1
ATOM 1458 C C . GLY A 1 193 ? 14.850 -4.960 -12.445 1.00 98.12 193 GLY A C 1
ATOM 1459 O O . GLY A 1 193 ? 14.586 -3.758 -12.453 1.00 98.12 193 GLY A O 1
ATOM 1460 N N . ALA A 1 194 ? 14.325 -5.804 -11.553 1.00 96.19 194 ALA A N 1
ATOM 1461 C CA . ALA A 1 194 ? 13.216 -5.416 -10.682 1.00 96.19 194 ALA A CA 1
ATOM 1462 C C . ALA A 1 194 ? 13.549 -4.256 -9.725 1.00 96.19 194 ALA A C 1
ATOM 1464 O O . ALA A 1 194 ? 12.686 -3.432 -9.429 1.00 96.19 194 ALA A O 1
ATOM 1465 N N . GLN A 1 195 ? 14.819 -4.128 -9.317 1.00 96.06 195 GLN A N 1
ATOM 1466 C CA . GLN A 1 195 ? 15.292 -3.265 -8.227 1.00 96.06 195 GLN A CA 1
ATOM 1467 C C . GLN A 1 195 ? 15.059 -1.761 -8.370 1.00 96.06 195 GLN A C 1
ATOM 1469 O O . GLN A 1 195 ? 15.434 -1.014 -7.467 1.00 96.06 195 GLN A O 1
ATOM 1474 N N . LYS A 1 196 ? 14.557 -1.290 -9.510 1.00 92.25 196 LYS A N 1
ATOM 1475 C CA . LYS A 1 196 ? 14.307 0.136 -9.725 1.00 92.25 196 LYS A CA 1
ATOM 1476 C C . LYS A 1 196 ? 12.835 0.503 -9.566 1.00 92.25 196 LYS A C 1
ATOM 1478 O O . LYS A 1 196 ? 12.563 1.550 -8.993 1.00 92.25 196 LYS A O 1
ATOM 1483 N N . ASN A 1 197 ? 11.907 -0.324 -10.051 1.00 89.31 197 ASN A N 1
ATOM 1484 C CA . ASN A 1 197 ? 10.497 0.078 -10.115 1.00 89.31 197 ASN A CA 1
ATOM 1485 C C . ASN A 1 197 ? 9.474 -1.022 -9.786 1.00 89.31 197 ASN A C 1
ATOM 1487 O O . ASN A 1 197 ? 8.287 -0.716 -9.751 1.00 89.31 197 ASN A O 1
ATOM 1491 N N . VAL A 1 198 ? 9.896 -2.280 -9.591 1.00 89.62 198 VAL A N 1
ATOM 1492 C CA . VAL A 1 198 ? 8.970 -3.424 -9.442 1.00 89.62 198 VAL A CA 1
ATOM 1493 C C . VAL A 1 198 ? 9.497 -4.523 -8.504 1.00 89.62 198 VAL A C 1
ATOM 1495 O O . VAL A 1 198 ? 9.066 -5.672 -8.571 1.00 89.62 198 VAL A O 1
ATOM 1498 N N . GLY A 1 199 ? 10.468 -4.210 -7.646 1.00 91.31 199 GLY A N 1
ATOM 1499 C CA . GLY A 1 199 ? 10.858 -5.121 -6.576 1.00 91.31 199 GLY A CA 1
ATOM 1500 C C . GLY A 1 199 ? 12.246 -4.864 -6.003 1.00 91.31 199 GLY A C 1
ATOM 1501 O O . GLY A 1 199 ? 12.836 -3.803 -6.205 1.00 91.31 199 GLY A O 1
ATOM 1502 N N . PRO A 1 200 ? 12.799 -5.844 -5.269 1.00 94.81 200 PRO A N 1
ATOM 1503 C CA . PRO A 1 200 ? 14.182 -5.833 -4.823 1.00 94.81 200 PRO A CA 1
ATOM 1504 C C . PRO A 1 200 ? 15.136 -6.345 -5.913 1.00 94.81 200 PRO A C 1
ATOM 1506 O O . PRO A 1 200 ? 14.737 -6.943 -6.911 1.00 94.81 200 PRO A O 1
ATOM 1509 N N . ALA A 1 201 ? 16.439 -6.148 -5.703 1.00 97.25 201 ALA A N 1
ATOM 1510 C CA . ALA A 1 201 ? 17.464 -6.760 -6.548 1.00 97.25 201 ALA A CA 1
ATOM 1511 C C . ALA A 1 201 ? 17.466 -8.288 -6.421 1.00 97.25 201 ALA A C 1
ATOM 1513 O O . ALA A 1 201 ? 17.212 -8.837 -5.351 1.00 97.25 201 ALA A O 1
ATOM 1514 N N . GLY A 1 202 ? 17.783 -8.964 -7.528 1.00 97.06 202 GLY A N 1
ATOM 1515 C CA . GLY A 1 202 ? 17.917 -10.423 -7.585 1.00 97.06 202 GLY A CA 1
ATOM 1516 C C . GLY A 1 202 ? 17.097 -11.095 -8.686 1.00 97.06 202 GLY A C 1
ATOM 1517 O O . GLY A 1 202 ? 17.387 -12.240 -9.015 1.00 97.06 202 GLY A O 1
ATOM 1518 N N . VAL A 1 203 ? 16.136 -10.393 -9.297 1.00 98.38 203 VAL A N 1
ATOM 1519 C CA . VAL A 1 203 ? 15.324 -10.914 -10.406 1.00 98.38 203 VAL A CA 1
ATOM 1520 C C . VAL A 1 203 ? 15.205 -9.896 -11.538 1.00 98.38 203 VAL A C 1
ATOM 1522 O O . VAL A 1 203 ? 15.181 -8.682 -11.322 1.00 98.38 203 VAL A O 1
ATOM 1525 N N . VAL A 1 204 ? 15.153 -10.414 -12.756 1.00 98.69 204 VAL A N 1
ATOM 1526 C CA . VAL A 1 204 ? 14.853 -9.699 -13.990 1.00 98.69 204 VAL A CA 1
ATOM 1527 C C . VAL A 1 204 ? 13.561 -10.268 -14.540 1.00 98.69 204 VAL A C 1
ATOM 1529 O O . VAL A 1 204 ? 13.415 -11.487 -14.637 1.00 98.69 204 VAL A O 1
ATOM 1532 N N . ILE A 1 205 ? 12.653 -9.383 -14.922 1.00 98.75 205 ILE A N 1
ATOM 1533 C CA . ILE A 1 205 ? 11.466 -9.745 -15.686 1.00 98.75 205 ILE A CA 1
ATOM 1534 C C . ILE A 1 205 ? 11.825 -9.591 -17.161 1.00 98.75 205 ILE A C 1
ATOM 1536 O O . ILE A 1 205 ? 12.282 -8.522 -17.565 1.00 98.75 205 ILE A O 1
ATOM 1540 N N . ALA A 1 206 ? 11.639 -10.646 -17.950 1.00 98.69 206 ALA A N 1
ATOM 1541 C CA . ALA A 1 206 ? 11.808 -10.635 -19.400 1.00 98.69 206 ALA A CA 1
ATOM 1542 C C . ALA A 1 206 ? 10.501 -11.075 -20.072 1.00 98.69 206 ALA A C 1
ATOM 1544 O O . ALA A 1 206 ? 10.019 -12.178 -19.836 1.00 98.69 206 ALA A O 1
ATOM 1545 N N . ILE A 1 207 ? 9.919 -10.206 -20.893 1.00 98.81 207 ILE A N 1
ATOM 1546 C CA . ILE A 1 207 ? 8.704 -10.466 -21.669 1.00 98.81 207 ILE A CA 1
ATOM 1547 C C . ILE A 1 207 ? 9.151 -10.680 -23.111 1.00 98.81 207 ILE A C 1
ATOM 1549 O O . ILE A 1 207 ? 9.625 -9.737 -23.739 1.00 98.81 207 ILE A O 1
ATOM 1553 N N . VAL A 1 208 ? 9.054 -11.910 -23.612 1.00 98.75 208 VAL A N 1
ATOM 1554 C CA . VAL A 1 208 ? 9.652 -12.327 -24.892 1.00 98.75 208 VAL A CA 1
ATOM 1555 C C . VAL A 1 208 ? 8.588 -12.915 -25.805 1.00 98.75 208 VAL A C 1
ATOM 1557 O O . VAL A 1 208 ? 7.789 -13.743 -25.364 1.00 98.75 208 VAL A O 1
ATOM 1560 N N . ARG A 1 209 ? 8.572 -12.503 -27.074 1.00 98.50 209 ARG A N 1
ATOM 1561 C CA . ARG A 1 209 ? 7.636 -13.028 -28.073 1.00 98.50 209 ARG A CA 1
ATOM 1562 C C . ARG A 1 209 ? 7.945 -14.494 -28.379 1.00 98.50 209 ARG A C 1
ATOM 1564 O O . ARG A 1 209 ? 9.101 -14.866 -28.574 1.00 98.50 209 ARG A O 1
ATOM 1571 N N . GLU A 1 210 ? 6.920 -15.338 -28.373 1.00 97.94 210 GLU A N 1
ATOM 1572 C CA . GLU A 1 210 ? 7.080 -16.797 -28.371 1.00 97.94 210 GLU A CA 1
ATOM 1573 C C . GLU A 1 210 ? 7.642 -17.354 -29.687 1.00 97.94 210 GLU A C 1
ATOM 1575 O O . GLU A 1 210 ? 8.405 -18.316 -29.656 1.00 97.94 210 GLU A O 1
ATOM 1580 N N . ASP A 1 211 ? 7.350 -16.716 -30.823 1.00 97.69 211 ASP A N 1
ATOM 1581 C CA . ASP A 1 211 ? 7.886 -17.069 -32.149 1.00 97.69 211 ASP A CA 1
ATOM 1582 C C . ASP A 1 211 ? 9.406 -16.884 -32.267 1.00 97.69 211 ASP A C 1
ATOM 1584 O O . ASP A 1 211 ? 10.010 -17.384 -33.211 1.00 97.69 211 ASP A O 1
ATOM 1588 N N . LEU A 1 212 ? 10.029 -16.167 -31.328 1.00 96.88 212 LEU A N 1
ATOM 1589 C CA . LEU A 1 212 ? 11.469 -15.910 -31.315 1.00 96.88 212 LEU A CA 1
ATOM 1590 C C . LEU A 1 212 ? 12.236 -16.853 -30.375 1.00 96.88 212 LEU A C 1
ATOM 1592 O O . LEU A 1 212 ? 13.462 -16.784 -30.297 1.00 96.88 212 LEU A O 1
ATOM 1596 N N . LEU A 1 213 ? 11.540 -17.744 -29.664 1.00 97.81 213 LEU A N 1
ATOM 1597 C CA . LEU A 1 213 ? 12.157 -18.722 -28.770 1.00 97.81 213 LEU A CA 1
ATOM 1598 C C . LEU A 1 213 ? 12.607 -19.979 -29.529 1.00 97.81 213 LEU A C 1
ATOM 1600 O O . LEU A 1 213 ? 11.973 -20.420 -30.481 1.00 97.81 213 LEU A O 1
ATOM 1604 N N . GLY A 1 214 ? 13.684 -20.612 -29.055 1.00 96.19 214 GLY A N 1
ATOM 1605 C CA . GLY A 1 214 ? 14.205 -21.861 -29.631 1.00 96.19 214 GLY A CA 1
ATOM 1606 C C . GLY A 1 214 ? 15.183 -21.680 -30.787 1.00 96.19 214 GLY A C 1
ATOM 1607 O O . GLY A 1 214 ? 15.534 -22.653 -31.450 1.00 96.19 214 GLY A O 1
ATOM 1608 N N . HIS A 1 215 ? 15.650 -20.450 -30.997 1.00 95.06 215 HIS A N 1
ATOM 1609 C CA . HIS A 1 215 ? 16.640 -20.092 -32.013 1.00 95.06 215 HIS A CA 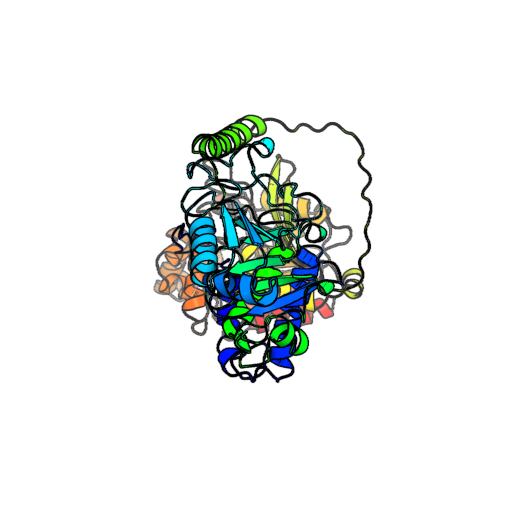1
ATOM 1610 C C . HIS A 1 215 ? 18.006 -19.722 -31.418 1.00 95.06 215 HIS A C 1
ATOM 1612 O O . HIS A 1 215 ? 18.831 -19.115 -32.100 1.00 95.06 215 HIS A O 1
ATOM 1618 N N . ALA A 1 216 ? 18.255 -20.093 -30.157 1.00 96.94 216 ALA A N 1
ATOM 1619 C CA . ALA A 1 216 ? 19.526 -19.840 -29.497 1.00 96.94 216 ALA A CA 1
ATOM 1620 C C . ALA A 1 216 ? 20.694 -20.500 -30.241 1.00 96.94 216 ALA A C 1
ATOM 1622 O O . ALA A 1 216 ? 20.569 -21.593 -30.803 1.00 96.94 216 ALA A O 1
ATOM 1623 N N . ARG A 1 217 ? 21.852 -19.832 -30.241 1.00 96.00 217 ARG A N 1
ATOM 1624 C CA . ARG A 1 217 ? 23.067 -20.377 -30.853 1.00 96.00 217 ARG A CA 1
ATOM 1625 C C . ARG A 1 217 ? 23.455 -21.703 -30.187 1.00 96.00 217 ARG A C 1
ATOM 1627 O O . ARG A 1 217 ? 23.265 -21.832 -28.976 1.00 96.00 217 ARG A O 1
ATOM 1634 N N . PRO A 1 218 ? 24.085 -22.645 -30.911 1.00 94.06 218 PRO A N 1
ATOM 1635 C CA . PRO A 1 218 ? 24.514 -23.923 -30.336 1.00 94.06 218 PRO A CA 1
ATOM 1636 C C . PRO A 1 218 ? 25.487 -23.809 -29.152 1.00 94.06 218 PRO A C 1
ATOM 1638 O O . PRO A 1 218 ? 25.567 -24.723 -28.339 1.00 94.06 218 PRO A O 1
ATOM 1641 N N . ASP A 1 219 ? 26.239 -22.711 -29.060 1.00 95.19 219 ASP A N 1
ATOM 1642 C CA . ASP A 1 219 ? 27.191 -22.418 -27.985 1.00 95.19 219 ASP A CA 1
ATOM 1643 C C . ASP A 1 219 ? 26.573 -21.634 -26.812 1.00 95.19 219 ASP A C 1
ATOM 1645 O O . ASP A 1 219 ? 27.284 -21.264 -25.876 1.00 95.19 219 ASP A O 1
ATOM 1649 N N . THR A 1 220 ? 25.256 -21.399 -26.827 1.00 97.94 220 THR A N 1
ATOM 1650 C CA . THR A 1 220 ? 24.546 -20.708 -25.745 1.00 97.94 220 THR A CA 1
ATOM 1651 C C . THR A 1 220 ? 24.562 -21.560 -24.473 1.00 97.94 220 THR A C 1
ATOM 1653 O O . THR A 1 220 ? 24.042 -22.680 -24.479 1.00 97.94 220 THR A O 1
ATOM 1656 N N . PRO A 1 221 ? 25.102 -21.059 -23.345 1.00 98.19 221 PRO A N 1
ATOM 1657 C CA . PRO A 1 221 ? 24.988 -21.755 -22.071 1.00 98.19 221 PRO A CA 1
ATOM 1658 C C . PRO A 1 221 ? 23.520 -21.965 -21.696 1.00 98.19 221 PRO A C 1
ATOM 1660 O O . PRO A 1 221 ? 22.723 -21.037 -21.797 1.00 98.19 221 PRO A O 1
ATOM 1663 N N . THR A 1 222 ? 23.173 -23.141 -21.168 1.00 98.44 222 THR A N 1
ATOM 1664 C CA . THR A 1 222 ? 21.786 -23.512 -20.820 1.00 98.44 222 THR A CA 1
ATOM 1665 C C . THR A 1 222 ? 21.061 -22.459 -19.976 1.00 98.44 222 THR A C 1
ATOM 1667 O O . THR A 1 222 ? 19.884 -22.201 -20.187 1.00 98.44 222 THR A O 1
ATOM 1670 N N . MET A 1 223 ? 21.764 -21.813 -19.039 1.00 98.25 223 MET A N 1
ATOM 1671 C CA . MET A 1 223 ? 21.186 -20.783 -18.163 1.00 98.25 223 MET A CA 1
ATOM 1672 C C . MET A 1 223 ? 20.951 -19.423 -18.841 1.00 98.25 223 MET A C 1
ATOM 1674 O O . MET A 1 223 ? 20.339 -18.550 -18.229 1.00 98.25 223 MET A O 1
ATOM 1678 N N . LEU A 1 224 ? 21.447 -19.224 -20.064 1.00 98.50 224 LEU A N 1
ATOM 1679 C CA . LEU A 1 224 ? 21.210 -18.032 -20.879 1.00 98.50 224 LEU A CA 1
ATOM 1680 C C . LEU A 1 224 ? 20.196 -18.283 -22.003 1.00 98.50 224 LEU A C 1
ATOM 1682 O O . LEU A 1 224 ? 19.865 -17.340 -22.710 1.00 98.50 224 LEU A O 1
ATOM 1686 N N . ASP A 1 225 ? 19.700 -19.510 -22.176 1.00 98.62 225 ASP A N 1
ATOM 1687 C CA . ASP A 1 225 ? 18.703 -19.852 -23.194 1.00 98.62 225 ASP A CA 1
ATOM 1688 C C . ASP A 1 225 ? 17.279 -19.516 -22.704 1.00 98.62 225 ASP A C 1
ATOM 1690 O O . ASP A 1 225 ? 16.777 -20.079 -21.723 1.00 98.62 225 ASP A O 1
ATOM 1694 N N . TYR A 1 226 ? 16.601 -18.599 -23.400 1.00 98.75 226 TYR A N 1
ATOM 1695 C CA . TYR A 1 226 ? 15.243 -18.183 -23.043 1.00 98.75 226 TYR A CA 1
ATOM 1696 C C . TYR A 1 226 ? 14.204 -19.279 -23.261 1.00 98.75 226 TYR A C 1
ATOM 1698 O O . TYR A 1 226 ? 13.204 -19.303 -22.542 1.00 98.75 226 TYR A O 1
ATOM 1706 N N . LYS A 1 227 ? 14.424 -20.208 -24.200 1.00 98.56 227 LYS A N 1
ATOM 1707 C CA . LYS A 1 227 ? 13.536 -21.360 -24.379 1.00 98.56 227 LYS A CA 1
ATOM 1708 C C . LYS A 1 227 ? 13.600 -22.281 -23.168 1.00 98.56 227 LYS A C 1
ATOM 1710 O O . LYS A 1 227 ? 12.557 -22.729 -22.703 1.00 98.56 227 LYS A O 1
ATOM 1715 N N . VAL A 1 228 ? 14.787 -22.506 -22.604 1.00 98.69 228 VAL A N 1
ATOM 1716 C CA . VAL A 1 228 ? 14.937 -23.308 -21.378 1.00 98.69 228 VAL A CA 1
ATOM 1717 C C . VAL A 1 228 ? 14.179 -22.665 -20.217 1.00 98.69 228 VAL A C 1
ATOM 1719 O O . VAL A 1 228 ? 13.457 -23.360 -19.496 1.00 98.69 228 VAL A O 1
ATOM 1722 N N . ALA A 1 229 ? 14.289 -21.343 -20.052 1.00 98.38 229 ALA A N 1
ATOM 1723 C CA . ALA A 1 229 ? 13.517 -20.617 -19.048 1.00 98.38 229 ALA A CA 1
ATOM 1724 C C . ALA A 1 229 ? 12.001 -20.727 -19.301 1.00 98.38 229 ALA A C 1
ATOM 1726 O O . ALA A 1 229 ? 11.255 -21.038 -18.373 1.00 98.38 229 ALA A O 1
ATOM 1727 N N . ALA A 1 230 ? 11.548 -20.529 -20.542 1.00 98.56 230 ALA A N 1
ATOM 1728 C CA . ALA A 1 230 ? 10.138 -20.594 -20.920 1.00 98.56 230 ALA A CA 1
ATOM 1729 C C . ALA A 1 230 ? 9.522 -21.983 -20.701 1.00 98.56 230 ALA A C 1
ATOM 1731 O O . ALA A 1 230 ? 8.489 -22.095 -20.042 1.00 98.56 230 ALA A O 1
ATOM 1732 N N . ASP A 1 231 ? 10.179 -23.039 -21.186 1.00 98.44 231 ASP A N 1
ATOM 1733 C CA . ASP A 1 231 ? 9.696 -24.423 -21.097 1.00 98.44 231 ASP A CA 1
ATOM 1734 C C . ASP A 1 231 ? 9.577 -24.904 -19.639 1.00 98.44 231 ASP A C 1
ATOM 1736 O O . ASP A 1 231 ? 8.799 -25.805 -19.335 1.00 98.44 231 ASP A O 1
ATOM 1740 N N . ASN A 1 232 ? 10.327 -24.287 -18.720 1.00 98.50 232 ASN A N 1
ATOM 1741 C CA . ASN A 1 232 ? 10.337 -24.633 -17.299 1.00 98.50 232 ASN A CA 1
ATOM 1742 C C . ASN A 1 232 ? 9.600 -23.619 -16.411 1.00 98.50 232 ASN A C 1
ATOM 1744 O O . ASN A 1 232 ? 9.750 -23.673 -15.188 1.00 98.50 232 ASN A O 1
ATOM 1748 N N . GLY A 1 233 ? 8.852 -22.670 -16.986 1.00 97.75 233 GLY A N 1
ATOM 1749 C CA . GLY A 1 233 ? 8.141 -21.644 -16.215 1.00 97.75 233 GLY A CA 1
ATOM 1750 C C . GLY A 1 233 ? 9.072 -20.823 -15.315 1.00 97.75 233 GLY A C 1
ATOM 1751 O O . GLY A 1 233 ? 8.732 -20.532 -14.174 1.00 97.75 233 GLY A O 1
ATOM 1752 N N . SER A 1 234 ? 10.272 -20.497 -15.804 1.00 98.56 234 SER A N 1
ATOM 1753 C CA . SER A 1 234 ? 11.361 -19.818 -15.077 1.00 98.56 234 SER A CA 1
ATOM 1754 C C . SER A 1 234 ? 11.984 -20.602 -13.917 1.00 98.56 234 SER A C 1
ATOM 1756 O O . SER A 1 234 ? 12.750 -20.049 -13.133 1.00 98.56 234 SER A O 1
ATOM 1758 N N . MET A 1 235 ? 11.687 -21.896 -13.802 1.00 98.38 235 MET A N 1
ATOM 1759 C CA . MET A 1 235 ? 12.105 -22.731 -12.676 1.00 98.38 235 MET A CA 1
ATOM 1760 C C . MET A 1 235 ? 12.995 -23.894 -13.119 1.00 98.38 235 MET A C 1
ATOM 1762 O O . MET A 1 235 ? 12.927 -24.965 -12.532 1.00 98.38 235 MET A O 1
ATOM 1766 N N . TYR A 1 236 ? 13.809 -23.735 -14.171 1.00 98.31 236 TYR A N 1
ATOM 1767 C CA . TYR A 1 236 ? 14.752 -24.786 -14.592 1.00 98.31 236 TYR A CA 1
ATOM 1768 C C . TYR A 1 236 ? 15.732 -25.140 -13.459 1.00 98.31 236 TYR A C 1
ATOM 1770 O O . TYR A 1 236 ? 15.886 -26.309 -13.106 1.00 98.31 236 TYR A O 1
ATOM 1778 N N . ASN A 1 237 ? 16.332 -24.118 -12.846 1.00 98.31 237 ASN A N 1
ATOM 1779 C CA . ASN A 1 237 ? 17.049 -24.212 -11.578 1.00 98.31 237 ASN A CA 1
ATOM 1780 C C . ASN A 1 237 ? 16.268 -23.482 -10.468 1.00 98.31 237 ASN A C 1
ATOM 1782 O O . ASN A 1 237 ? 15.175 -22.968 -10.700 1.00 98.31 237 ASN A O 1
ATOM 1786 N N . THR A 1 238 ? 16.835 -23.421 -9.260 1.00 98.44 238 THR A N 1
ATOM 1787 C CA . THR A 1 238 ? 16.233 -22.685 -8.142 1.00 98.44 238 THR A CA 1
ATOM 1788 C C . THR A 1 238 ? 16.124 -21.185 -8.472 1.00 98.44 238 THR A C 1
ATOM 1790 O O . THR A 1 238 ? 17.160 -20.530 -8.636 1.00 98.44 238 THR A O 1
ATOM 1793 N N . PRO A 1 239 ? 14.905 -20.620 -8.553 1.00 98.19 239 PRO A N 1
ATOM 1794 C CA . PRO A 1 239 ? 14.697 -19.201 -8.811 1.00 98.19 239 PRO A CA 1
ATOM 1795 C C . PRO A 1 239 ? 14.921 -18.367 -7.532 1.00 98.19 239 PRO A C 1
ATOM 1797 O O . PRO A 1 239 ? 14.972 -18.917 -6.430 1.00 98.19 239 PRO A O 1
ATOM 1800 N N . PRO A 1 240 ? 15.026 -17.029 -7.632 1.00 97.81 240 PRO A N 1
ATOM 1801 C CA . PRO A 1 240 ? 15.142 -16.151 -6.469 1.00 97.81 240 PRO A CA 1
ATOM 1802 C C . PRO A 1 240 ? 13.772 -16.003 -5.780 1.00 97.81 240 PRO A C 1
ATOM 1804 O O . PRO A 1 240 ? 13.091 -14.988 -5.938 1.00 97.81 240 PRO A O 1
ATOM 1807 N N . CYS A 1 241 ? 13.353 -17.036 -5.036 1.00 98.31 241 CYS A N 1
ATOM 1808 C CA . CYS A 1 241 ? 11.986 -17.193 -4.524 1.00 98.31 241 CYS A CA 1
ATOM 1809 C C . CYS A 1 241 ? 11.476 -15.969 -3.755 1.00 98.31 241 CYS A C 1
ATOM 1811 O O . CYS A 1 241 ? 10.399 -15.450 -4.050 1.00 98.31 241 CYS A O 1
ATOM 1813 N N . TRP A 1 242 ? 12.274 -15.465 -2.810 1.00 98.12 242 TRP A N 1
ATOM 1814 C CA . TRP A 1 242 ? 11.921 -14.279 -2.030 1.00 98.12 242 TRP A CA 1
ATOM 1815 C C . TRP A 1 242 ? 11.759 -13.038 -2.909 1.00 98.12 242 TRP A C 1
ATOM 1817 O O . TRP A 1 242 ? 10.785 -12.304 -2.781 1.00 98.12 242 TRP A O 1
ATOM 1827 N N . THR A 1 243 ? 12.676 -12.815 -3.850 1.00 97.88 243 THR A N 1
ATOM 1828 C CA . THR A 1 243 ? 12.625 -11.647 -4.734 1.00 97.88 243 THR A CA 1
ATOM 1829 C C . THR A 1 243 ? 11.395 -11.685 -5.638 1.00 97.88 243 THR A C 1
ATOM 1831 O O . THR A 1 243 ? 10.723 -10.666 -5.778 1.00 97.88 243 THR A O 1
ATOM 1834 N N . ILE A 1 244 ? 11.052 -12.854 -6.194 1.00 98.50 244 ILE A N 1
ATOM 1835 C CA . ILE A 1 244 ? 9.832 -13.048 -6.999 1.00 98.50 244 ILE A CA 1
ATOM 1836 C C . ILE A 1 244 ? 8.583 -12.789 -6.159 1.00 98.50 244 ILE A C 1
ATOM 1838 O O . ILE A 1 244 ? 7.663 -12.117 -6.619 1.00 98.50 244 ILE A O 1
ATOM 1842 N N . TYR A 1 245 ? 8.567 -13.267 -4.916 1.00 98.38 245 TYR A N 1
ATOM 1843 C CA . TYR A 1 245 ? 7.474 -13.014 -3.988 1.00 98.38 245 TYR A CA 1
ATOM 1844 C C . TYR A 1 245 ? 7.254 -11.517 -3.726 1.00 98.38 245 TYR A C 1
ATOM 1846 O O . TYR A 1 245 ? 6.130 -11.036 -3.878 1.00 98.38 245 TYR A O 1
ATOM 1854 N N . ILE A 1 246 ? 8.315 -10.762 -3.416 1.00 97.44 246 ILE A N 1
ATOM 1855 C CA . ILE A 1 246 ? 8.209 -9.310 -3.206 1.00 97.44 246 ILE A CA 1
ATOM 1856 C C . ILE A 1 246 ? 7.758 -8.593 -4.485 1.00 97.44 246 ILE A C 1
ATOM 1858 O O . ILE A 1 246 ? 6.897 -7.718 -4.405 1.00 97.44 246 ILE A O 1
ATOM 1862 N N . CYS A 1 247 ? 8.265 -8.991 -5.660 1.00 95.25 247 CYS A N 1
ATOM 1863 C CA . CYS A 1 247 ? 7.772 -8.459 -6.937 1.00 95.25 247 CYS A CA 1
ATOM 1864 C C . CYS A 1 247 ? 6.263 -8.711 -7.082 1.00 95.25 247 CYS A C 1
ATOM 1866 O O . CYS A 1 247 ? 5.506 -7.804 -7.410 1.00 95.25 247 CYS A O 1
ATOM 1868 N N . GLY A 1 248 ? 5.802 -9.926 -6.768 1.00 95.06 248 GLY A N 1
ATOM 1869 C CA . GLY A 1 248 ? 4.383 -10.283 -6.768 1.00 95.06 248 GLY A CA 1
ATOM 1870 C C . GLY A 1 248 ? 3.534 -9.407 -5.841 1.00 95.06 248 GLY A C 1
ATOM 1871 O O . GLY A 1 248 ? 2.437 -8.999 -6.221 1.00 95.06 248 GLY A O 1
ATOM 1872 N N . LEU A 1 249 ? 4.030 -9.073 -4.645 1.00 92.94 249 LEU A N 1
ATOM 1873 C CA . LEU A 1 249 ? 3.357 -8.124 -3.752 1.00 92.94 249 LEU A CA 1
ATOM 1874 C C . LEU A 1 249 ? 3.284 -6.714 -4.353 1.00 92.94 249 LEU A C 1
ATOM 1876 O O . LEU A 1 249 ? 2.232 -6.077 -4.294 1.00 92.94 249 LEU A O 1
ATOM 1880 N N . GLU A 1 250 ? 4.371 -6.227 -4.951 1.00 88.62 250 GLU A N 1
ATOM 1881 C CA . GLU A 1 250 ? 4.410 -4.892 -5.554 1.00 88.62 250 GLU A CA 1
ATOM 1882 C C . GLU A 1 250 ? 3.441 -4.768 -6.738 1.00 88.62 250 GLU A C 1
ATOM 1884 O O . GLU A 1 250 ? 2.683 -3.798 -6.822 1.00 88.62 250 GLU A O 1
ATOM 1889 N N . LEU A 1 251 ? 3.353 -5.799 -7.583 1.00 87.19 251 LEU A N 1
ATOM 1890 C CA . LEU A 1 251 ? 2.388 -5.881 -8.686 1.00 87.19 251 LEU A CA 1
ATOM 1891 C C . LEU A 1 251 ? 0.929 -5.846 -8.201 1.00 87.19 251 LEU A C 1
ATOM 1893 O O . LEU A 1 251 ? 0.071 -5.214 -8.824 1.00 87.19 251 LEU A O 1
ATOM 1897 N N . LYS A 1 252 ? 0.627 -6.471 -7.057 1.00 79.12 252 LYS A N 1
ATOM 1898 C CA . LYS A 1 252 ? -0.696 -6.358 -6.416 1.00 79.12 252 LYS A CA 1
ATOM 1899 C C . LYS A 1 252 ? -0.946 -4.940 -5.903 1.00 79.12 252 LYS A C 1
ATOM 1901 O O . LYS A 1 252 ? -2.052 -4.422 -6.068 1.00 79.12 252 LYS A O 1
ATOM 1906 N N . GLY A 1 253 ? 0.089 -4.287 -5.375 1.00 65.50 253 GLY A N 1
ATOM 1907 C CA . GLY A 1 253 ? 0.077 -2.875 -4.989 1.00 65.50 253 GLY A CA 1
ATOM 1908 C C . GLY A 1 253 ? -0.337 -1.945 -6.136 1.00 65.50 253 GLY A C 1
ATOM 1909 O O . GLY A 1 253 ? -1.223 -1.108 -5.953 1.00 65.50 253 GLY A O 1
ATOM 1910 N N . HIS A 1 254 ? 0.194 -2.156 -7.348 1.00 59.16 254 HIS A N 1
ATOM 1911 C CA . HIS A 1 254 ? -0.215 -1.413 -8.553 1.00 59.16 254 HIS A CA 1
ATOM 1912 C C . HIS A 1 254 ? -1.725 -1.499 -8.820 1.00 59.16 254 HIS A C 1
ATOM 1914 O O . HIS A 1 254 ? -2.362 -0.515 -9.193 1.00 59.16 254 HIS A O 1
ATOM 1920 N N . ARG A 1 255 ? -2.332 -2.665 -8.576 1.00 48.72 255 ARG A N 1
ATOM 1921 C CA . ARG A 1 255 ? -3.779 -2.856 -8.745 1.00 48.72 255 ARG A CA 1
ATOM 1922 C C . ARG A 1 255 ? -4.601 -2.175 -7.651 1.00 48.72 255 ARG A C 1
ATOM 1924 O O . ARG A 1 255 ? -5.706 -1.730 -7.941 1.00 48.72 255 ARG A O 1
ATOM 1931 N N . SER A 1 256 ? -4.076 -2.077 -6.427 1.00 36.91 256 SER A N 1
ATOM 1932 C CA . SER A 1 256 ? -4.776 -1.443 -5.297 1.00 36.91 256 SER A CA 1
ATOM 1933 C C . SER A 1 256 ? -4.854 0.085 -5.364 1.00 36.91 256 SER A C 1
ATOM 1935 O O . SER A 1 256 ? -5.791 0.654 -4.814 1.00 36.91 256 SER A O 1
ATOM 1937 N N . VAL A 1 257 ? -3.923 0.755 -6.055 1.00 40.25 257 VAL A N 1
ATOM 1938 C CA . VAL A 1 257 ? -3.938 2.226 -6.215 1.00 40.25 257 VAL A CA 1
ATOM 1939 C C . VAL A 1 257 ? -4.645 2.699 -7.492 1.00 40.25 257 VAL A C 1
ATOM 1941 O O . VAL A 1 257 ? -5.027 3.863 -7.578 1.00 40.25 257 VAL A O 1
ATOM 1944 N N . GLY A 1 258 ? -4.862 1.796 -8.458 1.00 34.16 258 GLY A N 1
ATOM 1945 C CA . GLY A 1 258 ? -5.390 2.107 -9.786 1.00 34.16 258 GLY A CA 1
ATOM 1946 C C . GLY A 1 258 ? -4.355 2.798 -10.687 1.00 34.16 258 GLY A C 1
ATOM 1947 O O . GLY A 1 258 ? -3.785 3.825 -10.333 1.00 34.16 258 GLY A O 1
ATOM 1948 N N . GLY A 1 259 ? -4.139 2.261 -11.891 1.00 47.38 259 GLY A N 1
ATOM 1949 C CA . GLY A 1 259 ? -3.261 2.871 -12.898 1.00 47.38 259 GLY A CA 1
ATOM 1950 C C . GLY A 1 259 ? -1.757 2.613 -12.712 1.00 47.38 259 GLY A C 1
ATOM 1951 O O . GLY A 1 259 ? -1.337 1.695 -12.010 1.00 47.38 259 GLY A O 1
ATOM 1952 N N . MET A 1 260 ? -0.945 3.404 -13.422 1.00 45.47 260 MET A N 1
ATOM 1953 C CA . MET A 1 260 ? 0.522 3.317 -13.459 1.00 45.47 260 MET A CA 1
ATOM 1954 C C . MET A 1 260 ? 1.166 4.338 -12.526 1.00 45.47 260 MET A C 1
ATOM 1956 O O . MET A 1 260 ? 0.624 5.418 -12.288 1.00 45.47 260 MET A O 1
ATOM 1960 N N . ARG A 1 261 ? 2.327 3.977 -11.973 1.00 52.97 261 ARG A N 1
ATOM 1961 C CA . ARG A 1 261 ? 3.023 4.783 -10.970 1.00 52.97 261 ARG A CA 1
ATOM 1962 C C . ARG A 1 261 ? 3.851 5.855 -11.674 1.00 52.97 261 ARG A C 1
ATOM 1964 O O . ARG A 1 261 ? 4.773 5.525 -12.410 1.00 52.97 261 ARG A O 1
ATOM 1971 N N . ALA A 1 262 ? 3.586 7.129 -11.388 1.00 39.16 262 ALA A N 1
ATOM 1972 C CA . ALA A 1 262 ? 4.533 8.189 -11.712 1.00 39.16 262 ALA A CA 1
ATOM 1973 C C . ALA A 1 262 ? 5.773 8.000 -10.830 1.00 39.16 262 ALA A C 1
ATOM 1975 O O . ALA A 1 262 ? 5.767 8.330 -9.641 1.00 39.16 262 ALA A O 1
ATOM 1976 N N . SER A 1 263 ? 6.812 7.395 -11.396 1.00 42.84 263 SER A N 1
ATOM 1977 C CA . SER A 1 263 ? 8.098 7.288 -10.729 1.00 42.84 263 SER A CA 1
ATOM 1978 C C . SER A 1 263 ? 8.862 8.586 -10.958 1.00 42.84 263 SER A C 1
ATOM 1980 O O . SER A 1 263 ? 9.059 9.024 -12.086 1.00 42.84 263 SER A O 1
ATOM 1982 N N . ILE A 1 264 ? 9.314 9.218 -9.878 1.00 45.78 264 ILE A N 1
ATOM 1983 C CA . ILE A 1 264 ? 10.136 10.442 -9.914 1.00 45.78 264 ILE A CA 1
ATOM 1984 C C . ILE A 1 264 ? 11.573 10.188 -10.421 1.00 45.78 264 ILE A C 1
ATOM 1986 O O . ILE A 1 264 ? 12.449 11.028 -10.242 1.00 45.78 264 ILE A O 1
ATOM 1990 N N . TYR A 1 265 ? 11.810 9.027 -11.043 1.00 42.00 265 TYR A N 1
ATOM 1991 C CA . TYR A 1 265 ? 13.030 8.675 -11.775 1.00 42.00 265 TYR A CA 1
ATOM 1992 C C . TYR A 1 265 ? 13.012 9.136 -13.234 1.00 42.00 265 TYR A C 1
ATOM 1994 O O . TYR A 1 265 ? 14.033 9.037 -13.915 1.00 42.00 265 TYR A O 1
ATOM 2002 N N . ASN A 1 266 ? 11.867 9.598 -13.730 1.00 44.25 266 ASN A N 1
ATOM 2003 C CA . ASN A 1 266 ? 11.741 10.026 -15.113 1.00 44.25 266 ASN A CA 1
ATOM 2004 C C . ASN A 1 266 ? 12.399 11.394 -15.285 1.00 44.25 266 ASN A C 1
ATOM 2006 O O . ASN A 1 266 ? 12.503 12.158 -14.323 1.00 44.25 266 ASN A O 1
ATOM 2010 N N . ALA A 1 267 ? 12.864 11.674 -16.502 1.00 47.53 267 ALA A N 1
ATOM 2011 C CA . ALA A 1 267 ? 13.563 12.883 -16.926 1.00 47.53 267 ALA A CA 1
ATOM 2012 C C . ALA A 1 267 ? 12.725 14.157 -16.704 1.00 47.53 267 ALA A C 1
ATOM 2014 O O . ALA A 1 267 ? 12.273 14.794 -17.653 1.00 47.53 267 ALA A O 1
ATOM 2015 N N . MET A 1 268 ? 12.480 14.532 -15.448 1.00 49.47 268 MET A N 1
ATOM 2016 C CA . MET A 1 268 ? 11.739 15.728 -15.111 1.00 49.47 268 MET A CA 1
ATOM 2017 C C . MET A 1 268 ? 12.750 16.865 -15.013 1.00 49.47 268 MET A C 1
ATOM 2019 O O . MET A 1 268 ? 13.522 16.910 -14.050 1.00 49.47 268 MET A O 1
ATOM 2023 N N . PRO A 1 269 ? 12.795 17.785 -15.994 1.00 52.38 269 PRO A N 1
ATOM 2024 C CA . PRO A 1 269 ? 13.634 18.962 -15.862 1.00 52.38 269 PRO A CA 1
ATOM 2025 C C . PRO A 1 269 ? 13.226 19.718 -14.597 1.00 52.38 269 PRO A C 1
ATOM 2027 O O . PRO A 1 269 ? 12.076 19.631 -14.161 1.00 52.38 269 PRO A O 1
ATOM 2030 N N . THR A 1 270 ? 14.137 20.501 -14.022 1.00 52.88 270 THR A N 1
ATOM 2031 C CA . THR A 1 270 ? 13.836 21.339 -12.849 1.00 52.88 270 THR A CA 1
ATOM 2032 C C . THR A 1 270 ? 12.568 22.163 -13.071 1.00 52.88 270 THR A C 1
ATOM 2034 O O . THR A 1 270 ? 11.695 22.170 -12.213 1.00 52.88 270 THR A O 1
ATOM 2037 N N . ALA A 1 271 ? 12.391 22.696 -14.285 1.00 62.31 271 ALA A N 1
ATOM 2038 C CA . ALA A 1 271 ? 11.186 23.403 -14.715 1.00 62.31 271 ALA A CA 1
ATOM 2039 C C . ALA A 1 271 ? 9.893 22.583 -14.564 1.00 62.31 271 ALA A C 1
ATOM 2041 O O . ALA A 1 271 ? 8.829 23.137 -14.340 1.00 62.31 271 ALA A O 1
ATOM 2042 N N . GLY A 1 272 ? 9.965 21.262 -14.681 1.00 57.03 272 GLY A N 1
ATOM 2043 C CA . GLY A 1 272 ? 8.858 20.341 -14.483 1.00 57.03 272 GLY A CA 1
ATOM 2044 C C . GLY A 1 272 ? 8.502 20.090 -13.021 1.00 57.03 272 GLY A C 1
ATOM 2045 O O . GLY A 1 272 ? 7.327 20.043 -12.662 1.00 57.03 272 GLY A O 1
ATOM 2046 N N . VAL A 1 273 ? 9.520 19.976 -12.168 1.00 56.69 273 VAL A N 1
ATOM 2047 C CA . VAL A 1 273 ? 9.351 19.888 -10.710 1.00 56.69 273 VAL A CA 1
ATOM 2048 C C . VAL A 1 273 ? 8.836 21.218 -10.159 1.00 56.69 273 VAL A C 1
ATOM 2050 O O . VAL A 1 273 ? 7.926 21.242 -9.334 1.00 56.69 273 VAL A O 1
ATOM 2053 N N . GLU A 1 274 ? 9.367 22.327 -10.667 1.00 62.31 274 GLU A N 1
ATOM 2054 C CA . GLU A 1 274 ? 8.916 23.685 -10.377 1.00 62.31 274 GLU A CA 1
ATOM 2055 C C . GLU A 1 274 ? 7.497 23.910 -10.891 1.00 62.31 274 GLU A C 1
ATOM 2057 O O . GLU A 1 274 ? 6.665 24.363 -10.118 1.00 62.31 274 GLU A O 1
ATOM 2062 N N . ALA A 1 275 ? 7.169 23.500 -12.120 1.00 65.19 275 ALA A N 1
ATOM 2063 C CA . ALA A 1 275 ? 5.812 23.587 -12.657 1.00 65.19 275 ALA A CA 1
ATOM 2064 C C . ALA A 1 275 ? 4.823 22.734 -11.861 1.00 65.19 275 ALA A C 1
ATOM 2066 O O . ALA A 1 275 ? 3.688 23.155 -11.672 1.00 65.19 275 ALA A O 1
ATOM 2067 N N . LEU A 1 276 ? 5.228 21.567 -11.353 1.00 65.94 276 LEU A N 1
ATOM 2068 C CA . LEU A 1 276 ? 4.386 20.761 -10.470 1.00 65.94 276 LEU A CA 1
ATOM 2069 C C . LEU A 1 276 ? 4.197 21.444 -9.110 1.00 65.94 276 LEU A C 1
ATOM 2071 O O . LEU A 1 276 ? 3.072 21.549 -8.629 1.00 65.94 276 LEU A O 1
ATOM 2075 N N . ALA A 1 277 ? 5.267 21.943 -8.493 1.00 64.62 277 ALA A N 1
ATOM 2076 C CA . ALA A 1 277 ? 5.194 22.662 -7.222 1.00 64.62 277 ALA A CA 1
ATOM 2077 C C . ALA A 1 277 ? 4.370 23.959 -7.343 1.00 64.62 277 ALA A C 1
ATOM 2079 O O . ALA A 1 277 ? 3.549 24.276 -6.478 1.00 64.62 277 ALA A O 1
ATOM 2080 N N . GLU A 1 278 ? 4.541 24.681 -8.446 1.00 75.69 278 GLU A N 1
ATOM 2081 C CA . GLU A 1 278 ? 3.838 25.911 -8.779 1.00 75.69 278 GLU A CA 1
ATOM 2082 C C . GLU A 1 278 ? 2.384 25.630 -9.163 1.00 75.69 278 GLU A C 1
ATOM 2084 O O . GLU A 1 278 ? 1.499 26.315 -8.658 1.00 75.69 278 GLU A O 1
ATOM 2089 N N . PHE A 1 279 ? 2.100 24.572 -9.933 1.00 70.75 279 PHE A N 1
ATOM 2090 C CA . PHE A 1 279 ? 0.744 24.076 -10.182 1.00 70.75 279 PHE A CA 1
ATOM 2091 C C . PHE A 1 279 ? 0.058 23.706 -8.874 1.00 70.75 279 PHE A C 1
ATOM 2093 O O . PHE A 1 279 ? -1.060 24.142 -8.649 1.00 70.75 279 PHE A O 1
ATOM 2100 N N . MET A 1 280 ? 0.709 22.977 -7.970 1.00 61.25 280 MET A N 1
ATOM 2101 C CA . MET A 1 280 ? 0.136 22.637 -6.665 1.00 61.25 280 MET A CA 1
ATOM 2102 C C . MET A 1 280 ? -0.126 23.894 -5.821 1.00 61.25 280 MET A C 1
ATOM 2104 O O . MET A 1 280 ? -1.162 24.002 -5.159 1.00 61.25 280 MET A O 1
ATOM 2108 N N . GLY A 1 281 ? 0.755 24.896 -5.900 1.00 72.00 281 GLY A N 1
ATOM 2109 C CA . GLY A 1 281 ? 0.556 26.215 -5.296 1.00 72.00 281 GLY A CA 1
ATOM 2110 C C . GLY A 1 281 ? -0.590 27.020 -5.929 1.00 72.00 281 GLY A C 1
ATOM 2111 O O . GLY A 1 281 ? -1.374 27.651 -5.214 1.00 72.00 281 GLY A O 1
ATOM 2112 N N . ALA A 1 282 ? -0.721 26.988 -7.254 1.00 63.69 282 ALA A N 1
ATOM 2113 C CA . ALA A 1 282 ? -1.723 27.702 -8.039 1.00 63.69 282 ALA A CA 1
ATOM 2114 C C . ALA A 1 282 ? -3.096 27.029 -7.962 1.00 63.69 282 ALA A C 1
ATOM 2116 O O . ALA A 1 282 ? -4.089 27.715 -7.767 1.00 63.69 282 ALA A O 1
ATOM 2117 N N . PHE A 1 283 ? -3.159 25.702 -8.026 1.00 56.22 283 PHE A N 1
ATOM 2118 C CA . PHE A 1 283 ? -4.336 24.874 -7.784 1.00 56.22 283 PHE A CA 1
ATOM 2119 C C . PHE A 1 283 ? -4.892 25.157 -6.390 1.00 56.22 283 PHE A C 1
ATOM 2121 O O . PHE A 1 283 ? -6.062 25.516 -6.249 1.00 56.22 283 PHE A O 1
ATOM 2128 N N . ARG A 1 284 ? -4.026 25.140 -5.367 1.00 53.00 284 ARG A N 1
ATOM 2129 C CA . ARG A 1 284 ? -4.388 25.525 -3.999 1.00 53.00 284 ARG A CA 1
ATOM 2130 C C . ARG A 1 284 ? -4.959 26.943 -3.930 1.00 53.00 284 ARG A C 1
ATOM 2132 O O . ARG A 1 284 ? -5.943 27.144 -3.234 1.00 53.00 284 ARG A O 1
ATOM 2139 N N . LYS A 1 285 ? -4.387 27.924 -4.637 1.00 60.81 285 LYS A N 1
ATOM 2140 C CA . LYS A 1 285 ? -4.877 29.321 -4.652 1.00 60.81 285 LYS A CA 1
ATOM 2141 C C . LYS A 1 285 ? -6.170 29.507 -5.462 1.00 60.81 285 LYS A C 1
ATOM 2143 O O . LYS A 1 285 ? -7.062 30.221 -5.015 1.00 60.81 285 LYS A O 1
ATOM 2148 N N . LYS A 1 286 ? -6.282 28.869 -6.629 1.00 48.00 286 LYS A N 1
ATOM 2149 C CA . LYS A 1 286 ? -7.405 28.967 -7.580 1.00 48.00 286 LYS A CA 1
ATOM 2150 C C . LYS A 1 286 ? -8.655 28.265 -7.057 1.00 48.00 286 LYS A C 1
ATOM 2152 O O . LYS A 1 286 ? -9.756 28.781 -7.211 1.00 48.00 286 LYS A O 1
ATOM 2157 N N . HIS A 1 287 ? -8.481 27.129 -6.390 1.00 44.09 287 HIS A N 1
ATOM 2158 C CA . HIS A 1 287 ? -9.576 26.362 -5.799 1.00 44.09 287 HIS A CA 1
ATOM 2159 C C . HIS A 1 287 ? -9.801 26.682 -4.312 1.00 44.09 287 HIS A C 1
ATOM 2161 O O . HIS A 1 287 ? -10.731 26.151 -3.714 1.00 44.09 287 HIS A O 1
ATOM 2167 N N . ALA A 1 288 ? -9.037 27.615 -3.722 1.00 45.00 288 ALA A N 1
ATOM 2168 C CA . ALA A 1 288 ? -9.264 28.080 -2.349 1.00 45.00 288 ALA A CA 1
ATOM 2169 C C . ALA A 1 288 ? -10.594 28.833 -2.163 1.00 45.00 288 ALA A C 1
ATOM 2171 O O . ALA A 1 288 ? -11.037 28.969 -1.024 1.00 45.00 288 ALA A O 1
ATOM 2172 N N . LYS A 1 289 ? -11.228 29.341 -3.235 1.00 43.38 289 LYS A N 1
ATOM 2173 C CA . LYS A 1 289 ? -12.505 30.080 -3.166 1.00 43.38 289 LYS A CA 1
ATOM 2174 C C . LYS A 1 289 ? -13.337 29.994 -4.462 1.00 43.38 289 LYS A C 1
ATOM 2176 O O . LYS A 1 289 ? -13.621 31.026 -5.055 1.00 43.38 289 LYS A O 1
ATOM 2181 N N . ALA A 1 290 ? -13.747 28.804 -4.914 1.00 34.62 290 ALA A N 1
ATOM 2182 C CA . ALA A 1 290 ? -14.860 28.668 -5.873 1.00 34.62 290 ALA A CA 1
ATOM 2183 C C . ALA A 1 290 ? -15.342 27.214 -6.019 1.00 34.62 290 ALA A C 1
ATOM 2185 O O . ALA A 1 290 ? -14.684 26.403 -6.662 1.00 34.62 290 ALA A O 1
ATOM 2186 N N . SER A 1 291 ? -16.527 26.914 -5.487 1.00 31.38 291 SER A N 1
ATOM 2187 C CA . SER A 1 291 ? -17.430 25.890 -6.030 1.00 31.38 291 SER A CA 1
ATOM 2188 C C . SER A 1 291 ? -18.841 26.126 -5.480 1.00 31.38 291 SER A C 1
ATOM 2190 O O . SER A 1 291 ? -19.315 25.436 -4.580 1.00 31.38 291 SER A O 1
ATOM 2192 N N . ARG A 1 292 ? -19.506 27.153 -6.024 1.00 32.53 292 ARG A N 1
ATOM 2193 C CA . ARG A 1 292 ? -20.963 27.135 -6.193 1.00 32.53 292 ARG A CA 1
ATOM 2194 C C . ARG A 1 292 ? -21.250 26.244 -7.404 1.00 32.53 292 ARG A C 1
ATOM 2196 O O . ARG A 1 292 ? -20.604 26.388 -8.437 1.00 32.53 292 ARG A O 1
ATOM 2203 N N . ILE A 1 293 ? -22.185 25.322 -7.222 1.00 35.56 293 ILE A N 1
ATOM 2204 C CA . ILE A 1 293 ? -22.686 24.351 -8.201 1.00 35.56 293 ILE A CA 1
ATOM 2205 C C . ILE A 1 293 ? -23.330 25.074 -9.396 1.00 35.56 293 ILE A C 1
ATOM 2207 O O . ILE A 1 293 ? -23.962 26.108 -9.197 1.00 35.56 293 ILE A O 1
ATOM 2211 N N . ASN A 1 294 ? -23.238 24.499 -10.603 1.00 29.80 294 ASN A N 1
ATOM 2212 C CA . ASN A 1 294 ? -24.367 24.443 -11.541 1.00 29.80 294 ASN A CA 1
ATOM 2213 C C . ASN A 1 294 ? -24.209 23.306 -12.564 1.00 29.80 294 ASN A C 1
ATOM 2215 O O . ASN A 1 294 ? -23.101 22.923 -12.928 1.00 29.80 294 ASN A O 1
ATOM 2219 N N . GLY A 1 295 ? -25.357 22.725 -12.921 1.00 37.09 295 GLY A N 1
ATOM 2220 C CA . GLY A 1 295 ? -25.521 21.362 -13.421 1.00 37.09 295 GLY A CA 1
ATOM 2221 C C . GLY A 1 295 ? -25.096 21.081 -14.863 1.00 37.09 295 GLY A C 1
ATOM 2222 O O . GLY A 1 295 ? -25.256 21.909 -15.752 1.00 37.09 295 GLY A O 1
ATOM 2223 N N . ALA A 1 296 ? -24.679 19.834 -15.087 1.00 25.12 296 ALA A N 1
ATOM 2224 C CA . ALA A 1 296 ? -24.964 19.070 -16.298 1.00 25.12 296 ALA A CA 1
ATOM 2225 C C . ALA A 1 296 ? -24.828 17.574 -15.973 1.00 25.12 296 ALA A C 1
ATOM 2227 O O . ALA A 1 296 ? -23.868 17.140 -15.339 1.00 25.12 296 ALA A O 1
ATOM 2228 N N . ALA A 1 297 ? -25.841 16.801 -16.354 1.00 36.47 297 ALA A N 1
ATOM 2229 C CA . ALA A 1 297 ? -25.965 15.379 -16.075 1.00 36.47 297 ALA A CA 1
ATOM 2230 C C . ALA A 1 297 ? -24.847 14.559 -16.743 1.00 36.47 297 ALA A C 1
ATOM 2232 O O . ALA A 1 297 ? -24.648 14.659 -17.949 1.00 36.47 297 ALA A O 1
ATOM 2233 N N . CYS A 1 298 ? -24.188 13.679 -15.986 1.00 22.50 298 CYS A N 1
ATOM 2234 C CA . CYS A 1 298 ? -23.380 12.600 -16.550 1.00 22.50 298 CYS A CA 1
ATOM 2235 C C . CYS A 1 298 ? -23.863 11.269 -15.961 1.00 22.50 298 CYS A C 1
ATOM 2237 O O . CYS A 1 298 ? -23.808 11.041 -14.752 1.00 22.50 298 CYS A O 1
ATOM 2239 N N . ARG A 1 299 ? -24.437 10.423 -16.821 1.00 28.78 299 ARG A N 1
ATOM 2240 C CA . ARG A 1 299 ? -24.965 9.099 -16.475 1.00 28.78 299 ARG A CA 1
ATOM 2241 C C . ARG A 1 299 ? -23.811 8.172 -16.076 1.00 28.78 299 ARG A C 1
ATOM 2243 O O . ARG A 1 299 ? -22.877 7.994 -16.850 1.00 28.78 299 ARG A O 1
ATOM 2250 N N . ARG A 1 300 ? -23.911 7.535 -14.902 1.00 28.00 300 ARG A N 1
ATOM 2251 C CA . ARG A 1 300 ? -23.054 6.402 -14.514 1.00 28.00 300 ARG A CA 1
ATOM 2252 C C . ARG A 1 300 ? -23.328 5.218 -15.443 1.00 28.00 300 ARG A C 1
ATOM 2254 O O . ARG A 1 300 ? -24.443 4.706 -15.467 1.00 28.00 300 ARG A O 1
ATOM 2261 N N . VAL A 1 301 ? -22.301 4.766 -16.156 1.00 22.91 301 VAL A N 1
ATOM 2262 C CA . VAL A 1 301 ? -22.257 3.419 -16.735 1.00 22.91 301 VAL A CA 1
ATOM 2263 C C . VAL A 1 301 ? -21.820 2.469 -15.623 1.00 22.91 301 VAL A C 1
ATOM 2265 O O . VAL A 1 301 ? -20.740 2.614 -15.057 1.00 22.91 301 VAL A O 1
ATOM 2268 N N . THR A 1 302 ? -22.690 1.529 -15.264 1.00 25.08 302 THR A N 1
ATOM 2269 C CA . THR A 1 302 ? -22.403 0.469 -14.295 1.00 25.08 302 THR A CA 1
ATOM 2270 C C . THR A 1 302 ? -21.693 -0.677 -15.011 1.00 25.08 302 THR A C 1
ATOM 2272 O O . THR A 1 302 ? -22.310 -1.358 -15.826 1.00 25.08 302 THR A O 1
ATOM 2275 N N . VAL A 1 303 ? -20.422 -0.927 -14.693 1.00 24.56 303 VAL A N 1
ATOM 2276 C CA . VAL A 1 303 ? -19.764 -2.199 -15.026 1.00 24.56 303 VAL A CA 1
ATOM 2277 C C . VAL A 1 303 ? -19.977 -3.139 -13.843 1.00 24.56 303 VAL A C 1
ATOM 2279 O O . VAL A 1 303 ? -19.491 -2.889 -12.744 1.00 24.56 303 VAL A O 1
ATOM 2282 N N . ARG A 1 304 ? -20.753 -4.207 -14.048 1.00 26.31 304 ARG A N 1
ATOM 2283 C CA . ARG A 1 304 ? -20.852 -5.322 -13.100 1.00 26.31 304 ARG A CA 1
ATOM 2284 C C . ARG A 1 304 ? -19.670 -6.260 -13.354 1.00 26.31 304 ARG A C 1
ATOM 2286 O O . ARG A 1 304 ? -19.632 -6.882 -14.410 1.00 26.31 304 ARG A O 1
ATOM 2293 N N . SER A 1 305 ? -18.746 -6.394 -12.402 1.00 29.70 305 SER A N 1
ATOM 2294 C CA . SER A 1 305 ? -17.787 -7.508 -12.375 1.00 29.70 305 SER A CA 1
ATOM 2295 C C . SER A 1 305 ? -18.046 -8.384 -11.153 1.00 29.70 305 SER A C 1
ATOM 2297 O O . SER A 1 305 ? -17.850 -7.964 -10.014 1.00 29.70 305 SER A O 1
ATOM 2299 N N . SER A 1 306 ? -18.496 -9.607 -11.396 1.00 28.09 306 SER A N 1
ATOM 2300 C CA . SER A 1 306 ? -18.651 -10.661 -10.401 1.00 28.09 306 SER A CA 1
ATOM 2301 C C . SER A 1 306 ? -17.346 -11.454 -10.267 1.00 28.09 306 SER A C 1
ATOM 2303 O O . SER A 1 306 ? -17.129 -12.402 -11.016 1.00 28.09 306 SER A O 1
ATOM 2305 N N . ALA A 1 307 ? -16.485 -11.048 -9.331 1.00 30.62 307 ALA A N 1
ATOM 2306 C CA . ALA A 1 307 ? -15.479 -11.882 -8.661 1.00 30.62 307 ALA A CA 1
ATOM 2307 C C . ALA A 1 307 ? -14.984 -11.108 -7.424 1.00 30.62 307 ALA A C 1
ATOM 2309 O O . ALA A 1 307 ? -14.390 -10.040 -7.553 1.00 30.62 307 ALA A O 1
ATOM 2310 N N . VAL A 1 308 ? -15.327 -11.595 -6.230 1.00 32.81 308 VAL A N 1
ATOM 2311 C CA . VAL A 1 308 ? -15.240 -10.874 -4.949 1.00 32.81 308 VAL A CA 1
ATOM 2312 C C . VAL A 1 308 ? -13.781 -10.763 -4.489 1.00 32.81 308 VAL A C 1
ATOM 2314 O O . VAL A 1 308 ? -13.234 -11.693 -3.904 1.00 32.81 308 VAL A O 1
ATOM 2317 N N . GLY A 1 309 ? -13.142 -9.625 -4.770 1.00 44.12 309 GLY A N 1
ATOM 2318 C CA . GLY A 1 309 ? -12.000 -9.151 -3.986 1.00 44.12 309 GLY A CA 1
ATOM 2319 C C . GLY A 1 309 ? -12.486 -8.668 -2.618 1.00 44.12 309 GLY A C 1
ATOM 2320 O O . GLY A 1 309 ? -13.614 -8.184 -2.509 1.00 44.12 309 GLY A O 1
ATOM 2321 N N . ALA A 1 310 ? -11.670 -8.823 -1.573 1.00 50.03 310 ALA A N 1
ATOM 2322 C CA . ALA A 1 310 ? -12.004 -8.285 -0.256 1.00 50.03 310 ALA A CA 1
ATOM 2323 C C . ALA A 1 310 ? -12.285 -6.771 -0.368 1.00 50.03 310 ALA A C 1
ATOM 2325 O O . ALA A 1 310 ? -11.553 -6.078 -1.082 1.00 50.03 310 ALA A O 1
ATOM 2326 N N . PRO A 1 311 ? -13.343 -6.257 0.281 1.00 64.25 311 PRO A N 1
ATOM 2327 C CA . PRO A 1 311 ? -13.707 -4.852 0.172 1.00 64.25 311 PRO A CA 1
ATOM 2328 C C . PRO A 1 311 ? -12.567 -3.966 0.695 1.00 64.25 311 PRO A C 1
ATOM 2330 O O . PRO A 1 311 ? -11.984 -4.235 1.744 1.00 64.25 311 PRO A O 1
ATOM 2333 N N . ALA A 1 312 ? -12.215 -2.929 -0.066 1.00 81.31 312 ALA A N 1
ATOM 2334 C CA . ALA A 1 312 ? -11.234 -1.928 0.340 1.00 81.31 312 ALA A CA 1
ATOM 2335 C C . ALA A 1 312 ? -11.913 -0.828 1.170 1.00 81.31 312 ALA A C 1
ATOM 2337 O O . ALA A 1 312 ? -13.111 -0.588 1.029 1.00 81.31 312 ALA A O 1
ATOM 2338 N N . ILE A 1 313 ? -11.144 -0.153 2.029 1.00 88.19 313 ILE A N 1
ATOM 2339 C CA . ILE A 1 313 ? -11.651 0.989 2.796 1.00 88.19 313 ILE A CA 1
ATOM 2340 C C . ILE A 1 313 ? -11.608 2.236 1.918 1.00 88.19 313 ILE A C 1
ATOM 2342 O O . ILE A 1 313 ? -10.531 2.704 1.551 1.00 88.19 313 ILE A O 1
ATOM 2346 N N . GLU A 1 314 ? -12.774 2.794 1.626 1.00 93.06 314 GLU A N 1
ATOM 2347 C CA . GLU A 1 314 ? -12.943 4.018 0.855 1.00 93.06 314 GLU A CA 1
ATOM 2348 C C . GLU A 1 314 ? -13.012 5.230 1.789 1.00 93.06 314 GLU A C 1
ATOM 2350 O O . GLU A 1 314 ? -13.780 5.256 2.750 1.00 93.06 314 GLU A O 1
ATOM 2355 N N . ALA A 1 315 ? -12.210 6.259 1.516 1.00 91.69 315 ALA A N 1
ATOM 2356 C CA . ALA A 1 315 ? -12.277 7.523 2.242 1.00 91.69 315 ALA A CA 1
ATOM 2357 C C . ALA A 1 315 ? -13.182 8.512 1.498 1.00 91.69 315 ALA A C 1
ATOM 2359 O O . ALA A 1 315 ? -13.031 8.742 0.299 1.00 91.69 315 ALA A O 1
ATOM 2360 N N . SER A 1 316 ? -14.105 9.132 2.224 1.00 94.25 316 SER A N 1
ATOM 2361 C CA . SER A 1 316 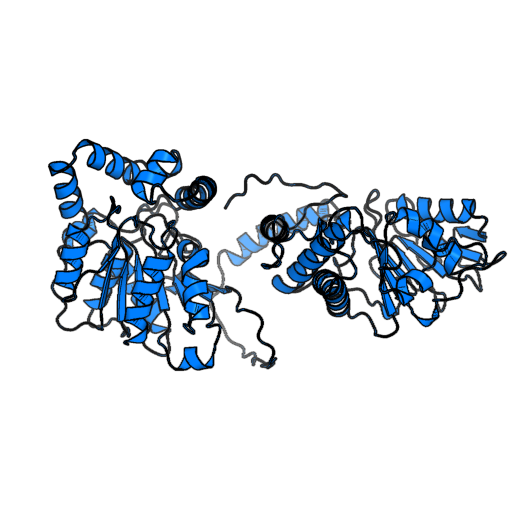? -15.037 10.127 1.703 1.00 94.25 316 SER A CA 1
ATOM 2362 C C . SER A 1 316 ? -15.250 11.261 2.708 1.00 94.25 316 SER A C 1
ATOM 2364 O O . SER A 1 316 ? -14.643 11.295 3.784 1.00 94.25 316 SER A O 1
ATOM 2366 N N . ARG A 1 317 ? -16.083 12.240 2.336 1.00 94.25 317 ARG A N 1
ATOM 2367 C CA . ARG A 1 317 ? -16.433 13.373 3.193 1.00 94.25 317 ARG A CA 1
ATOM 2368 C C . ARG A 1 317 ? -17.940 13.591 3.248 1.00 94.25 317 ARG A C 1
ATOM 2370 O O . ARG A 1 317 ? -18.587 13.658 2.207 1.00 94.25 317 ARG A O 1
ATOM 2377 N N . HIS A 1 318 ? -18.465 13.783 4.456 1.00 96.06 318 HIS A N 1
ATOM 2378 C CA . HIS A 1 318 ? -19.829 14.249 4.703 1.00 96.06 318 HIS A CA 1
ATOM 2379 C C . HIS A 1 318 ? -19.849 15.767 4.873 1.00 96.06 318 HIS A C 1
ATOM 2381 O O . HIS A 1 318 ? -19.135 16.303 5.717 1.00 96.06 318 HIS A O 1
ATOM 2387 N N . SER A 1 319 ? -20.664 16.470 4.089 1.00 95.75 319 SER A N 1
ATOM 2388 C CA . SER A 1 319 ? -20.819 17.922 4.205 1.00 95.75 319 SER A CA 1
ATOM 2389 C C . SER A 1 319 ? -21.894 18.278 5.228 1.00 95.75 319 SER A C 1
ATOM 2391 O O . SER A 1 319 ? -23.052 17.888 5.098 1.00 95.75 319 SER A O 1
ATOM 2393 N N . LEU A 1 320 ? -21.515 19.068 6.225 1.00 92.00 320 LEU A N 1
ATOM 2394 C CA . LEU A 1 320 ? -22.416 19.611 7.231 1.00 92.00 320 LEU A CA 1
ATOM 2395 C C . LEU A 1 320 ? -23.122 20.882 6.726 1.00 92.00 320 LEU A C 1
ATOM 2397 O O . LEU A 1 320 ? -22.627 21.542 5.807 1.00 92.00 320 LEU A O 1
ATOM 2401 N N . PRO A 1 321 ? -24.265 21.273 7.328 1.00 88.06 321 PRO A N 1
ATOM 2402 C CA . PRO A 1 321 ? -25.042 22.437 6.884 1.00 88.06 321 PRO A CA 1
ATOM 2403 C C . PRO A 1 321 ? -24.283 23.771 6.914 1.00 88.06 321 PRO A C 1
ATOM 2405 O O . PRO A 1 321 ? -24.617 24.689 6.171 1.00 88.06 321 PRO A O 1
ATOM 2408 N N . ASP A 1 322 ? -23.258 23.885 7.758 1.00 84.62 322 ASP A N 1
ATOM 2409 C CA . ASP A 1 322 ? -22.400 25.069 7.850 1.00 84.62 322 ASP A CA 1
ATOM 2410 C C . ASP A 1 322 ? -21.242 25.075 6.834 1.00 84.62 322 ASP A C 1
ATOM 2412 O O . ASP A 1 322 ? -20.393 25.968 6.861 1.00 84.62 322 ASP A O 1
ATOM 2416 N N . GLY A 1 323 ? -21.203 24.086 5.937 1.00 86.75 323 GLY A N 1
ATOM 2417 C CA . GLY A 1 323 ? -20.197 23.934 4.891 1.00 86.75 323 GLY A CA 1
ATOM 2418 C C . GLY A 1 323 ? -18.929 23.197 5.325 1.00 86.75 323 GLY A C 1
ATOM 2419 O O . GLY A 1 323 ? -18.067 22.967 4.478 1.00 86.75 323 GLY A O 1
ATOM 2420 N N . SER A 1 324 ? -18.797 22.811 6.598 1.00 89.38 324 SER A N 1
ATOM 2421 C CA . SER A 1 324 ? -17.663 22.001 7.052 1.00 89.38 324 SER A CA 1
ATOM 2422 C C . SER A 1 324 ? -17.794 20.535 6.623 1.00 89.38 324 SER A C 1
ATOM 2424 O O . SER A 1 324 ? -18.891 19.990 6.529 1.00 89.38 324 SER A O 1
ATOM 2426 N N . GLY A 1 325 ? -16.669 19.888 6.325 1.00 94.94 325 GLY A N 1
ATOM 2427 C CA . GLY A 1 325 ? -16.592 18.479 5.946 1.00 94.94 325 GLY A CA 1
ATOM 2428 C C . GLY A 1 325 ? -16.130 17.582 7.092 1.00 94.94 325 GLY A C 1
ATOM 2429 O O . GLY A 1 325 ? -15.110 17.862 7.724 1.00 94.94 325 GLY A O 1
ATOM 2430 N N . LEU A 1 326 ? -16.837 16.476 7.317 1.00 96.12 326 LEU A N 1
ATOM 2431 C CA . LEU A 1 326 ? -16.409 15.379 8.185 1.00 96.12 326 LEU A CA 1
ATOM 2432 C C . LEU A 1 326 ? -15.794 14.254 7.353 1.00 96.12 326 LEU A C 1
ATOM 2434 O O . LEU A 1 326 ? -16.371 13.865 6.343 1.00 96.12 326 LEU A O 1
ATOM 2438 N N . GLU A 1 327 ? -14.646 13.723 7.762 1.00 98.00 327 GLU A N 1
ATOM 2439 C CA . GLU A 1 327 ? -14.074 12.508 7.175 1.00 98.00 327 GLU A CA 1
ATOM 2440 C C . GLU A 1 327 ? -14.927 11.285 7.527 1.00 98.00 327 GLU A C 1
ATOM 2442 O O . GLU A 1 327 ? -15.361 11.110 8.668 1.00 98.00 327 GLU A O 1
ATOM 2447 N N . VAL A 1 328 ? -15.121 10.426 6.530 1.00 98.19 328 VAL A N 1
ATOM 2448 C CA . VAL A 1 328 ? -15.808 9.144 6.649 1.00 98.19 328 VAL A CA 1
ATOM 2449 C C . VAL A 1 328 ? -14.947 8.073 5.993 1.00 98.19 328 VAL A C 1
ATOM 2451 O O . VAL A 1 328 ? -14.600 8.193 4.819 1.00 98.19 328 VAL A O 1
ATOM 2454 N N . LEU A 1 329 ? -14.640 7.007 6.725 1.00 97.88 329 LEU A N 1
ATOM 2455 C CA . LEU A 1 329 ? -14.086 5.778 6.159 1.00 97.88 329 LEU A CA 1
ATOM 2456 C C . LEU A 1 329 ? -15.214 4.765 5.984 1.00 97.88 329 LEU A C 1
ATOM 2458 O O . LEU A 1 329 ? -15.945 4.498 6.933 1.00 97.88 329 LEU A O 1
ATOM 2462 N N . HIS A 1 330 ? -15.348 4.186 4.798 1.00 98.00 330 HIS A N 1
ATOM 2463 C CA . HIS A 1 330 ? -16.358 3.183 4.477 1.00 98.00 330 HIS A CA 1
ATOM 2464 C C . HIS A 1 330 ? -15.685 1.864 4.118 1.00 98.00 330 HIS A C 1
ATOM 2466 O O . HIS A 1 330 ? -14.792 1.827 3.282 1.00 98.00 330 HIS A O 1
ATOM 2472 N N . LEU A 1 331 ? -16.114 0.779 4.753 1.00 97.00 331 LEU A N 1
ATOM 2473 C CA . LEU A 1 331 ? -15.771 -0.579 4.372 1.00 97.00 331 LEU A CA 1
ATOM 2474 C C . LEU A 1 331 ? -17.056 -1.345 4.093 1.00 97.00 331 LEU A C 1
ATOM 2476 O O . LEU A 1 331 ? -17.833 -1.609 5.014 1.00 97.00 331 LEU A O 1
ATOM 2480 N N . ALA A 1 332 ? -17.244 -1.722 2.831 1.00 95.19 332 ALA A N 1
ATOM 2481 C CA . ALA A 1 332 ? -18.388 -2.521 2.435 1.00 95.19 332 ALA A CA 1
ATOM 2482 C C . ALA A 1 332 ? -18.414 -3.861 3.183 1.00 95.19 332 ALA A C 1
ATOM 2484 O O . ALA A 1 332 ? -17.367 -4.436 3.496 1.00 95.19 332 ALA A O 1
ATOM 2485 N N . ALA A 1 333 ? -19.610 -4.380 3.442 1.00 93.19 333 ALA A N 1
ATOM 2486 C CA . ALA A 1 333 ? -19.779 -5.745 3.927 1.00 93.19 333 ALA A CA 1
ATOM 2487 C C . ALA A 1 333 ? -19.130 -6.748 2.958 1.00 93.19 333 ALA A C 1
ATOM 2489 O O . ALA A 1 333 ? -19.337 -6.665 1.746 1.00 93.19 333 ALA A O 1
ATOM 2490 N N . ALA A 1 334 ? -18.410 -7.738 3.487 1.00 88.75 334 ALA A N 1
ATOM 2491 C CA . ALA A 1 334 ? -17.815 -8.799 2.672 1.00 88.75 334 ALA A CA 1
ATOM 2492 C C . ALA A 1 334 ? -18.881 -9.655 1.959 1.00 88.75 334 ALA A C 1
ATOM 2494 O O . ALA A 1 334 ? -18.641 -10.183 0.875 1.00 88.75 334 ALA A O 1
ATOM 2495 N N . ASP A 1 335 ? -20.072 -9.760 2.556 1.00 87.00 335 ASP A N 1
ATOM 2496 C CA . ASP A 1 335 ? -21.246 -10.418 1.987 1.00 87.00 335 ASP A CA 1
ATOM 2497 C C . ASP A 1 335 ? -22.377 -9.397 1.790 1.00 87.00 335 ASP A C 1
ATOM 2499 O O . ASP A 1 335 ? -23.094 -9.032 2.727 1.00 87.00 335 ASP A O 1
ATOM 2503 N N . ALA A 1 336 ? -22.550 -8.950 0.544 1.00 80.69 336 ALA A N 1
ATOM 2504 C CA . ALA A 1 336 ? -23.561 -7.964 0.169 1.00 80.69 336 ALA A CA 1
ATOM 2505 C C . ALA A 1 336 ? -25.006 -8.435 0.436 1.00 80.69 336 ALA A C 1
ATOM 2507 O O . ALA A 1 336 ? -25.894 -7.604 0.633 1.00 80.69 336 ALA A O 1
ATOM 2508 N N . SER A 1 337 ? -25.259 -9.750 0.470 1.00 82.81 337 SER A N 1
ATOM 2509 C CA . SER A 1 337 ? -26.594 -10.287 0.758 1.00 82.81 337 SER A CA 1
ATOM 2510 C C . SER A 1 337 ? -26.963 -10.113 2.233 1.00 82.81 337 SER A C 1
ATOM 2512 O O . SER A 1 337 ? -28.073 -9.685 2.553 1.00 82.81 337 SER A O 1
ATOM 2514 N N . LYS A 1 338 ? -25.999 -10.335 3.136 1.00 81.06 338 LYS A N 1
ATOM 2515 C CA . LYS A 1 338 ? -26.152 -10.058 4.572 1.00 81.06 338 LYS A CA 1
ATOM 2516 C C . LYS A 1 338 ? -26.240 -8.565 4.854 1.00 81.06 338 LYS A C 1
ATOM 2518 O O . LYS A 1 338 ? -27.030 -8.164 5.708 1.00 81.06 338 LYS A O 1
ATOM 2523 N N . ALA A 1 339 ? -25.508 -7.752 4.094 1.00 80.38 339 ALA A N 1
ATOM 2524 C CA . ALA A 1 339 ? -25.548 -6.299 4.214 1.00 80.38 339 ALA A CA 1
ATOM 2525 C C . ALA A 1 339 ? -26.969 -5.749 4.045 1.00 80.38 339 ALA A C 1
ATOM 2527 O O . ALA A 1 339 ? -27.395 -4.892 4.814 1.00 80.38 339 ALA A O 1
ATOM 2528 N N . ALA A 1 340 ? -27.734 -6.271 3.079 1.00 80.06 340 ALA A N 1
ATOM 2529 C CA . ALA A 1 340 ? -29.114 -5.850 2.844 1.00 80.06 340 ALA A CA 1
ATOM 2530 C C . ALA A 1 340 ? -30.048 -6.154 4.032 1.00 80.06 340 ALA A C 1
ATOM 2532 O O . ALA A 1 340 ? -31.001 -5.412 4.266 1.00 80.06 340 ALA A O 1
ATOM 2533 N N . ALA A 1 341 ? -29.757 -7.209 4.798 1.00 85.69 341 ALA A N 1
ATOM 2534 C CA . ALA A 1 341 ? -30.564 -7.647 5.936 1.00 85.69 341 ALA A CA 1
ATOM 2535 C C . ALA A 1 341 ? -30.150 -7.013 7.279 1.00 85.69 341 ALA A C 1
ATOM 2537 O O . ALA A 1 341 ? -30.974 -6.925 8.182 1.00 85.69 341 ALA A O 1
ATOM 2538 N N . ARG A 1 342 ? -28.898 -6.559 7.428 1.00 92.88 342 ARG A N 1
ATOM 2539 C CA . ARG A 1 342 ? -28.323 -6.084 8.707 1.00 92.88 342 ARG A CA 1
ATOM 2540 C C . ARG A 1 342 ? -28.131 -4.578 8.723 1.00 92.88 342 ARG A C 1
ATOM 2542 O O . ARG A 1 342 ? -27.591 -4.097 7.732 1.00 92.88 342 ARG A O 1
ATOM 2549 N N . PRO A 1 343 ? -28.531 -3.816 9.756 1.00 96.00 343 PRO A N 1
ATOM 2550 C CA . PRO A 1 343 ? -28.382 -2.358 9.757 1.00 96.00 343 PRO A CA 1
ATOM 2551 C C . PRO A 1 343 ? -26.913 -1.930 9.549 1.00 96.00 343 PRO A C 1
ATOM 2553 O O . PRO A 1 343 ? -26.013 -2.630 10.018 1.00 96.00 343 PRO A O 1
ATOM 2556 N N . PRO A 1 344 ? -26.637 -0.802 8.862 1.00 97.62 344 PRO A N 1
ATOM 2557 C CA . PRO A 1 344 ? -25.274 -0.285 8.734 1.00 97.62 344 PRO A CA 1
ATOM 2558 C C . PRO A 1 344 ? -24.703 0.080 10.106 1.00 97.62 344 PRO A C 1
ATOM 2560 O O . PRO A 1 344 ? -25.443 0.556 10.967 1.00 97.62 344 PRO A O 1
ATOM 2563 N N . LEU A 1 345 ? -23.399 -0.093 10.304 1.00 98.69 345 LEU A N 1
ATOM 2564 C CA . LEU A 1 345 ? -22.714 0.301 11.533 1.00 98.69 345 LEU A CA 1
ATOM 2565 C C . LEU A 1 345 ? -22.005 1.636 11.325 1.00 98.69 345 LEU A C 1
ATOM 2567 O O . LEU A 1 345 ? -21.181 1.769 10.422 1.00 98.69 345 LEU A O 1
ATOM 2571 N N . VAL A 1 346 ? -22.299 2.610 12.183 1.00 98.81 346 VAL A N 1
ATOM 2572 C CA . VAL A 1 346 ? -21.622 3.911 12.206 1.00 98.81 346 VAL A CA 1
ATOM 2573 C C . VAL A 1 346 ? -20.775 4.004 13.469 1.00 98.81 346 VAL A C 1
ATOM 2575 O O . VAL A 1 346 ? -21.288 4.240 14.562 1.00 98.81 346 VAL A O 1
ATOM 2578 N N . PHE A 1 347 ? -19.470 3.819 13.308 1.00 98.81 347 PHE A N 1
ATOM 2579 C CA . PHE A 1 347 ? -18.464 3.960 14.347 1.00 98.81 347 PHE A CA 1
ATOM 2580 C C . PHE A 1 347 ? -18.108 5.433 14.564 1.00 98.81 347 PHE A C 1
ATOM 2582 O O . PHE A 1 347 ? -17.757 6.148 13.623 1.00 98.81 347 PHE A O 1
ATOM 2589 N N . VAL A 1 348 ? -18.162 5.889 15.814 1.00 98.56 348 VAL A N 1
ATOM 2590 C CA . VAL A 1 348 ? -17.837 7.265 16.207 1.00 98.56 348 VAL A CA 1
ATOM 2591 C C . VAL A 1 348 ? -16.815 7.225 17.336 1.00 98.56 348 VAL A C 1
ATOM 2593 O O . VAL A 1 348 ? -16.990 6.529 18.334 1.00 98.56 348 VAL A O 1
ATOM 2596 N N . HIS A 1 349 ? -15.707 7.935 17.155 1.00 97.81 349 HIS A N 1
ATOM 2597 C CA . HIS A 1 349 ? -14.540 7.853 18.033 1.00 97.81 349 HIS A CA 1
ATOM 2598 C C . HIS A 1 349 ? -14.607 8.811 19.241 1.00 97.81 349 HIS A C 1
ATOM 2600 O O . HIS A 1 349 ? -15.338 9.802 19.244 1.00 97.81 349 HIS A O 1
ATOM 2606 N N . GLY A 1 350 ? -13.774 8.557 20.254 1.00 93.94 350 GLY A N 1
ATOM 2607 C CA . GLY A 1 350 ? -13.598 9.411 21.432 1.00 93.94 350 GLY A CA 1
ATOM 2608 C C . GLY A 1 350 ? -12.685 10.629 21.244 1.00 93.94 350 GLY A C 1
ATOM 2609 O O . GLY A 1 350 ? -12.220 10.946 20.151 1.00 93.94 350 GLY A O 1
ATOM 2610 N N . SER A 1 351 ? -12.374 11.326 22.341 1.00 90.56 351 SER A N 1
ATOM 2611 C CA . SER A 1 351 ? -11.372 12.405 22.311 1.00 90.56 351 SER A CA 1
ATOM 2612 C C . SER A 1 351 ? -9.996 11.871 21.892 1.00 90.56 351 SER A C 1
ATOM 2614 O O . SER A 1 351 ? -9.648 10.743 22.226 1.00 90.56 351 SER A O 1
ATOM 2616 N N . TYR A 1 352 ? -9.217 12.695 21.183 1.00 92.12 352 TYR A N 1
ATOM 2617 C CA . TYR A 1 352 ? -7.874 12.371 20.661 1.00 92.12 352 TYR A CA 1
ATOM 2618 C C . TYR A 1 352 ? -7.799 11.215 19.655 1.00 92.12 352 TYR A C 1
ATOM 2620 O O . TYR A 1 352 ? -6.712 10.809 19.263 1.00 92.12 352 TYR A O 1
ATOM 2628 N N . HIS A 1 353 ? -8.946 10.738 19.193 1.00 95.56 353 HIS A N 1
ATOM 2629 C CA . HIS A 1 353 ? -9.050 9.736 18.147 1.00 95.56 353 HIS A CA 1
ATOM 2630 C C . HIS A 1 353 ? -9.618 10.351 16.868 1.00 95.56 353 HIS A C 1
ATOM 2632 O O . HIS A 1 353 ? -10.017 11.516 16.850 1.00 95.56 353 HIS A O 1
ATOM 2638 N N . ALA A 1 354 ? -9.655 9.552 15.807 1.00 96.81 354 ALA A N 1
ATOM 2639 C CA . ALA A 1 354 ? -10.435 9.812 14.604 1.00 96.81 354 ALA A CA 1
ATOM 2640 C C . ALA A 1 354 ? -10.958 8.478 14.042 1.00 96.81 354 ALA A C 1
ATOM 2642 O O . ALA A 1 354 ? -10.791 7.438 14.677 1.00 96.81 354 ALA A O 1
ATOM 2643 N N . ALA A 1 355 ? -11.542 8.474 12.842 1.00 97.62 355 ALA A N 1
ATOM 2644 C CA . ALA A 1 355 ? -12.008 7.261 12.166 1.00 97.62 355 ALA A CA 1
ATOM 2645 C C . ALA A 1 355 ? -10.941 6.146 12.072 1.00 97.62 355 ALA A C 1
ATOM 2647 O O . ALA A 1 355 ? -11.288 4.965 12.030 1.00 97.62 355 ALA A O 1
ATOM 2648 N N . TRP A 1 356 ? -9.650 6.503 12.095 1.00 96.75 356 TRP A N 1
ATOM 2649 C CA . TRP A 1 356 ? -8.524 5.566 12.032 1.00 96.75 356 TRP A CA 1
ATOM 2650 C C . TRP A 1 356 ? -8.553 4.476 13.112 1.00 96.75 356 TRP A C 1
ATOM 2652 O O . TRP A 1 356 ? -8.099 3.369 12.836 1.00 96.75 356 TRP A O 1
ATOM 2662 N N . CYS A 1 357 ? -9.103 4.729 14.306 1.00 97.62 357 CYS A N 1
ATOM 2663 C CA . CYS A 1 357 ? -9.056 3.738 15.389 1.00 97.62 357 CYS A CA 1
ATOM 2664 C C . CYS A 1 357 ? -9.953 2.521 15.141 1.00 97.62 357 CYS A C 1
ATOM 2666 O O . CYS A 1 357 ? -9.762 1.473 15.745 1.00 97.62 357 CYS A O 1
ATOM 2668 N N . TRP A 1 358 ? -10.895 2.622 14.205 1.00 98.31 358 TRP A N 1
ATOM 2669 C CA . TRP A 1 358 ? -11.779 1.520 13.830 1.00 98.31 358 TRP A CA 1
ATOM 2670 C C . TRP A 1 358 ? -11.239 0.690 12.661 1.00 98.31 358 TRP A C 1
ATOM 2672 O O . TRP A 1 358 ? -11.687 -0.438 12.453 1.00 98.31 358 TRP A O 1
ATOM 2682 N N . LYS A 1 359 ? -10.280 1.246 11.907 1.00 94.75 359 LYS A N 1
ATOM 2683 C CA . LYS A 1 359 ? -9.798 0.728 10.620 1.00 94.75 359 LYS A CA 1
ATOM 2684 C C . LYS A 1 359 ? -9.120 -0.637 10.728 1.00 94.75 359 LYS A C 1
ATOM 2686 O O . LYS A 1 359 ? -9.274 -1.451 9.826 1.00 94.75 359 LYS A O 1
ATOM 2691 N N . GLU A 1 360 ? -8.349 -0.857 11.788 1.00 91.81 360 GLU A N 1
ATOM 2692 C CA . GLU A 1 360 ? -7.482 -2.034 11.907 1.00 91.81 360 GLU A CA 1
ATOM 2693 C C . GLU A 1 360 ? -8.251 -3.295 12.317 1.00 91.81 360 GLU A C 1
ATOM 2695 O O . GLU A 1 360 ? -8.116 -4.333 11.678 1.00 91.81 360 GLU A O 1
ATOM 2700 N N . ASN A 1 361 ? -9.102 -3.190 13.340 1.00 96.44 361 ASN A N 1
ATOM 2701 C CA . ASN A 1 361 ? -9.726 -4.356 13.965 1.00 96.44 361 ASN A CA 1
ATOM 2702 C C . ASN A 1 361 ? -11.236 -4.428 13.715 1.00 96.44 361 ASN A C 1
ATOM 2704 O O . ASN A 1 361 ? -11.738 -5.373 13.106 1.00 96.44 361 ASN A O 1
ATOM 2708 N N . PHE A 1 362 ? -11.979 -3.418 14.175 1.00 98.38 362 PHE A N 1
ATOM 2709 C CA . PHE A 1 362 ? -13.442 -3.468 14.215 1.00 98.38 362 PHE A CA 1
ATOM 2710 C C . PHE A 1 362 ? -14.066 -3.445 12.817 1.00 98.38 362 PHE A C 1
ATOM 2712 O O . PHE A 1 362 ? -14.884 -4.312 12.513 1.00 98.38 362 PHE A O 1
ATOM 2719 N N . MET A 1 363 ? -13.683 -2.507 11.941 1.00 98.31 363 MET A N 1
ATOM 2720 C CA . MET A 1 363 ? -14.283 -2.428 10.602 1.00 98.31 363 MET A CA 1
ATOM 2721 C C . MET A 1 363 ? -14.097 -3.739 9.815 1.00 98.31 363 MET A C 1
ATOM 2723 O O . MET A 1 363 ? -15.114 -4.261 9.345 1.00 98.31 363 MET A O 1
ATOM 2727 N N . PRO A 1 364 ? -12.884 -4.329 9.709 1.00 96.44 364 PRO A N 1
ATOM 2728 C CA . PRO A 1 364 ? -12.702 -5.618 9.038 1.00 96.44 364 PRO A CA 1
ATOM 2729 C C . PRO A 1 364 ? -13.476 -6.762 9.698 1.00 96.44 364 PRO A C 1
ATOM 2731 O O . PRO A 1 364 ? -14.106 -7.554 8.998 1.00 96.44 364 PRO A O 1
ATOM 2734 N N . TYR A 1 365 ? -13.484 -6.828 11.035 1.00 97.62 365 TYR A N 1
ATOM 2735 C CA . TYR A 1 365 ? -14.206 -7.863 11.777 1.00 97.62 365 TYR A CA 1
ATOM 2736 C C . TYR A 1 365 ? -15.715 -7.841 11.470 1.00 97.62 365 TYR A C 1
ATOM 2738 O O . TYR A 1 365 ? -16.304 -8.872 11.137 1.00 97.62 365 TYR A O 1
ATOM 2746 N N . PHE A 1 366 ? -16.346 -6.665 11.522 1.00 97.81 366 PHE A N 1
ATOM 2747 C CA . PHE A 1 366 ? -17.782 -6.533 11.267 1.00 97.81 366 PHE A CA 1
ATOM 2748 C C . PHE A 1 366 ? -18.132 -6.621 9.775 1.00 97.81 366 PHE A C 1
ATOM 2750 O O . PHE A 1 366 ? -19.159 -7.211 9.432 1.00 97.81 366 PHE A O 1
ATOM 2757 N N . SER A 1 367 ? -17.258 -6.146 8.881 1.00 96.50 367 SER A N 1
ATOM 2758 C CA . SER A 1 367 ? -17.410 -6.346 7.433 1.00 96.50 367 SER A CA 1
ATOM 2759 C C . SER A 1 367 ? -17.430 -7.834 7.077 1.00 96.50 367 SER A C 1
ATOM 2761 O O . SER A 1 367 ? -18.332 -8.285 6.365 1.00 96.50 367 SER A O 1
ATOM 2763 N N . ALA A 1 368 ? -16.517 -8.627 7.649 1.00 93.62 368 ALA A N 1
ATOM 2764 C CA . ALA A 1 368 ? -16.498 -10.081 7.489 1.00 93.62 368 ALA A CA 1
ATOM 2765 C C . ALA A 1 368 ? -17.764 -10.757 8.052 1.00 93.62 368 ALA A C 1
ATOM 2767 O O . ALA A 1 368 ? -18.223 -11.771 7.524 1.00 93.62 368 ALA A O 1
ATOM 2768 N N . ALA A 1 369 ? -18.376 -10.174 9.087 1.00 93.38 369 ALA A N 1
ATOM 2769 C CA . ALA A 1 369 ? -19.663 -10.612 9.628 1.00 93.38 369 ALA A CA 1
ATOM 2770 C C . ALA A 1 369 ? -20.884 -10.138 8.803 1.00 93.38 369 ALA A C 1
ATOM 2772 O O . ALA A 1 369 ? -22.022 -10.442 9.164 1.00 93.38 369 ALA A O 1
ATOM 2773 N N . GLY A 1 370 ? -20.675 -9.440 7.682 1.00 94.19 370 GLY A N 1
ATOM 2774 C CA . GLY A 1 370 ? -21.736 -9.005 6.771 1.00 94.19 370 GLY A CA 1
ATOM 2775 C C . GLY A 1 370 ? -22.376 -7.664 7.131 1.00 94.19 370 GLY A C 1
ATOM 2776 O O . GLY A 1 370 ? -23.478 -7.387 6.662 1.00 94.19 370 GLY A O 1
ATOM 2777 N N . TYR A 1 371 ? -21.724 -6.847 7.961 1.00 96.00 371 TYR A N 1
ATOM 2778 C CA . TYR A 1 371 ? -22.154 -5.477 8.238 1.00 96.00 371 TYR A CA 1
ATOM 2779 C C . TYR A 1 371 ? -21.488 -4.486 7.286 1.00 96.00 371 TYR A C 1
ATOM 2781 O O . TYR A 1 371 ? -20.314 -4.617 6.955 1.00 96.00 371 TYR A O 1
ATOM 2789 N N . ASP A 1 372 ? -22.241 -3.471 6.875 1.00 96.44 372 ASP A N 1
ATOM 2790 C CA . ASP A 1 372 ? -21.696 -2.324 6.154 1.00 96.44 372 ASP A CA 1
ATOM 2791 C C . ASP A 1 372 ? -21.139 -1.322 7.174 1.00 96.44 372 ASP A C 1
ATOM 2793 O O . ASP A 1 372 ? -21.870 -0.898 8.073 1.00 96.44 372 ASP A O 1
ATOM 2797 N N . CYS A 1 373 ? -19.849 -0.994 7.091 1.00 98.38 373 CYS A N 1
ATOM 2798 C CA . CYS A 1 373 ? -19.114 -0.334 8.173 1.00 98.38 373 CYS A CA 1
ATOM 2799 C C . CYS A 1 373 ? -18.688 1.085 7.791 1.00 98.38 373 CYS A C 1
ATOM 2801 O O . CYS A 1 373 ? -17.938 1.276 6.838 1.00 98.38 373 CYS A O 1
ATOM 2803 N N . PHE A 1 374 ? -19.066 2.077 8.594 1.00 98.62 374 PHE A N 1
ATOM 2804 C CA . PHE A 1 374 ? -18.716 3.483 8.397 1.00 98.62 374 PHE A CA 1
ATOM 2805 C C . PHE A 1 374 ? -18.051 4.032 9.655 1.00 98.62 374 PHE A C 1
ATOM 2807 O O . PHE A 1 374 ? -18.647 3.975 10.720 1.00 98.62 374 PHE A O 1
ATOM 2814 N N . ALA A 1 375 ? -16.851 4.594 9.562 1.00 98.69 375 ALA A N 1
ATOM 2815 C CA . ALA A 1 375 ? -16.196 5.283 10.669 1.00 98.69 375 ALA A CA 1
ATOM 2816 C C . ALA A 1 375 ? -16.164 6.791 10.410 1.00 98.69 375 ALA A C 1
ATOM 2818 O O . ALA A 1 375 ? -15.594 7.244 9.419 1.00 98.69 375 ALA A O 1
ATOM 2819 N N . LEU A 1 376 ? -16.788 7.559 11.301 1.00 98.31 376 LEU A N 1
ATOM 2820 C CA . LEU A 1 376 ? -16.946 9.00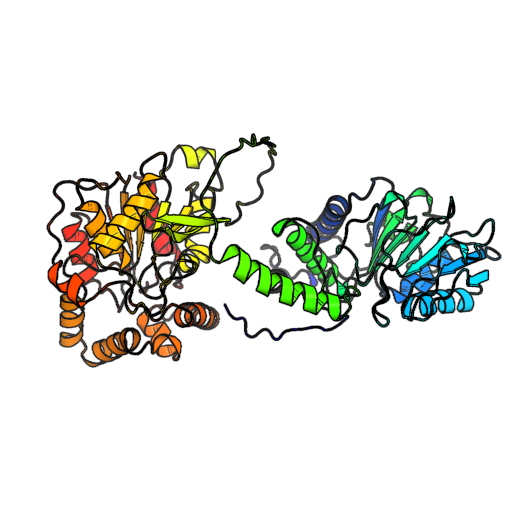7 11.193 1.00 98.31 376 LEU A CA 1
ATOM 2821 C C . LEU A 1 376 ? -15.927 9.725 12.082 1.00 98.31 376 LEU A C 1
ATOM 2823 O O . LEU A 1 376 ? -15.906 9.514 13.296 1.00 98.31 376 LEU A O 1
ATOM 2827 N N . SER A 1 377 ? -15.144 10.627 11.495 1.00 97.81 377 SER A N 1
ATOM 2828 C CA . SER A 1 377 ? -14.304 11.569 12.235 1.00 97.81 377 SER A CA 1
ATOM 2829 C C . SER A 1 377 ? -15.107 12.812 12.615 1.00 97.81 377 SER A C 1
ATOM 2831 O O . SER A 1 377 ? -15.627 13.531 11.761 1.00 97.81 377 SER A O 1
ATOM 2833 N N . LEU A 1 378 ? -15.189 13.112 13.908 1.00 95.62 378 LEU A N 1
ATOM 2834 C CA . LEU A 1 378 ? -15.829 14.324 14.411 1.00 95.62 378 LEU A CA 1
ATOM 2835 C C . LEU A 1 378 ? -15.029 15.574 14.013 1.00 95.62 378 LEU A C 1
ATOM 2837 O O . LEU A 1 378 ? -13.860 15.502 13.625 1.00 95.62 378 LEU A O 1
ATOM 2841 N N . ARG A 1 379 ? -15.663 16.747 14.112 1.00 93.31 379 ARG A N 1
ATOM 2842 C CA . ARG A 1 379 ? -15.039 18.036 13.780 1.00 93.31 379 ARG A CA 1
ATOM 2843 C C . ARG A 1 379 ? -13.658 18.181 14.409 1.00 93.31 379 ARG A C 1
ATOM 2845 O O . ARG A 1 379 ? -13.436 17.806 15.561 1.00 93.31 379 ARG A O 1
ATOM 2852 N N . CYS A 1 380 ? -12.751 18.809 13.668 1.00 91.88 380 CYS A N 1
ATOM 2853 C CA . CYS A 1 380 ? -11.373 19.056 14.079 1.00 91.88 380 CYS A CA 1
ATOM 2854 C C . CYS A 1 380 ? -10.527 17.802 14.362 1.00 91.88 380 CYS A C 1
ATOM 2856 O O . CYS A 1 380 ? -9.409 17.983 14.846 1.00 91.88 380 CYS A O 1
ATOM 2858 N N . GLN A 1 381 ? -11.016 16.585 14.106 1.00 92.25 381 GLN A N 1
ATOM 2859 C CA . GLN A 1 381 ? -10.290 15.329 14.306 1.00 92.25 381 GLN A CA 1
ATOM 2860 C C . GLN A 1 381 ? -10.079 14.609 12.970 1.00 92.25 381 GLN A C 1
ATOM 2862 O O . GLN A 1 381 ? -10.887 14.744 12.054 1.00 92.25 381 GLN A O 1
ATOM 2867 N N . GLY A 1 382 ? -8.982 13.857 12.854 1.00 91.62 382 GLY A N 1
ATOM 2868 C CA . GLY A 1 382 ? -8.629 13.139 11.623 1.00 91.62 382 GLY A CA 1
ATOM 2869 C C . GLY A 1 382 ? -8.614 14.040 10.389 1.00 91.62 382 GLY A C 1
ATOM 2870 O O . GLY A 1 382 ? -8.088 15.154 10.425 1.00 91.62 382 GLY A O 1
ATOM 2871 N N . GLY A 1 383 ? -9.217 13.552 9.307 1.00 91.94 383 GLY A N 1
ATOM 2872 C CA . GLY A 1 383 ? -9.401 14.283 8.057 1.00 91.94 383 GLY A CA 1
ATOM 2873 C C . GLY A 1 383 ? -10.560 15.289 8.050 1.00 91.94 383 GLY A C 1
ATOM 2874 O O . GLY A 1 383 ? -10.821 15.872 6.995 1.00 91.94 383 GLY A O 1
ATOM 2875 N N . SER A 1 384 ? -11.269 15.501 9.167 1.00 94.38 384 SER A N 1
ATOM 2876 C CA . SER A 1 384 ? -12.376 16.465 9.267 1.00 94.38 384 SER A CA 1
ATOM 2877 C C . SER A 1 384 ? -11.885 17.908 9.371 1.00 94.38 384 SER A C 1
ATOM 2879 O O . SER A 1 384 ? -10.803 18.195 9.888 1.00 94.38 384 SER A O 1
ATOM 2881 N N . ASP A 1 385 ? -12.700 18.849 8.896 1.00 91.44 385 ASP A N 1
ATOM 2882 C CA . ASP A 1 385 ? -12.324 20.258 8.851 1.00 91.44 385 ASP A CA 1
ATOM 2883 C C . ASP A 1 385 ? -12.048 20.842 10.238 1.00 91.44 385 ASP A C 1
ATOM 2885 O O . ASP A 1 385 ? -12.704 20.535 11.241 1.00 91.44 385 ASP A O 1
ATOM 2889 N N . ARG A 1 386 ? -11.061 21.741 10.267 1.00 82.44 386 ARG A N 1
ATOM 2890 C CA . ARG A 1 386 ? -10.618 22.454 11.460 1.00 82.44 386 ARG A CA 1
ATOM 2891 C C . ARG A 1 386 ? -10.575 23.959 11.185 1.00 82.44 386 ARG A C 1
ATOM 2893 O O . ARG A 1 386 ? -9.703 24.407 10.437 1.00 82.44 386 ARG A O 1
ATOM 2900 N N . PRO A 1 387 ? -11.444 24.767 11.816 1.00 69.50 387 PRO A N 1
ATOM 2901 C CA . PRO A 1 387 ? -11.352 26.216 11.708 1.00 69.50 387 PRO A CA 1
ATOM 2902 C C . PRO A 1 387 ? -10.049 26.736 12.336 1.00 69.50 387 PRO A C 1
ATOM 2904 O O . PRO A 1 387 ? -9.636 26.296 13.415 1.00 69.50 387 PRO A O 1
ATOM 2907 N N . ALA A 1 388 ? -9.392 27.691 11.673 1.00 67.94 388 ALA A N 1
ATOM 2908 C CA . ALA A 1 388 ? -8.174 28.311 12.188 1.00 67.94 388 ALA A CA 1
ATOM 2909 C C . ALA A 1 388 ? -8.449 28.999 13.538 1.00 67.94 388 ALA A C 1
ATOM 2911 O O . ALA A 1 388 ? -9.392 29.773 13.674 1.00 67.94 388 ALA A O 1
ATOM 2912 N N . GLY A 1 389 ? -7.633 28.699 14.552 1.00 69.94 389 GLY A N 1
ATOM 2913 C CA . GLY A 1 389 ? -7.794 29.254 15.900 1.00 69.94 389 GLY A CA 1
ATOM 2914 C C . GLY A 1 389 ? -8.887 28.603 16.760 1.00 69.94 389 GLY A C 1
ATOM 2915 O O . GLY A 1 389 ? -9.021 28.980 17.926 1.00 69.94 389 GLY A O 1
ATOM 2916 N N . ALA A 1 390 ? -9.626 27.606 16.252 1.00 78.12 390 ALA A N 1
ATOM 2917 C CA . ALA A 1 390 ? -10.586 26.858 17.063 1.00 78.12 390 ALA A CA 1
ATOM 2918 C C . ALA A 1 390 ? -9.874 26.163 18.234 1.00 78.12 390 ALA A C 1
ATOM 2920 O O . ALA A 1 390 ? -8.907 25.426 18.042 1.00 78.12 390 ALA A O 1
ATOM 2921 N N . LYS A 1 391 ? -10.355 26.407 19.458 1.00 85.62 391 LYS A N 1
ATOM 2922 C CA . LYS A 1 391 ? -9.887 25.736 20.689 1.00 85.62 391 LYS A CA 1
ATOM 2923 C C . LYS A 1 391 ? -10.793 24.575 21.102 1.00 85.62 391 LYS A C 1
ATOM 2925 O O . LYS A 1 391 ? -10.399 23.750 21.926 1.00 85.62 391 LYS A O 1
ATOM 2930 N N . VAL A 1 392 ? -11.997 24.534 20.537 1.00 89.19 392 VAL A N 1
ATOM 2931 C CA . VAL A 1 392 ? -13.030 23.534 20.790 1.00 89.19 392 VAL A CA 1
ATOM 2932 C C . VAL A 1 392 ? -13.736 23.207 19.471 1.00 89.19 392 VAL A C 1
ATOM 2934 O O . VAL A 1 392 ? -13.922 24.110 18.657 1.00 89.19 392 VAL A O 1
ATOM 2937 N N . ALA A 1 393 ? -14.088 21.938 19.250 1.00 90.50 393 ALA A N 1
ATOM 2938 C CA . ALA A 1 393 ? -14.734 21.479 18.022 1.00 90.50 393 ALA A CA 1
ATOM 2939 C C . ALA A 1 393 ? -16.246 21.759 17.989 1.00 90.50 393 ALA A C 1
ATOM 2941 O O . ALA A 1 393 ? -16.788 22.028 16.921 1.00 90.50 393 ALA A O 1
ATOM 2942 N N . GLY A 1 394 ? -16.909 21.740 19.146 1.00 91.50 394 GLY A N 1
ATOM 2943 C CA . GLY A 1 394 ? -18.312 22.114 19.297 1.00 91.50 394 GLY A CA 1
ATOM 2944 C C . GLY A 1 394 ? -18.815 21.933 20.730 1.00 91.50 394 GLY A C 1
ATOM 2945 O O . GLY A 1 394 ? -18.036 21.708 21.661 1.00 91.50 394 GLY A O 1
ATOM 2946 N N . ASN A 1 395 ? -20.130 22.018 20.906 1.00 92.44 395 ASN A N 1
ATOM 2947 C CA . ASN A 1 395 ? -20.812 21.601 22.129 1.00 92.44 395 ASN A CA 1
ATOM 2948 C C . ASN A 1 395 ? -21.656 20.340 21.878 1.00 92.44 395 ASN A C 1
ATOM 2950 O O . ASN A 1 395 ? -21.652 19.787 20.777 1.00 92.44 395 ASN A O 1
ATOM 2954 N N . LEU A 1 396 ? -22.342 19.849 22.915 1.00 92.94 396 LEU A N 1
ATOM 2955 C CA . LEU A 1 396 ? -23.133 18.620 22.806 1.00 92.94 396 LEU A CA 1
ATOM 2956 C C . LEU A 1 396 ? -24.249 18.748 21.765 1.00 92.94 396 LEU A C 1
ATOM 2958 O O . LEU A 1 396 ? -24.444 17.818 20.990 1.00 92.94 396 LEU A O 1
ATOM 2962 N N . ASP A 1 397 ? -24.936 19.892 21.712 1.00 93.31 397 ASP A N 1
ATOM 2963 C CA . ASP A 1 397 ? -25.996 20.141 20.730 1.00 93.31 397 ASP A CA 1
ATOM 2964 C C . ASP A 1 397 ? -25.458 20.131 19.298 1.00 93.31 397 ASP A C 1
ATOM 2966 O O . ASP A 1 397 ? -26.003 19.439 18.440 1.00 93.31 397 ASP A O 1
ATOM 2970 N N . SER A 1 398 ? -24.369 20.860 19.034 1.00 93.50 398 SER A N 1
ATOM 2971 C CA . SER A 1 398 ? -23.817 20.971 17.684 1.00 93.50 398 SER A CA 1
ATOM 2972 C C . SER A 1 398 ? -23.274 19.633 17.187 1.00 93.50 398 SER A C 1
ATOM 2974 O O . SER A 1 398 ? -23.548 19.252 16.057 1.00 93.50 398 SER A O 1
ATOM 2976 N N . LEU A 1 399 ? -22.556 18.882 18.031 1.00 95.00 399 LEU A N 1
ATOM 2977 C CA . LEU A 1 399 ? -22.007 17.583 17.632 1.00 95.00 399 LEU A CA 1
ATOM 2978 C C . LEU A 1 399 ? -23.094 16.504 17.500 1.00 95.00 399 LEU A C 1
ATOM 2980 O O . LEU A 1 399 ? -22.984 15.630 16.643 1.00 95.00 399 LEU A O 1
ATOM 2984 N N . ALA A 1 400 ? -24.159 16.566 18.307 1.00 95.88 400 ALA A N 1
ATOM 2985 C CA . ALA A 1 400 ? -25.325 15.702 18.127 1.00 95.88 400 ALA A CA 1
ATOM 2986 C C . ALA A 1 400 ? -26.067 16.033 16.821 1.00 95.88 400 ALA A C 1
ATOM 2988 O O . ALA A 1 400 ? -26.506 15.124 16.115 1.00 95.88 400 ALA A O 1
ATOM 2989 N N . ALA A 1 401 ? -26.166 17.318 16.466 1.00 96.00 401 ALA A N 1
ATOM 2990 C CA . ALA A 1 401 ? -26.722 17.752 15.189 1.00 96.00 401 ALA A CA 1
ATOM 2991 C C . ALA A 1 401 ? -25.858 17.306 13.997 1.00 96.00 401 ALA A C 1
ATOM 2993 O O . ALA A 1 401 ? -26.409 16.880 12.984 1.00 96.00 401 ALA A O 1
ATOM 2994 N N . ASP A 1 402 ? -24.528 17.333 14.119 1.00 96.38 402 ASP A N 1
ATOM 2995 C CA . ASP A 1 402 ? -23.624 16.815 13.086 1.00 96.38 402 ASP A CA 1
ATOM 2996 C C . ASP A 1 402 ? -23.822 15.312 12.864 1.00 96.38 402 ASP A C 1
ATOM 2998 O O . ASP A 1 402 ? -23.940 14.857 11.723 1.00 96.38 402 ASP A O 1
ATOM 3002 N N . LEU A 1 403 ? -23.913 14.545 13.957 1.00 97.19 403 LEU A N 1
ATOM 3003 C CA . LEU A 1 403 ? -24.198 13.116 13.896 1.00 97.19 403 LEU A CA 1
ATOM 3004 C C . LEU A 1 403 ? -25.556 12.862 13.235 1.00 97.19 403 LEU A C 1
ATOM 3006 O O . LEU A 1 403 ? -25.656 12.016 12.353 1.00 97.19 403 LEU A O 1
ATOM 3010 N N . GLY A 1 404 ? -26.584 13.635 13.592 1.00 97.25 404 GLY A N 1
ATOM 3011 C CA . GLY A 1 404 ? -27.894 13.540 12.954 1.00 97.25 404 GLY A CA 1
ATOM 3012 C C . GLY A 1 404 ? -27.884 13.906 11.476 1.00 97.25 404 GLY A C 1
ATOM 3013 O O . GLY A 1 404 ? -28.511 13.211 10.682 1.00 97.25 404 GLY A O 1
ATOM 3014 N N . SER A 1 405 ? -27.120 14.923 11.082 1.00 97.12 405 SER A N 1
ATOM 3015 C CA . SER A 1 405 ? -26.901 15.256 9.674 1.00 97.12 405 SER A CA 1
ATOM 3016 C C . SER A 1 405 ? -26.334 14.055 8.909 1.00 97.12 405 SER A C 1
ATOM 3018 O O . SER A 1 405 ? -26.870 13.688 7.864 1.00 97.12 405 SER A O 1
ATOM 3020 N N . TYR A 1 406 ? -25.325 13.372 9.454 1.00 97.69 406 TYR A N 1
ATOM 3021 C CA . TYR A 1 406 ? -24.756 12.192 8.804 1.00 97.69 406 TYR A CA 1
ATOM 3022 C C . TYR A 1 406 ? -25.713 10.992 8.803 1.00 97.69 406 TYR A C 1
ATOM 3024 O O . TYR A 1 406 ? -25.930 10.382 7.757 1.00 97.69 406 TYR A O 1
ATOM 3032 N N . VAL A 1 407 ? -26.362 10.688 9.932 1.00 97.75 407 VAL A N 1
ATOM 3033 C CA . VAL A 1 407 ? -27.332 9.582 10.022 1.00 97.75 407 VAL A CA 1
ATOM 3034 C C . VAL A 1 407 ? -28.493 9.773 9.040 1.00 97.75 407 VAL A C 1
ATOM 3036 O O . VAL A 1 407 ? -28.963 8.799 8.459 1.00 97.75 407 VAL A O 1
ATOM 3039 N N . SER A 1 408 ? -28.920 11.015 8.784 1.00 96.62 408 SER A N 1
ATOM 3040 C CA . SER A 1 408 ? -30.003 11.301 7.829 1.00 96.62 408 SER A CA 1
ATOM 3041 C C . SER A 1 408 ? -29.708 10.874 6.384 1.00 96.62 408 SER A C 1
ATOM 3043 O O . SER A 1 408 ? -30.631 10.769 5.579 1.00 96.62 408 SER A O 1
ATOM 3045 N N . THR A 1 409 ? -28.439 10.616 6.050 1.00 96.50 409 THR A N 1
ATOM 3046 C CA . THR A 1 409 ? -28.021 10.165 4.713 1.00 96.50 409 THR A CA 1
ATOM 3047 C C . THR A 1 409 ? -28.264 8.676 4.470 1.00 96.50 409 THR A C 1
ATOM 3049 O O . THR A 1 409 ? -28.252 8.231 3.320 1.00 96.50 409 THR A O 1
ATOM 3052 N N . PHE A 1 410 ? -28.497 7.895 5.528 1.00 96.00 410 PHE A N 1
ATOM 3053 C CA . PHE A 1 410 ? -28.682 6.457 5.407 1.00 96.00 410 PHE A CA 1
ATOM 3054 C C . PHE A 1 410 ? -30.112 6.119 4.965 1.00 96.00 410 PHE A C 1
ATOM 3056 O O . PHE A 1 410 ? -31.076 6.626 5.539 1.00 96.00 410 PHE A O 1
ATOM 3063 N N . PRO A 1 411 ? -30.290 5.199 3.996 1.00 90.62 411 PRO A N 1
ATOM 3064 C CA . PRO A 1 411 ? -31.614 4.809 3.499 1.00 90.62 411 PRO A CA 1
ATOM 3065 C C . PRO A 1 411 ? -32.438 4.020 4.527 1.00 90.62 411 PRO A C 1
ATOM 3067 O O . PRO A 1 411 ? -33.632 3.799 4.339 1.00 90.62 411 PRO A O 1
ATOM 3070 N N . ARG A 1 412 ? -31.793 3.558 5.600 1.00 93.56 412 ARG A N 1
ATOM 3071 C CA . ARG A 1 412 ? -32.394 2.833 6.717 1.00 93.56 412 ARG A CA 1
ATOM 3072 C C . ARG A 1 412 ? -31.637 3.166 8.004 1.00 93.56 412 ARG A C 1
ATOM 3074 O O . ARG A 1 412 ? -30.444 3.461 7.915 1.00 93.56 412 ARG A O 1
ATOM 3081 N N . PRO A 1 413 ? -32.287 3.084 9.175 1.00 96.88 413 PRO A N 1
ATOM 3082 C CA . PRO A 1 413 ? -31.659 3.419 10.449 1.00 96.88 413 PRO A CA 1
ATOM 3083 C C . PRO A 1 413 ? -30.361 2.619 10.686 1.00 96.88 413 PRO A C 1
ATOM 3085 O O . PRO A 1 413 ? -30.416 1.387 10.722 1.00 96.88 413 PRO A O 1
ATOM 3088 N N . PRO A 1 414 ? -29.193 3.270 10.843 1.00 98.25 414 PRO A N 1
ATOM 3089 C CA . PRO A 1 414 ? -27.954 2.590 11.208 1.00 98.25 414 PRO A CA 1
ATOM 3090 C C . PRO A 1 414 ? -27.911 2.278 12.705 1.00 98.25 414 PRO A C 1
ATOM 3092 O O . PRO A 1 414 ? -28.691 2.826 13.482 1.00 98.25 414 PRO A O 1
ATOM 3095 N N . VAL A 1 415 ? -26.981 1.427 13.127 1.00 98.69 415 VAL A N 1
ATOM 3096 C CA . VAL A 1 415 ? -26.586 1.293 14.533 1.00 98.69 415 VAL A CA 1
ATOM 3097 C C . VAL A 1 415 ? -25.399 2.210 14.796 1.00 98.69 415 VAL A C 1
ATOM 3099 O O . VAL A 1 415 ? -24.397 2.164 14.083 1.00 98.69 415 VAL A O 1
ATOM 3102 N N . LEU A 1 416 ? -25.498 3.034 15.837 1.00 98.62 416 LEU A N 1
ATOM 3103 C CA . LEU A 1 416 ? -24.382 3.852 16.299 1.00 98.62 416 LEU A CA 1
ATOM 3104 C C . LEU A 1 416 ? -23.482 3.020 17.209 1.00 98.62 416 LEU A C 1
ATOM 3106 O O . LEU A 1 416 ? -23.951 2.496 18.213 1.00 98.62 416 LEU A O 1
ATOM 3110 N N . VAL A 1 417 ? -22.194 2.936 16.897 1.00 98.81 417 VAL A N 1
ATOM 3111 C CA . VAL A 1 417 ? -21.176 2.330 17.759 1.00 98.81 417 VAL A CA 1
ATOM 3112 C C . VAL A 1 417 ? -20.249 3.441 18.226 1.00 98.81 417 VAL A C 1
ATOM 3114 O O . VAL A 1 417 ? -19.473 3.990 17.452 1.00 98.81 417 VAL A O 1
ATOM 3117 N N . THR A 1 418 ? -20.365 3.823 19.490 1.00 98.50 418 THR A N 1
ATOM 3118 C CA . THR A 1 418 ? -19.701 5.015 20.027 1.00 98.50 418 THR A CA 1
ATOM 3119 C C . THR A 1 418 ? -18.661 4.662 21.070 1.00 98.50 418 THR A C 1
ATOM 3121 O O . THR A 1 418 ? -18.848 3.735 21.854 1.00 98.50 418 THR A O 1
ATOM 3124 N N . HIS A 1 419 ? -17.559 5.409 21.079 1.00 98.44 419 HIS A N 1
ATOM 3125 C CA . HIS A 1 419 ? -16.478 5.262 22.049 1.00 98.44 419 HIS A CA 1
ATOM 3126 C C . HIS A 1 419 ? -16.288 6.520 22.891 1.00 98.44 419 HIS A C 1
ATOM 3128 O O . HIS A 1 419 ? -16.279 7.642 22.363 1.00 98.44 419 HIS A O 1
ATOM 3134 N N . SER A 1 420 ? -16.068 6.331 24.196 1.00 95.75 420 SER A N 1
ATOM 3135 C CA . SER A 1 420 ? -15.624 7.394 25.100 1.00 95.75 420 SER A CA 1
ATOM 3136 C C . SER A 1 420 ? -16.541 8.623 25.023 1.00 95.75 420 SER A C 1
ATOM 3138 O O . SER A 1 420 ? -17.752 8.526 25.240 1.00 95.75 420 SER A O 1
ATOM 3140 N N . PHE A 1 421 ? -15.997 9.796 24.709 1.00 92.88 421 PHE A N 1
ATOM 3141 C CA . PHE A 1 421 ? -16.759 11.042 24.613 1.00 92.88 421 PHE A CA 1
ATOM 3142 C C . PHE A 1 421 ? -17.894 11.033 23.584 1.00 92.88 421 PHE A C 1
ATOM 3144 O O . PHE A 1 421 ? -18.901 11.711 23.799 1.00 92.88 421 PHE A O 1
ATOM 3151 N N . SER A 1 422 ? -17.766 10.288 22.483 1.00 96.31 422 SER A N 1
ATOM 3152 C CA . SER A 1 422 ? -18.850 10.223 21.495 1.00 96.31 422 SER A CA 1
ATOM 3153 C C . SER A 1 422 ? -20.088 9.507 22.022 1.00 96.31 422 SER A C 1
ATOM 3155 O O . SER A 1 422 ? -21.185 9.786 21.546 1.00 96.31 422 SER A O 1
ATOM 3157 N N . GLY A 1 423 ? -19.953 8.690 23.071 1.00 96.50 423 GLY A N 1
ATOM 3158 C CA . GLY A 1 423 ? -21.098 8.114 23.764 1.00 96.50 423 GLY A CA 1
ATOM 3159 C C . GLY A 1 423 ? -21.989 9.174 24.410 1.00 96.50 423 GLY A C 1
ATOM 3160 O O . GLY A 1 423 ? -23.211 9.057 24.362 1.00 96.50 423 GLY A O 1
ATOM 3161 N N . LEU A 1 424 ? -21.421 10.260 24.945 1.00 95.50 424 LEU A N 1
ATOM 3162 C CA . LEU A 1 424 ? -22.215 11.375 25.479 1.00 95.50 424 LEU A CA 1
ATOM 3163 C C . LEU A 1 424 ? -22.904 12.173 24.359 1.00 95.50 424 LEU A C 1
ATOM 3165 O O . LEU A 1 424 ? -24.043 12.615 24.514 1.00 95.50 424 LEU A O 1
ATOM 3169 N N . ILE A 1 425 ? -22.241 12.305 23.205 1.00 96.44 425 ILE A N 1
ATOM 3170 C CA . ILE A 1 425 ? -22.817 12.923 22.001 1.00 96.44 425 ILE A CA 1
ATOM 3171 C C . ILE A 1 425 ? -24.005 12.089 21.500 1.00 96.44 425 ILE A C 1
ATOM 3173 O O . ILE A 1 425 ? -25.070 12.643 21.236 1.00 96.44 425 ILE A O 1
ATOM 3177 N N . ALA A 1 426 ? -23.867 10.762 21.438 1.00 96.50 426 ALA A N 1
ATOM 3178 C CA . ALA A 1 426 ? -24.953 9.863 21.057 1.00 96.50 426 ALA A CA 1
ATOM 3179 C C . ALA A 1 426 ? -26.109 9.873 22.068 1.00 96.50 426 ALA A C 1
ATOM 3181 O O . ALA A 1 426 ? -27.266 9.887 21.661 1.00 96.50 426 ALA A O 1
ATOM 3182 N N . GLN A 1 427 ? -25.839 9.952 23.375 1.00 96.25 427 GLN A N 1
ATOM 3183 C CA . GLN A 1 427 ? -26.900 10.136 24.375 1.00 96.25 427 GLN A CA 1
ATOM 3184 C C . GLN A 1 427 ? -27.691 11.429 24.128 1.00 96.25 427 GLN A C 1
ATOM 3186 O O . GLN A 1 427 ? -28.920 11.405 24.142 1.00 96.25 427 GLN A O 1
ATOM 3191 N N . LYS A 1 428 ? -27.009 12.548 23.846 1.00 95.19 428 LYS A N 1
ATOM 3192 C CA . LYS A 1 428 ? -27.666 13.818 23.502 1.00 95.19 428 LYS A CA 1
ATOM 3193 C C . LYS A 1 428 ? -28.463 13.725 22.197 1.00 95.19 428 LYS A C 1
ATOM 3195 O O . LYS A 1 428 ? -29.585 14.228 22.121 1.00 95.19 428 LYS A O 1
ATOM 3200 N N . TYR A 1 429 ? -27.900 13.071 21.188 1.00 95.56 429 TYR A N 1
ATOM 3201 C CA . TYR A 1 429 ? -28.558 12.805 19.913 1.00 95.56 429 TYR A CA 1
ATOM 3202 C C . TYR A 1 429 ? -29.875 12.041 20.105 1.00 95.56 429 TYR A C 1
ATOM 3204 O O . TYR A 1 429 ? -30.909 12.490 19.621 1.00 95.56 429 TYR A O 1
ATOM 3212 N N . LEU A 1 430 ? -29.873 10.971 20.906 1.00 94.56 430 LEU A N 1
ATOM 3213 C CA . LEU A 1 430 ? -31.073 10.175 21.197 1.00 94.56 430 LEU A CA 1
ATOM 3214 C C . LEU A 1 430 ? -32.156 10.940 21.978 1.00 94.56 430 LEU A C 1
ATOM 3216 O O . LEU A 1 430 ? -33.320 10.552 21.951 1.00 94.56 430 LEU A O 1
ATOM 3220 N N . LEU A 1 431 ? -31.796 12.021 22.675 1.00 93.38 431 LEU A N 1
ATOM 3221 C CA . LEU A 1 431 ? -32.750 12.903 23.356 1.00 93.38 431 LEU A CA 1
ATOM 3222 C C . LEU A 1 431 ? -33.358 13.962 22.437 1.00 93.38 431 LEU A C 1
ATOM 3224 O O . LEU A 1 431 ? -34.304 14.638 22.839 1.00 93.38 431 LEU A O 1
ATOM 3228 N N . THR A 1 432 ? -32.814 14.143 21.235 1.00 91.31 432 THR A N 1
ATOM 3229 C CA . THR A 1 432 ? -33.252 15.188 20.312 1.00 91.31 432 THR A CA 1
ATOM 3230 C C . THR A 1 432 ? -34.475 14.690 19.536 1.00 91.31 432 THR A C 1
ATOM 3232 O O . THR A 1 432 ? -34.326 13.799 18.706 1.00 91.31 432 THR A O 1
ATOM 3235 N N . PRO A 1 433 ? -35.691 15.241 19.738 1.00 86.38 433 PRO A N 1
ATOM 3236 C CA . PRO A 1 433 ? -36.909 14.664 19.153 1.00 86.38 433 PRO A CA 1
ATOM 3237 C C . PRO A 1 433 ? -36.937 14.665 17.620 1.00 86.38 433 PRO A C 1
ATOM 3239 O O . PRO A 1 433 ? -37.625 13.855 17.013 1.00 86.38 433 PRO A O 1
ATOM 3242 N N . SER A 1 434 ? -36.200 15.587 16.998 1.00 87.62 434 SER A N 1
ATOM 3243 C CA . SER A 1 434 ? -36.062 15.705 15.545 1.00 87.62 434 SER A CA 1
ATOM 3244 C C . SER A 1 434 ? -34.872 14.930 14.972 1.00 87.62 434 SER A C 1
ATOM 3246 O O . SER A 1 434 ? -34.589 15.061 13.781 1.00 87.62 434 SER A O 1
ATOM 3248 N N . ALA A 1 435 ? -34.123 14.190 15.796 1.00 90.94 435 ALA A N 1
ATOM 3249 C CA . ALA A 1 435 ? -33.022 13.374 15.309 1.00 90.94 435 ALA A CA 1
ATOM 3250 C C . ALA A 1 435 ? -33.553 12.244 14.409 1.00 90.94 435 ALA A C 1
ATOM 3252 O O . ALA A 1 435 ? -34.580 11.640 14.728 1.00 90.94 435 ALA A O 1
ATOM 3253 N N . PRO A 1 436 ? -32.858 11.924 13.301 1.00 95.00 436 PRO A N 1
ATOM 3254 C CA . PRO A 1 436 ? -33.158 10.729 12.520 1.00 95.00 436 PRO A CA 1
ATOM 3255 C C . PRO A 1 436 ? -33.171 9.462 13.384 1.00 95.00 436 PRO A C 1
ATOM 3257 O O . PRO A 1 436 ? -32.492 9.386 14.403 1.00 95.00 436 PRO A O 1
ATOM 3260 N N . ALA A 1 437 ? -33.938 8.454 12.980 1.00 95.06 437 ALA A N 1
ATOM 3261 C CA . ALA A 1 437 ? -33.985 7.197 13.717 1.00 95.06 437 ALA A CA 1
ATOM 3262 C C . ALA A 1 437 ? -32.693 6.382 13.526 1.00 95.06 437 ALA A C 1
ATOM 3264 O O . ALA A 1 437 ? -32.114 6.358 12.439 1.00 95.06 437 ALA A O 1
ATOM 3265 N N . VAL A 1 438 ? -32.297 5.651 14.569 1.00 97.06 438 VAL A N 1
ATOM 3266 C CA . VAL A 1 438 ? -31.215 4.652 14.539 1.00 97.06 438 VAL A CA 1
ATOM 3267 C C . VAL A 1 438 ? -31.768 3.298 14.984 1.00 97.06 438 VAL A C 1
ATOM 3269 O O . VAL A 1 438 ? -32.680 3.243 15.807 1.00 97.06 438 VAL A O 1
ATOM 3272 N N . ALA A 1 439 ? -31.241 2.208 14.427 1.00 97.25 439 ALA A N 1
ATOM 3273 C CA . ALA A 1 439 ? -31.657 0.841 14.752 1.00 97.25 439 ALA A CA 1
ATOM 3274 C C . ALA A 1 439 ? -31.164 0.395 16.138 1.00 97.25 439 ALA A C 1
ATOM 3276 O O . ALA A 1 439 ? -31.747 -0.493 16.750 1.00 97.25 439 ALA A O 1
ATOM 3277 N N . GLY A 1 440 ? -30.107 1.027 16.646 1.00 97.62 440 GLY A N 1
ATOM 3278 C CA . GLY A 1 440 ? -29.525 0.734 17.949 1.00 97.62 440 GLY A CA 1
ATOM 3279 C C . GLY A 1 440 ? -28.415 1.715 18.311 1.00 97.62 440 GLY A C 1
ATOM 3280 O O . GLY A 1 440 ? -27.926 2.459 17.455 1.00 97.62 440 GLY A O 1
ATOM 3281 N N . ALA A 1 441 ? -28.003 1.708 19.577 1.00 98.00 441 ALA A N 1
ATOM 3282 C CA . ALA A 1 441 ? -26.844 2.462 20.049 1.00 98.00 441 ALA A CA 1
ATOM 3283 C C . ALA A 1 441 ? -25.985 1.628 21.012 1.00 98.00 441 ALA A C 1
ATOM 3285 O O . ALA A 1 441 ? -26.430 1.254 22.099 1.00 98.00 441 ALA A O 1
ATOM 3286 N N . ALA A 1 442 ? -24.746 1.369 20.610 1.00 98.62 442 ALA A N 1
ATOM 3287 C CA . ALA A 1 442 ? -23.714 0.745 21.417 1.00 98.62 442 ALA A CA 1
ATOM 3288 C C . ALA A 1 442 ? -22.765 1.805 21.992 1.00 98.62 442 ALA A C 1
ATOM 3290 O O . ALA A 1 442 ? -22.254 2.675 21.280 1.00 98.62 442 ALA A O 1
ATOM 3291 N N . PHE A 1 443 ? -22.517 1.702 23.291 1.00 98.62 443 PHE A N 1
ATOM 3292 C CA . PHE A 1 443 ? -21.673 2.595 24.068 1.00 98.62 443 PHE A CA 1
ATOM 3293 C C . PHE A 1 443 ? -20.484 1.807 24.610 1.00 98.62 443 PHE A C 1
ATOM 3295 O O . PHE A 1 443 ? -20.625 1.031 25.554 1.00 98.62 443 PHE A O 1
ATOM 3302 N N . LEU A 1 444 ? -19.319 1.991 23.995 1.00 98.69 444 LEU A N 1
ATOM 3303 C CA . LEU A 1 444 ? -18.073 1.321 24.354 1.00 98.69 444 LEU A CA 1
ATOM 3304 C C . LEU A 1 444 ? -17.216 2.280 25.179 1.00 98.69 444 LEU A C 1
ATOM 3306 O O . LEU A 1 444 ? -16.937 3.394 24.726 1.00 98.69 444 LEU A O 1
ATOM 3310 N N . CYS A 1 445 ? -16.845 1.889 26.396 1.00 97.94 445 CYS A N 1
ATOM 3311 C CA . CYS A 1 445 ? -16.012 2.673 27.315 1.00 97.94 445 CYS A CA 1
ATOM 3312 C C . CYS A 1 445 ? -16.443 4.153 27.370 1.00 97.94 445 CYS A C 1
ATOM 3314 O O . CYS A 1 445 ? -15.626 5.060 27.236 1.00 97.94 445 CYS A O 1
ATOM 3316 N N . SER A 1 446 ? -17.758 4.401 27.417 1.00 97.25 446 SER A N 1
ATOM 3317 C CA . SER A 1 446 ? -18.370 5.693 27.079 1.00 97.25 446 SER A CA 1
ATOM 3318 C C . SER A 1 446 ? -18.666 6.567 28.291 1.00 97.25 446 SER A C 1
ATOM 3320 O O . SER A 1 446 ? -19.057 6.081 29.349 1.00 97.25 446 SER A O 1
ATOM 3322 N N . VAL A 1 447 ? -18.544 7.883 28.111 1.00 95.00 447 VAL A N 1
ATOM 3323 C CA . VAL A 1 447 ? -18.821 8.863 29.172 1.00 95.00 447 VAL A CA 1
ATOM 3324 C C . VAL A 1 447 ? -20.296 8.775 29.611 1.00 95.00 447 VAL A C 1
ATOM 3326 O O . VAL A 1 447 ? -21.182 8.815 28.750 1.00 95.00 447 VAL A O 1
ATOM 3329 N N . PRO A 1 448 ? -20.586 8.685 30.924 1.00 95.12 448 PRO A N 1
ATOM 3330 C CA . PRO A 1 448 ? -21.945 8.525 31.439 1.00 95.12 448 PRO A CA 1
ATOM 3331 C C . PRO A 1 448 ? -22.745 9.839 31.368 1.00 95.12 448 PRO A C 1
ATOM 3333 O O . PRO A 1 448 ? -22.153 10.910 31.186 1.00 95.12 448 PRO A O 1
ATOM 3336 N N . PRO A 1 449 ? -24.078 9.810 31.556 1.00 94.44 449 PRO A N 1
ATOM 3337 C CA . PRO A 1 449 ? -24.931 10.998 31.440 1.00 94.44 449 PRO A CA 1
ATOM 3338 C C . PRO A 1 449 ? -24.572 12.122 32.419 1.00 94.44 449 PRO A C 1
ATOM 3340 O O . PRO A 1 449 ? -24.837 13.281 32.103 1.00 94.44 449 PRO A O 1
ATOM 3343 N N . SER A 1 450 ? -23.966 11.826 33.578 1.00 92.88 450 SER A N 1
ATOM 3344 C CA . SER A 1 450 ? -23.475 12.843 34.526 1.00 92.88 450 SER A CA 1
ATOM 3345 C C . SER A 1 450 ? -22.226 13.600 34.052 1.00 92.88 450 SER A C 1
ATOM 3347 O O . SER A 1 450 ? -21.866 14.632 34.629 1.00 92.88 450 SER A O 1
ATOM 3349 N N . GLY A 1 451 ? -21.574 13.126 32.987 1.00 89.56 451 GLY A N 1
ATOM 3350 C CA . GLY A 1 451 ? -20.362 13.707 32.426 1.00 89.56 451 GLY A CA 1
ATOM 3351 C C . GLY A 1 451 ? -19.110 13.516 33.292 1.00 89.56 451 GLY A C 1
ATOM 3352 O O . GLY A 1 451 ? -19.095 12.860 34.332 1.00 89.56 451 GLY A O 1
ATOM 3353 N N . ASN A 1 452 ? -18.006 14.132 32.864 1.00 82.62 452 ASN A N 1
ATOM 3354 C CA . ASN A 1 452 ? -16.681 13.818 33.412 1.00 82.62 452 ASN A CA 1
ATOM 3355 C C . ASN A 1 452 ? -16.452 14.292 34.849 1.00 82.62 452 ASN A C 1
ATOM 3357 O O . ASN A 1 452 ? -15.611 13.733 35.546 1.00 82.62 452 ASN A O 1
ATOM 3361 N N . LYS A 1 453 ? -17.138 15.349 35.302 1.00 80.44 453 LYS A N 1
ATOM 3362 C CA . LYS A 1 453 ? -16.859 15.950 36.617 1.00 80.44 453 LYS A CA 1
ATOM 3363 C C . LYS A 1 453 ? -17.165 14.976 37.757 1.00 80.44 453 LYS A C 1
ATOM 3365 O O . LYS A 1 453 ? -16.400 14.914 38.717 1.00 80.44 453 LYS A O 1
ATOM 3370 N N . ALA A 1 454 ? -18.256 14.218 37.642 1.00 77.31 454 ALA A N 1
ATOM 3371 C CA . ALA A 1 454 ? -18.627 13.204 38.623 1.00 77.31 454 ALA A CA 1
ATOM 3372 C C . ALA A 1 454 ? -17.589 12.073 38.657 1.00 77.31 454 ALA A C 1
ATOM 3374 O O . ALA A 1 454 ? -17.066 11.757 39.723 1.00 77.31 454 ALA A O 1
ATOM 3375 N N . MET A 1 455 ? -17.219 11.561 37.483 1.00 80.94 455 MET A N 1
ATOM 3376 C CA . MET A 1 455 ? -16.211 10.515 37.300 1.00 80.94 455 MET A CA 1
ATOM 3377 C C . MET A 1 455 ? -14.833 10.913 37.854 1.00 80.94 455 MET A C 1
ATOM 3379 O O . MET A 1 455 ? -14.276 10.211 38.693 1.00 80.94 455 MET A O 1
ATOM 3383 N N . VAL A 1 456 ? -14.316 12.095 37.493 1.00 77.69 456 VAL A N 1
ATOM 3384 C CA . VAL A 1 456 ? -13.057 12.633 38.049 1.00 77.69 456 VAL A CA 1
ATOM 3385 C C . VAL A 1 456 ? -13.156 12.809 39.567 1.00 77.69 456 VAL A C 1
ATOM 3387 O O . VAL A 1 456 ? -12.209 12.518 40.292 1.00 77.69 456 VAL A O 1
ATOM 3390 N N . GLY A 1 457 ? -14.314 13.241 40.075 1.00 77.88 457 GLY A N 1
ATOM 3391 C CA . GLY A 1 457 ? -14.563 13.347 41.511 1.00 77.88 457 GLY A CA 1
ATOM 3392 C C . GLY A 1 457 ? -14.495 12.006 42.251 1.00 77.88 457 GLY A C 1
ATOM 3393 O O . GLY A 1 457 ? -14.058 11.988 43.401 1.00 77.88 457 GLY A O 1
ATOM 3394 N N . ARG A 1 458 ? -14.895 10.896 41.614 1.00 78.31 458 ARG A N 1
ATOM 3395 C CA . ARG A 1 458 ? -14.753 9.537 42.165 1.00 78.31 458 ARG A CA 1
ATOM 3396 C C . ARG A 1 458 ? -13.292 9.098 42.181 1.00 78.31 458 ARG A C 1
ATOM 3398 O O . ARG A 1 458 ? -12.796 8.695 43.232 1.00 78.31 458 ARG A O 1
ATOM 3405 N N . PHE A 1 459 ? -12.581 9.278 41.066 1.00 75.19 459 PHE A N 1
ATOM 3406 C CA . PHE A 1 459 ? -11.153 8.966 40.973 1.00 75.19 459 PHE A CA 1
ATOM 3407 C C . PHE A 1 459 ? -10.318 9.725 42.007 1.00 75.19 459 PHE A C 1
ATOM 3409 O O . PHE A 1 459 ? -9.536 9.099 42.716 1.00 75.19 459 PHE A O 1
ATOM 3416 N N . LEU A 1 460 ? -10.537 11.035 42.170 1.00 78.62 460 LEU A N 1
ATOM 3417 C CA . LEU A 1 460 ? -9.826 11.853 43.162 1.00 78.62 460 LEU A CA 1
ATOM 3418 C C . LEU A 1 460 ? -9.984 11.335 44.598 1.00 78.62 460 LEU A C 1
ATOM 3420 O O . LEU A 1 460 ? -9.058 11.476 45.393 1.00 78.62 460 LEU A O 1
ATOM 3424 N N . ARG A 1 461 ? -11.145 10.758 44.938 1.00 79.19 461 ARG A N 1
ATOM 3425 C CA . ARG A 1 461 ? -11.400 10.192 46.273 1.00 79.19 461 ARG A CA 1
ATOM 3426 C C . ARG A 1 461 ? -10.798 8.801 46.454 1.00 79.19 461 ARG A C 1
ATOM 3428 O O . ARG A 1 461 ? -10.427 8.466 47.572 1.00 79.19 461 ARG A O 1
ATOM 3435 N N . ARG A 1 462 ? -10.744 7.994 45.390 1.00 81.62 462 ARG A N 1
ATOM 3436 C CA . ARG A 1 462 ? -10.279 6.599 45.446 1.00 81.62 462 ARG A CA 1
ATOM 3437 C C . ARG A 1 462 ? -8.762 6.485 45.336 1.00 81.62 462 ARG A C 1
ATOM 3439 O O . ARG A 1 462 ? -8.148 5.761 46.108 1.00 81.62 462 ARG A O 1
ATOM 3446 N N . ASP A 1 463 ? -8.177 7.191 44.376 1.00 82.06 463 ASP A N 1
ATOM 3447 C CA . ASP A 1 463 ? -6.743 7.187 44.104 1.00 82.06 463 ASP A CA 1
ATOM 3448 C C . ASP A 1 463 ? -6.323 8.565 43.580 1.00 82.06 463 ASP A C 1
ATOM 3450 O O . ASP A 1 463 ? -6.372 8.867 42.382 1.00 82.06 463 ASP A O 1
ATOM 3454 N N . PHE A 1 464 ? -5.922 9.423 44.519 1.00 83.69 464 PHE A N 1
ATOM 3455 C CA . PHE A 1 464 ? -5.520 10.797 44.236 1.00 83.69 464 PHE A CA 1
ATOM 3456 C C . PHE A 1 464 ? -4.380 10.871 43.207 1.00 83.69 464 PHE A C 1
ATOM 3458 O O . PHE A 1 464 ? -4.422 11.699 42.293 1.00 83.69 464 PHE A O 1
ATOM 3465 N N . PHE A 1 465 ? -3.375 9.995 43.313 1.00 83.06 465 PHE A N 1
ATOM 3466 C CA . PHE A 1 465 ? -2.204 10.024 42.436 1.00 83.06 465 PHE A CA 1
ATOM 3467 C C . PHE A 1 465 ? -2.534 9.537 41.026 1.00 83.06 465 PHE A C 1
ATOM 3469 O O . PHE A 1 465 ? -2.136 10.184 40.054 1.00 83.06 465 PHE A O 1
ATOM 3476 N N . LEU A 1 466 ? -3.296 8.448 40.896 1.00 79.81 466 LEU A N 1
ATOM 3477 C CA . LEU A 1 466 ? -3.784 7.985 39.599 1.00 79.81 466 LEU A CA 1
ATOM 3478 C C . LEU A 1 466 ? -4.670 9.046 38.942 1.00 79.81 466 LEU A C 1
ATOM 3480 O O . LEU A 1 466 ? -4.488 9.360 37.768 1.00 79.81 466 LEU A O 1
ATOM 3484 N N . SER A 1 467 ? -5.566 9.672 39.708 1.00 80.06 467 SER A N 1
ATOM 3485 C CA . SER A 1 467 ? -6.426 10.741 39.204 1.00 80.06 467 SER A CA 1
ATOM 3486 C C . SER A 1 467 ? -5.623 11.925 38.659 1.00 80.06 467 SER A C 1
ATOM 3488 O O . SER A 1 467 ? -5.974 12.476 37.613 1.00 80.06 467 SER A O 1
ATOM 3490 N N . MET A 1 468 ? -4.536 12.320 39.329 1.00 82.06 468 MET A N 1
ATOM 3491 C CA . MET A 1 468 ? -3.646 13.379 38.842 1.00 82.06 468 MET A CA 1
ATOM 3492 C C . MET A 1 468 ? -2.897 12.964 37.572 1.00 82.06 468 MET A C 1
ATOM 3494 O O . MET A 1 468 ? -2.797 13.765 36.643 1.00 82.06 468 MET A O 1
ATOM 3498 N N . ARG A 1 469 ? -2.423 11.714 37.489 1.00 82.94 469 ARG A N 1
ATOM 3499 C CA . ARG A 1 469 ? -1.746 11.172 36.297 1.00 82.94 469 ARG A CA 1
ATOM 3500 C C . ARG A 1 469 ? -2.672 11.125 35.086 1.00 82.94 469 ARG A C 1
ATOM 3502 O O . ARG A 1 469 ? -2.293 11.628 34.033 1.00 82.94 469 ARG A O 1
ATOM 3509 N N . ILE A 1 470 ? -3.893 10.611 35.246 1.00 80.62 470 ILE A N 1
ATOM 3510 C CA . ILE A 1 470 ? -4.905 10.580 34.180 1.00 80.62 470 ILE A CA 1
ATOM 3511 C C . ILE A 1 470 ? -5.314 12.005 33.797 1.00 80.62 470 ILE A C 1
ATOM 3513 O O . ILE A 1 470 ? -5.315 12.353 32.620 1.00 80.62 470 ILE A O 1
ATOM 3517 N N . THR A 1 471 ? -5.561 12.891 34.765 1.00 80.69 471 THR A N 1
ATOM 3518 C CA . THR A 1 471 ? -5.871 14.299 34.461 1.00 80.69 471 THR A CA 1
ATOM 3519 C C . THR A 1 471 ? -4.748 14.954 33.655 1.00 80.69 471 THR A C 1
ATOM 3521 O O . THR A 1 471 ? -5.018 15.635 32.667 1.00 80.69 471 THR A O 1
ATOM 3524 N N . TRP A 1 472 ? -3.486 14.721 34.024 1.00 79.44 472 TRP A N 1
ATOM 3525 C CA . TRP A 1 472 ? -2.333 15.236 33.289 1.00 79.44 472 TRP A CA 1
ATOM 3526 C C . TRP A 1 472 ? -2.162 14.586 31.911 1.00 79.44 472 TRP A C 1
ATOM 3528 O O . TRP A 1 472 ? -1.788 15.277 30.962 1.00 79.44 472 TRP A O 1
ATOM 3538 N N . ALA A 1 473 ? -2.504 13.302 31.765 1.00 80.44 473 ALA A N 1
ATOM 3539 C CA . ALA A 1 473 ? -2.541 12.632 30.471 1.00 80.44 473 ALA A CA 1
ATOM 3540 C C . ALA A 1 473 ? -3.454 13.381 29.502 1.00 80.44 473 ALA A C 1
ATOM 3542 O O . ALA A 1 473 ? -3.011 13.712 28.412 1.00 80.44 473 ALA A O 1
ATOM 3543 N N . PHE A 1 474 ? -4.662 13.766 29.910 1.00 82.56 474 PHE A N 1
ATOM 3544 C CA . PHE A 1 474 ? -5.600 14.458 29.021 1.00 82.56 474 PHE A CA 1
ATOM 3545 C C . PHE A 1 474 ? -5.333 15.970 28.917 1.00 82.56 474 PHE A C 1
ATOM 3547 O O . PHE A 1 474 ? -5.285 16.515 27.816 1.00 82.56 474 PHE A O 1
ATOM 3554 N N . VAL A 1 475 ? -5.108 16.670 30.033 1.00 79.31 475 VAL A N 1
ATOM 3555 C CA . VAL A 1 475 ? -4.901 18.133 30.040 1.00 79.31 475 VAL A CA 1
ATOM 3556 C C . VAL A 1 475 ? -3.534 18.515 29.475 1.00 79.31 475 VAL A C 1
ATOM 3558 O O . VAL A 1 475 ? -3.437 19.427 28.656 1.00 79.31 475 VAL A O 1
ATOM 3561 N N . GLY A 1 476 ? -2.483 17.819 29.908 1.00 82.19 476 GLY A N 1
ATOM 3562 C CA . GLY A 1 476 ? -1.105 18.046 29.477 1.00 82.19 476 GLY A CA 1
ATOM 3563 C C . GLY A 1 476 ? -0.714 17.258 28.228 1.00 82.19 476 GLY A C 1
ATOM 3564 O O . GLY A 1 476 ? 0.395 17.440 27.734 1.00 82.19 476 GLY A O 1
ATOM 3565 N N . ARG A 1 477 ? -1.598 16.385 27.718 1.00 89.06 477 ARG A N 1
ATOM 3566 C CA . ARG A 1 477 ? -1.312 15.454 26.613 1.00 89.06 477 ARG A CA 1
ATOM 3567 C C . ARG A 1 477 ? -0.050 14.621 26.857 1.00 89.06 477 ARG A C 1
ATOM 3569 O O . ARG A 1 477 ? 0.675 14.321 25.913 1.00 89.06 477 ARG A O 1
ATOM 3576 N N . SER A 1 478 ? 0.235 14.232 28.104 1.00 90.50 478 SER A N 1
ATOM 3577 C CA . SER A 1 478 ? 1.456 13.465 28.405 1.00 90.50 478 SER A CA 1
ATOM 3578 C C . SER A 1 478 ? 1.478 12.096 27.718 1.00 90.50 478 SER A C 1
ATOM 3580 O O . SER A 1 478 ? 2.556 11.581 27.427 1.00 90.50 478 SER A O 1
ATOM 3582 N N . PHE A 1 479 ? 0.311 11.540 27.368 1.00 92.00 479 PHE A N 1
ATOM 3583 C CA . PHE A 1 479 ? 0.226 10.339 26.537 1.00 92.00 479 PHE A CA 1
ATOM 3584 C C . PHE A 1 479 ? 0.894 10.521 25.167 1.00 92.00 479 PHE A C 1
ATOM 3586 O O . PHE A 1 479 ? 1.394 9.549 24.621 1.00 92.00 479 PHE A O 1
ATOM 3593 N N . ALA A 1 480 ? 0.967 11.742 24.624 1.00 91.88 480 ALA A N 1
ATOM 3594 C CA . ALA A 1 480 ? 1.575 12.010 23.321 1.00 91.88 480 ALA A CA 1
ATOM 3595 C C . ALA A 1 480 ? 3.112 11.937 23.346 1.00 91.88 480 ALA A C 1
ATOM 3597 O O . ALA A 1 480 ? 3.733 11.825 22.295 1.00 91.88 480 ALA A O 1
ATOM 3598 N N . THR A 1 481 ? 3.728 12.023 24.529 1.00 91.81 481 THR A N 1
ATOM 3599 C CA . THR A 1 481 ? 5.192 12.082 24.690 1.00 91.81 481 THR A CA 1
ATOM 3600 C C . THR A 1 481 ? 5.759 10.999 25.607 1.00 91.81 481 THR A C 1
ATOM 3602 O O . THR A 1 481 ? 6.967 10.784 25.612 1.00 91.81 481 THR A O 1
ATOM 3605 N N . SER A 1 482 ? 4.921 10.285 26.366 1.00 95.19 482 SER A N 1
ATOM 3606 C CA . SER A 1 482 ? 5.330 9.206 27.272 1.00 95.19 482 SER A CA 1
ATOM 3607 C C . SER A 1 482 ? 4.553 7.927 26.990 1.00 95.19 482 SER A C 1
ATOM 3609 O O . SER A 1 482 ? 3.335 7.882 27.162 1.00 95.19 482 SER A O 1
ATOM 3611 N N . LEU A 1 483 ? 5.264 6.868 26.586 1.00 94.31 483 LEU A N 1
ATOM 3612 C CA . LEU A 1 483 ? 4.663 5.550 26.339 1.00 94.31 483 LEU A CA 1
ATOM 3613 C C . LEU A 1 483 ? 4.009 4.981 27.600 1.00 94.31 483 LEU A C 1
ATOM 3615 O O . LEU A 1 483 ? 2.945 4.380 27.517 1.00 94.31 483 LEU A O 1
ATOM 3619 N N . ALA A 1 484 ? 4.601 5.220 28.773 1.00 94.25 484 ALA A N 1
ATOM 3620 C CA . ALA A 1 484 ? 4.026 4.791 30.044 1.00 94.25 484 ALA A CA 1
ATOM 3621 C C . ALA A 1 484 ? 2.690 5.496 30.331 1.00 94.25 484 ALA A C 1
ATOM 3623 O O . ALA A 1 484 ? 1.732 4.842 30.732 1.00 94.25 484 ALA A O 1
ATOM 3624 N N . ALA A 1 485 ? 2.610 6.808 30.076 1.00 92.44 485 ALA A N 1
ATOM 3625 C CA . ALA A 1 485 ? 1.363 7.559 30.224 1.00 92.44 485 ALA A CA 1
ATOM 3626 C C . ALA A 1 485 ? 0.322 7.157 29.167 1.00 92.44 485 ALA A C 1
ATOM 3628 O O . ALA A 1 485 ? -0.862 7.090 29.479 1.00 92.44 485 ALA A O 1
ATOM 3629 N N . CYS A 1 486 ? 0.760 6.862 27.938 1.00 95.25 486 CYS A N 1
ATOM 3630 C CA . CYS A 1 486 ? -0.098 6.351 26.870 1.00 95.25 486 CYS A CA 1
ATOM 3631 C C . CYS A 1 486 ? -0.717 5.003 27.251 1.00 95.25 486 CYS A C 1
ATOM 3633 O O . CYS A 1 486 ? -1.936 4.866 27.247 1.00 95.25 486 CYS A O 1
ATOM 3635 N N . ARG A 1 487 ? 0.115 4.039 27.667 1.00 95.56 487 ARG A N 1
ATOM 3636 C CA . ARG A 1 487 ? -0.348 2.724 28.118 1.00 95.56 487 ARG A CA 1
ATOM 3637 C C . ARG A 1 487 ? -1.309 2.868 29.285 1.00 95.56 487 ARG A C 1
ATOM 3639 O O . ARG A 1 487 ? -2.415 2.366 29.220 1.00 95.56 487 ARG A O 1
ATOM 3646 N N . GLU A 1 488 ? -0.920 3.605 30.321 1.00 92.81 488 GLU A N 1
ATOM 3647 C CA . GLU A 1 488 ? -1.762 3.762 31.504 1.00 92.81 488 GLU A CA 1
ATOM 3648 C C . GLU A 1 488 ? -3.126 4.397 31.211 1.00 92.81 488 GLU A C 1
ATOM 3650 O O . GLU A 1 488 ? -4.100 4.036 31.868 1.00 92.81 488 GLU A O 1
ATOM 3655 N N . ALA A 1 489 ? -3.199 5.337 30.269 1.00 92.06 489 ALA A N 1
ATOM 3656 C CA . ALA A 1 489 ? -4.454 5.983 29.919 1.00 92.06 489 ALA A CA 1
ATOM 3657 C C . ALA A 1 489 ? -5.345 5.101 29.032 1.00 92.06 489 ALA A C 1
ATOM 3659 O O . ALA A 1 489 ? -6.559 5.124 29.206 1.00 92.06 489 ALA A O 1
ATOM 3660 N N . PHE A 1 490 ? -4.770 4.348 28.091 1.00 96.38 490 PHE A N 1
ATOM 3661 C CA . PHE A 1 490 ? -5.544 3.798 26.974 1.00 96.38 490 PHE A CA 1
ATOM 3662 C C . PHE A 1 490 ? -5.520 2.274 26.840 1.00 96.38 490 PHE A C 1
ATOM 3664 O O . PHE A 1 490 ? -6.510 1.706 26.383 1.00 96.38 490 PHE A O 1
ATOM 3671 N N . PHE A 1 491 ? -4.442 1.606 27.255 1.00 97.81 491 PHE A N 1
ATOM 3672 C CA . PHE A 1 491 ? -4.151 0.233 26.836 1.00 97.81 491 PHE A CA 1
ATOM 3673 C C . PHE A 1 491 ? -3.819 -0.703 27.996 1.00 97.81 491 PHE A C 1
ATOM 3675 O O . PHE A 1 491 ? -3.237 -0.317 29.013 1.00 97.81 491 PHE A O 1
ATOM 3682 N N . SER A 1 492 ? -4.134 -1.977 27.809 1.00 96.50 492 SER A N 1
ATOM 3683 C CA . SER A 1 492 ? -3.809 -3.029 28.753 1.00 96.50 492 SER A CA 1
ATOM 3684 C C . SER A 1 492 ? -2.288 -3.268 28.821 1.00 96.50 492 SER A C 1
ATOM 3686 O O . SER A 1 492 ? -1.530 -2.896 27.910 1.00 96.50 492 SER A O 1
ATOM 3688 N N . PRO A 1 493 ? -1.781 -3.868 29.912 1.00 95.38 493 PRO A N 1
ATOM 3689 C CA . PRO A 1 493 ? -0.379 -4.274 30.014 1.00 95.38 493 PRO A CA 1
ATOM 3690 C C . PRO A 1 493 ? 0.069 -5.222 28.895 1.00 95.38 493 PRO A C 1
ATOM 3692 O O . PRO A 1 493 ? 1.228 -5.178 28.491 1.00 95.38 493 PRO A O 1
ATOM 3695 N N . GLU A 1 494 ? -0.848 -6.036 28.379 1.00 94.38 494 GLU A N 1
ATOM 3696 C CA . GLU A 1 494 ? -0.593 -7.077 27.386 1.00 94.38 494 GLU A CA 1
ATOM 3697 C C . GLU A 1 494 ? -0.380 -6.527 25.973 1.00 94.38 494 GLU A C 1
ATOM 3699 O O . GLU A 1 494 ? 0.180 -7.234 25.135 1.00 94.38 494 GLU A O 1
ATOM 3704 N N . LEU A 1 495 ? -0.778 -5.277 25.685 1.00 95.31 495 LEU A N 1
ATOM 3705 C CA . LEU A 1 495 ? -0.576 -4.708 24.353 1.00 95.31 495 LEU A CA 1
ATOM 3706 C C . LEU A 1 495 ? 0.927 -4.665 24.007 1.00 95.31 495 LEU A C 1
ATOM 3708 O O . LEU A 1 495 ? 1.696 -4.054 24.765 1.00 95.31 495 LEU A O 1
ATOM 3712 N N . PRO A 1 496 ? 1.369 -5.234 22.870 1.00 94.12 496 PRO A N 1
ATOM 3713 C CA . PRO A 1 496 ? 2.769 -5.186 22.465 1.00 94.12 496 PRO A CA 1
ATOM 3714 C C . PRO A 1 496 ? 3.306 -3.752 22.405 1.00 94.12 496 PRO A C 1
ATOM 3716 O O . PRO A 1 496 ? 2.624 -2.817 21.988 1.00 94.12 496 PRO A O 1
ATOM 3719 N N . GLU A 1 497 ? 4.562 -3.549 22.810 1.00 92.88 497 GLU A N 1
ATOM 3720 C CA . GLU A 1 497 ? 5.163 -2.207 22.817 1.00 92.88 497 GLU A CA 1
ATOM 3721 C C . GLU A 1 497 ? 5.249 -1.588 21.410 1.00 92.88 497 GLU A C 1
ATOM 3723 O O . GLU A 1 497 ? 5.154 -0.368 21.266 1.00 92.88 497 GLU A O 1
ATOM 3728 N N . ALA A 1 498 ? 5.399 -2.414 20.369 1.00 88.19 498 ALA A N 1
ATOM 3729 C CA . ALA A 1 498 ? 5.387 -1.961 18.980 1.00 88.19 498 ALA A CA 1
ATOM 3730 C C . ALA A 1 498 ? 4.041 -1.316 18.601 1.00 88.19 498 ALA A C 1
ATOM 3732 O O . ALA A 1 498 ? 4.024 -0.208 18.061 1.00 88.19 498 ALA A O 1
ATOM 3733 N N . ASP A 1 499 ? 2.929 -1.955 18.968 1.00 91.75 499 ASP A N 1
ATOM 3734 C CA . ASP A 1 499 ? 1.584 -1.421 18.743 1.00 91.75 499 ASP A CA 1
ATOM 3735 C C . ASP A 1 499 ? 1.329 -0.183 19.592 1.00 91.75 499 ASP A C 1
ATOM 3737 O O . ASP A 1 499 ? 0.862 0.831 19.077 1.00 91.75 499 ASP A O 1
ATOM 3741 N N . LEU A 1 500 ? 1.752 -0.198 20.860 1.00 96.06 500 LEU A N 1
ATOM 3742 C CA . LEU A 1 500 ? 1.661 0.974 21.726 1.00 96.06 500 LEU A CA 1
ATOM 3743 C C . LEU A 1 500 ? 2.360 2.198 21.110 1.00 96.06 500 LEU A C 1
ATOM 3745 O O . LEU A 1 500 ? 1.809 3.296 21.148 1.00 96.06 500 LEU A O 1
ATOM 3749 N N . LYS A 1 501 ? 3.559 2.030 20.536 1.00 93.19 501 LYS A N 1
ATOM 3750 C CA . LYS A 1 501 ? 4.291 3.115 19.854 1.00 93.19 501 LYS A CA 1
ATOM 3751 C C . LYS A 1 501 ? 3.533 3.629 18.633 1.00 93.19 501 LYS A C 1
ATOM 3753 O O . LYS A 1 501 ? 3.453 4.840 18.427 1.00 93.19 501 LYS A O 1
ATOM 3758 N N . ARG A 1 502 ? 2.967 2.720 17.840 1.00 94.50 502 ARG A N 1
ATOM 3759 C CA . ARG A 1 502 ? 2.186 3.044 16.642 1.00 94.50 502 ARG A CA 1
ATOM 3760 C C . ARG A 1 502 ? 0.919 3.826 16.997 1.00 94.50 502 ARG A C 1
ATOM 3762 O O . ARG A 1 502 ? 0.700 4.906 16.452 1.00 94.50 502 ARG A O 1
ATOM 3769 N N . TYR A 1 503 ? 0.143 3.347 17.966 1.00 95.25 503 TYR A N 1
ATOM 3770 C CA . TYR A 1 503 ? -1.073 4.023 18.420 1.00 95.25 503 TYR A CA 1
ATOM 3771 C C . TYR A 1 503 ? -0.770 5.337 19.141 1.00 95.25 503 TYR A C 1
ATOM 3773 O O . TYR A 1 503 ? -1.457 6.331 18.914 1.00 95.25 503 TYR A O 1
ATOM 3781 N N . GLN A 1 504 ? 0.310 5.401 19.929 1.00 96.31 504 GLN A N 1
ATOM 3782 C CA . GLN A 1 504 ? 0.764 6.659 20.519 1.00 96.31 504 GLN A CA 1
ATOM 3783 C C . GLN A 1 504 ? 1.040 7.717 19.446 1.00 96.31 504 GLN A C 1
ATOM 3785 O O . GLN A 1 504 ? 0.685 8.877 19.644 1.00 96.31 504 GLN A O 1
ATOM 3790 N N . ALA A 1 505 ? 1.660 7.350 18.321 1.00 92.69 505 ALA A N 1
ATOM 3791 C CA . ALA A 1 505 ? 1.949 8.299 17.250 1.00 92.69 505 ALA A CA 1
ATOM 3792 C C . ALA A 1 505 ? 0.666 8.901 16.647 1.00 92.69 505 ALA A C 1
ATOM 3794 O O . ALA A 1 505 ? 0.624 10.104 16.384 1.00 92.69 505 ALA A O 1
ATOM 3795 N N . GLU A 1 506 ? -0.392 8.103 16.485 1.00 93.75 506 GLU A N 1
ATOM 3796 C CA . GLU A 1 506 ? -1.700 8.594 16.031 1.00 93.75 506 GLU A CA 1
ATOM 3797 C C . GLU A 1 506 ? -2.383 9.477 17.095 1.00 93.75 506 GLU A C 1
ATOM 3799 O O . GLU A 1 506 ? -2.834 10.586 16.793 1.00 93.75 506 GLU A O 1
ATOM 3804 N N . LEU A 1 507 ? -2.356 9.072 18.370 1.00 93.12 507 LEU A N 1
ATOM 3805 C CA . LEU A 1 507 ? -2.841 9.880 19.503 1.00 93.12 507 LEU A CA 1
ATOM 3806 C C . LEU A 1 507 ? -2.079 11.214 19.645 1.00 93.12 507 LEU A C 1
ATOM 3808 O O . LEU A 1 507 ? -2.647 12.252 20.007 1.00 93.12 507 LEU A O 1
ATOM 3812 N N . ALA A 1 508 ? -0.776 11.214 19.358 1.00 91.62 508 ALA A N 1
ATOM 3813 C CA . ALA A 1 508 ? 0.067 12.404 19.365 1.00 91.62 508 ALA A CA 1
ATOM 3814 C C . ALA A 1 508 ? -0.264 13.336 18.191 1.00 91.62 508 ALA A C 1
ATOM 3816 O O . ALA A 1 508 ? -0.348 14.553 18.379 1.00 91.62 508 ALA A O 1
ATOM 3817 N N . ALA A 1 509 ? -0.524 12.770 17.009 1.00 89.50 509 ALA A N 1
ATOM 3818 C CA . ALA A 1 509 ? -0.951 13.506 15.821 1.00 89.50 509 ALA A CA 1
ATOM 3819 C C . ALA A 1 509 ? -2.362 14.101 15.957 1.00 89.50 509 ALA A C 1
ATOM 3821 O O . ALA A 1 509 ? -2.695 15.056 15.249 1.00 89.50 509 ALA A O 1
ATOM 3822 N N . ALA A 1 510 ? -3.173 13.586 16.887 1.00 87.31 510 ALA A N 1
ATOM 3823 C CA . ALA A 1 510 ? -4.509 14.095 17.137 1.00 87.31 510 ALA A CA 1
ATOM 3824 C C . ALA A 1 510 ? -4.512 15.600 17.428 1.00 87.31 510 ALA A C 1
ATOM 3826 O O . ALA A 1 510 ? -3.599 16.181 18.036 1.00 87.31 510 ALA A O 1
ATOM 3827 N N . SER A 1 511 ? -5.588 16.244 16.995 1.00 83.88 511 SER A N 1
ATOM 3828 C CA . SER A 1 511 ? -5.747 17.679 17.136 1.00 83.88 511 SER A CA 1
ATOM 3829 C C . SER A 1 511 ? -5.746 18.077 18.616 1.00 83.88 511 SER A C 1
ATOM 3831 O O . SER A 1 511 ? -6.449 17.464 19.418 1.00 83.88 511 SER A O 1
ATOM 3833 N N . PRO A 1 512 ? -5.017 19.140 19.013 1.00 82.81 512 PRO A N 1
ATOM 3834 C CA . PRO A 1 512 ? -5.097 19.666 20.375 1.00 82.81 512 PRO A CA 1
ATOM 3835 C C . PRO A 1 512 ? -6.448 20.345 20.659 1.00 82.81 512 PRO A C 1
ATOM 3837 O O . PRO A 1 512 ? -6.679 20.818 21.770 1.00 82.81 512 PRO A O 1
ATOM 3840 N N . VAL A 1 513 ? -7.326 20.446 19.655 1.00 86.81 513 VAL A N 1
ATOM 3841 C CA . VAL A 1 513 ? -8.681 20.969 19.809 1.00 86.81 513 VAL A CA 1
ATOM 3842 C C . VAL A 1 513 ? -9.482 20.003 20.664 1.00 86.81 513 VAL A C 1
ATOM 3844 O O . VAL A 1 513 ? -9.630 18.831 20.322 1.00 86.81 513 VAL A O 1
ATOM 3847 N N . ARG A 1 514 ? -10.032 20.506 21.770 1.00 85.81 514 ARG A N 1
ATOM 3848 C CA . ARG A 1 514 ? -10.942 19.704 22.588 1.00 85.81 514 ARG A CA 1
ATOM 3849 C C . ARG A 1 514 ? -12.196 19.395 21.792 1.00 85.81 514 ARG A C 1
ATOM 3851 O O . ARG A 1 514 ? -12.744 20.281 21.142 1.00 85.81 514 ARG A O 1
ATOM 3858 N N . LEU A 1 515 ? -12.670 18.162 21.897 1.00 85.50 515 LEU A N 1
ATOM 3859 C CA . LEU A 1 515 ? -13.878 17.754 21.199 1.00 85.50 515 LEU A CA 1
ATOM 3860 C C . LEU A 1 515 ? -15.098 18.555 21.686 1.00 85.50 515 LEU A C 1
ATOM 3862 O O . LEU A 1 515 ? -15.799 19.156 20.881 1.00 85.50 515 LEU A O 1
ATOM 3866 N N . LEU A 1 516 ? -15.282 18.647 23.007 1.00 85.00 516 LEU A N 1
ATOM 3867 C CA . LEU A 1 516 ? -16.389 19.370 23.637 1.00 85.00 516 LEU A CA 1
ATOM 3868 C C . LEU A 1 516 ? -15.933 20.608 24.412 1.00 85.00 516 LEU A C 1
ATOM 3870 O O . LEU A 1 516 ? -14.869 20.626 25.045 1.00 85.00 516 LEU A O 1
ATOM 3874 N N . ASP A 1 517 ? -16.788 21.632 24.426 1.00 84.19 517 ASP A N 1
ATOM 3875 C CA . ASP A 1 517 ? -16.660 22.743 25.365 1.00 84.19 517 ASP A CA 1
ATOM 3876 C C . ASP A 1 517 ? -17.044 22.251 26.763 1.00 84.19 517 ASP A C 1
ATOM 3878 O O . ASP A 1 517 ? -18.214 22.028 27.057 1.00 84.19 517 ASP A O 1
ATOM 3882 N N . LEU A 1 518 ? -16.058 22.085 27.646 1.00 81.94 518 LEU A N 1
ATOM 3883 C CA . LEU A 1 518 ? -16.298 21.595 29.004 1.00 81.94 518 LEU A CA 1
ATOM 3884 C C . LEU A 1 518 ? -17.175 22.542 29.837 1.00 81.94 518 LEU A C 1
ATOM 3886 O O . LEU A 1 518 ? -17.921 22.070 30.697 1.00 81.94 518 LEU A O 1
ATOM 3890 N N . LYS A 1 519 ? -17.107 23.862 29.604 1.00 82.62 519 LYS A N 1
ATOM 3891 C CA . LYS A 1 519 ? -17.955 24.828 30.319 1.00 82.62 519 LYS A CA 1
ATOM 3892 C C . LYS A 1 519 ? -19.401 24.704 29.864 1.00 82.62 519 LYS A C 1
ATOM 3894 O O . LYS A 1 519 ? -20.289 24.777 30.706 1.00 82.62 519 LYS A O 1
ATOM 3899 N N . ASP A 1 520 ? -19.627 24.525 28.565 1.00 86.00 520 ASP A N 1
ATOM 3900 C CA . ASP A 1 520 ? -20.973 24.340 28.023 1.00 86.00 520 ASP A CA 1
ATOM 3901 C C . ASP A 1 520 ? -21.547 22.967 28.386 1.00 86.00 520 ASP A C 1
ATOM 3903 O O . ASP A 1 520 ? -22.650 22.879 28.913 1.00 86.00 520 ASP A O 1
ATOM 3907 N N . MET A 1 521 ? -20.750 21.905 28.244 1.00 85.00 521 MET A N 1
ATOM 3908 C CA . MET A 1 521 ? -21.107 20.538 28.632 1.00 85.00 521 MET A CA 1
ATOM 3909 C C . MET A 1 521 ? -21.574 20.467 30.088 1.00 85.00 521 MET A C 1
ATOM 3911 O O . MET A 1 521 ? -22.600 19.857 30.367 1.00 85.00 521 MET A O 1
ATOM 3915 N N . THR A 1 522 ? -20.873 21.137 31.012 1.00 80.94 522 THR A N 1
ATOM 3916 C CA . THR A 1 522 ? -21.237 21.151 32.443 1.00 80.94 522 THR A CA 1
ATOM 3917 C C . THR A 1 522 ? -22.618 21.772 32.701 1.00 80.94 522 THR A C 1
ATOM 3919 O O . THR A 1 522 ? -23.216 21.499 33.735 1.00 80.94 522 THR A O 1
ATOM 3922 N N . LYS A 1 523 ? -23.148 22.589 31.781 1.00 86.62 523 LYS A N 1
ATOM 3923 C CA . LYS A 1 523 ? -24.510 23.143 31.874 1.00 86.62 523 LYS A CA 1
ATOM 3924 C C . LYS A 1 523 ? -25.580 22.189 31.343 1.00 86.62 523 LYS A C 1
ATOM 3926 O O . LYS A 1 523 ? -26.754 22.398 31.624 1.00 86.62 523 LYS A O 1
ATOM 3931 N N . GLN A 1 524 ? -25.185 21.198 30.545 1.00 87.75 524 GLN A N 1
ATOM 3932 C CA . GLN A 1 524 ? -26.095 20.260 29.886 1.00 87.75 524 GLN A CA 1
ATOM 3933 C C . GLN A 1 524 ? -26.179 18.901 30.594 1.00 87.75 524 GLN A C 1
ATOM 3935 O O . GLN A 1 524 ? -27.114 18.150 30.333 1.00 87.75 524 GLN A O 1
ATOM 3940 N N . VAL A 1 525 ? -25.217 18.578 31.465 1.00 90.62 525 VAL A N 1
ATOM 3941 C CA . VAL A 1 525 ? -25.201 17.340 32.260 1.00 90.62 525 VAL A CA 1
ATOM 3942 C C . VAL A 1 525 ? -25.677 17.598 33.704 1.00 90.62 525 VAL A C 1
ATOM 3944 O O . VAL A 1 525 ? -25.396 18.670 34.244 1.00 90.62 525 VAL A O 1
ATOM 3947 N N . PRO A 1 526 ? -26.353 16.639 34.367 1.00 93.00 526 PRO A N 1
ATOM 3948 C CA . PRO A 1 526 ? -26.693 15.308 33.869 1.00 93.00 526 PRO A CA 1
ATOM 3949 C C . PRO A 1 526 ? -27.757 15.334 32.763 1.00 93.00 526 PRO A C 1
ATOM 3951 O O . PRO A 1 526 ? -28.695 16.128 32.817 1.00 93.00 526 PRO A O 1
ATOM 3954 N N . LEU A 1 527 ? -27.611 14.460 31.764 1.00 93.62 527 LEU A N 1
ATOM 3955 C CA . LEU A 1 527 ? -28.621 14.307 30.714 1.00 93.62 527 LEU A CA 1
ATOM 3956 C C . LEU A 1 527 ? -29.917 13.691 31.284 1.00 93.62 527 LEU A C 1
ATOM 3958 O O . LEU A 1 527 ? -29.848 12.787 32.123 1.00 93.62 527 LEU A O 1
ATOM 3962 N N . PRO A 1 528 ? -31.107 14.153 30.852 1.00 92.69 528 PRO A N 1
ATOM 3963 C CA . PRO A 1 528 ? -32.380 13.590 31.294 1.00 92.69 528 PRO A CA 1
ATOM 3964 C C . PRO A 1 528 ? -32.584 12.174 30.748 1.00 92.69 528 PRO A C 1
ATOM 3966 O O . PRO A 1 528 ? -32.111 11.851 29.666 1.00 92.69 528 PRO A O 1
ATOM 3969 N N . GLN A 1 529 ? -33.347 11.344 31.461 1.00 86.25 529 GLN A N 1
ATOM 3970 C CA . GLN A 1 529 ? -33.704 9.998 30.997 1.00 86.25 529 GLN A CA 1
ATOM 3971 C C . GLN A 1 529 ? -34.463 10.046 29.653 1.00 86.25 529 GLN A C 1
ATOM 3973 O O . GLN A 1 529 ? -35.432 10.808 29.532 1.00 86.25 529 GLN A O 1
ATOM 3978 N N . PRO A 1 530 ? -34.079 9.242 28.644 1.00 77.50 530 PRO A N 1
ATOM 3979 C CA . PRO A 1 530 ? -34.791 9.194 27.376 1.00 77.50 530 PRO A CA 1
ATOM 3980 C C . PRO A 1 530 ? -36.175 8.563 27.563 1.00 77.50 530 PRO A C 1
ATOM 3982 O O . PRO A 1 530 ? -36.311 7.501 28.166 1.00 77.50 530 PRO A O 1
ATOM 3985 N N . ARG A 1 531 ? -37.216 9.206 27.015 1.00 70.44 531 ARG A N 1
ATOM 3986 C CA . ARG A 1 531 ? -38.611 8.720 27.098 1.00 70.44 531 ARG A CA 1
ATOM 3987 C C . ARG A 1 531 ? -38.840 7.429 26.307 1.00 70.44 531 ARG A C 1
ATOM 3989 O O . ARG A 1 531 ? -39.645 6.598 26.706 1.00 70.44 531 ARG A O 1
ATOM 3996 N N . SER A 1 532 ? -38.139 7.288 25.189 1.00 70.69 532 SER A N 1
ATOM 3997 C CA . SER A 1 532 ? -38.122 6.113 24.322 1.00 70.69 532 SER A CA 1
ATOM 3998 C C . SER A 1 532 ? -36.787 6.105 23.595 1.00 70.69 532 SER A C 1
ATOM 4000 O O . SER A 1 532 ? -36.370 7.144 23.084 1.00 70.69 532 SER A O 1
ATOM 4002 N N . ALA A 1 533 ? -36.116 4.964 23.547 1.00 77.06 533 ALA A N 1
ATOM 4003 C CA . ALA A 1 533 ? -34.830 4.833 22.883 1.00 77.06 533 ALA A CA 1
ATOM 4004 C C . ALA A 1 533 ? -34.788 3.511 22.108 1.00 77.06 533 ALA A C 1
ATOM 4006 O O . ALA A 1 533 ? -35.471 2.562 22.500 1.00 77.06 533 ALA A O 1
ATOM 4007 N N . PRO A 1 534 ? -33.998 3.442 21.027 1.00 91.50 534 PRO A N 1
ATOM 4008 C CA . PRO A 1 534 ? -33.747 2.193 20.319 1.00 91.50 534 PRO A CA 1
ATOM 4009 C C . PRO A 1 534 ? -33.068 1.168 21.250 1.00 91.50 534 PRO A C 1
ATOM 4011 O O . PRO A 1 534 ? -32.644 1.525 22.357 1.00 91.50 534 PRO A O 1
ATOM 4014 N N . PRO A 1 535 ? -32.938 -0.100 20.825 1.00 95.69 535 PRO A N 1
ATOM 4015 C CA . PRO A 1 535 ? -32.086 -1.073 21.500 1.00 95.69 535 PRO A CA 1
ATOM 4016 C C . PRO A 1 535 ? -30.708 -0.491 21.842 1.00 95.69 535 PRO A C 1
ATOM 4018 O O . PRO A 1 535 ? -30.105 0.237 21.048 1.00 95.69 535 PRO A O 1
ATOM 4021 N N . ARG A 1 536 ? -30.205 -0.797 23.040 1.00 95.75 536 ARG A N 1
ATOM 4022 C CA . ARG A 1 536 ? -28.955 -0.236 23.570 1.00 95.75 536 ARG A CA 1
ATOM 4023 C C . ARG A 1 536 ? -28.021 -1.329 24.063 1.00 95.75 536 ARG A C 1
ATOM 4025 O O . ARG A 1 536 ? -28.477 -2.364 24.541 1.00 95.75 536 ARG A O 1
ATOM 4032 N N . PHE A 1 537 ? -26.728 -1.051 23.986 1.00 98.31 537 PHE A N 1
ATOM 4033 C CA . PHE A 1 537 ? -25.664 -1.907 24.494 1.00 98.31 537 PHE A CA 1
ATOM 4034 C C . PHE A 1 537 ? -24.620 -1.058 25.201 1.00 98.31 537 PHE A C 1
ATOM 4036 O O . PHE A 1 537 ? -24.234 -0.009 24.688 1.00 98.31 537 PHE A O 1
ATOM 4043 N N . VAL A 1 538 ? -24.174 -1.489 26.378 1.00 98.69 538 VAL A N 1
ATOM 4044 C CA . VAL A 1 538 ? -23.178 -0.762 27.170 1.00 98.69 538 VAL A CA 1
ATOM 4045 C C . VAL A 1 538 ? -22.061 -1.720 27.548 1.00 98.69 538 VAL A C 1
ATOM 4047 O O . VAL A 1 538 ? -22.302 -2.711 28.235 1.00 98.69 538 VAL A O 1
ATOM 4050 N N . LEU A 1 539 ? -20.848 -1.406 27.096 1.00 98.56 539 LEU A N 1
ATOM 4051 C CA . LEU A 1 539 ? -19.644 -2.188 27.340 1.00 98.56 539 LEU A CA 1
ATOM 4052 C C . LEU A 1 539 ? -18.540 -1.311 27.921 1.00 98.56 539 LEU A C 1
ATOM 4054 O O . LEU A 1 539 ? -18.335 -0.186 27.472 1.00 98.56 539 LEU A O 1
ATOM 4058 N N . GLY A 1 540 ? -17.793 -1.845 28.879 1.00 98.19 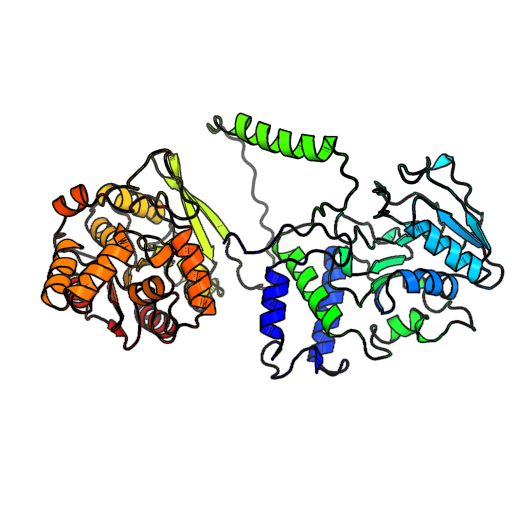540 GLY A N 1
ATOM 4059 C CA . GLY A 1 540 ? -16.562 -1.239 29.376 1.00 98.19 540 GLY A CA 1
ATOM 4060 C C . GLY A 1 540 ? -15.513 -2.278 29.746 1.00 98.19 540 GLY A C 1
ATOM 4061 O O . GLY A 1 540 ? -15.792 -3.478 29.795 1.00 98.19 540 GLY A O 1
ATOM 4062 N N . GLY A 1 541 ? -14.295 -1.808 29.993 1.00 97.12 541 GLY A N 1
ATOM 4063 C CA . GLY A 1 541 ? -13.176 -2.645 30.407 1.00 97.12 541 GLY A CA 1
ATOM 4064 C C . GLY A 1 541 ? -12.911 -2.569 31.908 1.00 97.12 541 GLY A C 1
ATOM 4065 O O . GLY A 1 541 ? -13.029 -1.508 32.515 1.00 97.12 541 GLY A O 1
ATOM 4066 N N . GLU A 1 542 ? -12.526 -3.688 32.517 1.00 96.06 542 GLU A N 1
ATOM 4067 C CA . GLU A 1 542 ? -12.122 -3.734 33.930 1.00 96.06 542 GLU A CA 1
ATOM 4068 C C . GLU A 1 542 ? -10.879 -2.872 34.217 1.00 96.06 542 GLU A C 1
ATOM 4070 O O . GLU A 1 542 ? -10.768 -2.278 35.290 1.00 96.06 542 GLU A O 1
ATOM 4075 N N . LEU A 1 543 ? -9.955 -2.776 33.253 1.00 94.94 543 LEU A N 1
ATOM 4076 C CA . LEU A 1 543 ? -8.725 -1.989 33.370 1.00 94.94 543 LEU A CA 1
ATOM 4077 C C . LEU A 1 543 ? -8.883 -0.551 32.861 1.00 94.94 543 LEU A C 1
ATOM 4079 O O . LEU A 1 543 ? -7.895 0.186 32.810 1.00 94.94 543 LEU A O 1
ATOM 4083 N N . ASP A 1 544 ? -10.093 -0.132 32.484 1.00 94.69 544 ASP A N 1
ATOM 4084 C CA . ASP A 1 544 ? -10.348 1.231 32.032 1.00 94.69 544 ASP A CA 1
ATOM 4085 C C . ASP A 1 544 ? -10.195 2.231 33.195 1.00 94.69 544 ASP A C 1
ATOM 4087 O O . ASP A 1 544 ? -10.947 2.249 34.174 1.00 94.69 544 ASP A O 1
ATOM 4091 N N . LYS A 1 545 ? -9.165 3.075 33.084 1.00 89.44 545 LYS A N 1
ATOM 4092 C CA . LYS A 1 545 ? -8.821 4.130 34.050 1.00 89.44 545 LYS A CA 1
ATOM 4093 C C . LYS A 1 545 ? -9.360 5.503 33.648 1.00 89.44 545 LYS A C 1
ATOM 4095 O O . LYS A 1 545 ? -9.154 6.472 34.376 1.00 89.44 545 LYS A O 1
ATOM 4100 N N . VAL A 1 546 ? -10.010 5.598 32.492 1.00 90.38 546 VAL A N 1
ATOM 4101 C CA . VAL A 1 546 ? -10.616 6.822 31.967 1.00 90.38 546 VAL A CA 1
ATOM 4102 C C . VAL A 1 546 ? -12.106 6.802 32.253 1.00 90.38 546 VAL A C 1
ATOM 4104 O O . VAL A 1 546 ? -12.604 7.766 32.824 1.00 90.38 546 VAL A O 1
ATOM 4107 N N . VAL A 1 547 ? -12.792 5.712 31.907 1.00 92.50 547 VAL A N 1
ATOM 4108 C CA . VAL A 1 547 ? -14.206 5.461 32.203 1.00 92.50 547 VAL A CA 1
ATOM 4109 C C . VAL A 1 547 ? -14.292 4.224 33.088 1.00 92.50 547 VAL A C 1
ATOM 4111 O O . VAL A 1 547 ? -14.254 3.094 32.615 1.00 92.50 547 VAL A O 1
ATOM 4114 N N . ASP A 1 548 ? -14.386 4.448 34.397 1.00 90.38 548 ASP A N 1
ATOM 4115 C CA . ASP A 1 548 ? -14.415 3.365 35.377 1.00 90.38 548 ASP A CA 1
ATOM 4116 C C . ASP A 1 548 ? -15.671 2.486 35.274 1.00 90.38 548 ASP A C 1
ATOM 4118 O O . ASP A 1 548 ? -16.708 2.877 34.741 1.00 90.38 548 ASP A O 1
ATOM 4122 N N . VAL A 1 549 ? -15.601 1.291 35.865 1.00 93.25 549 VAL A N 1
ATOM 4123 C CA . VAL A 1 549 ? -16.733 0.352 35.934 1.00 93.25 549 VAL A CA 1
ATOM 4124 C C . VAL A 1 549 ? -17.991 1.003 36.529 1.00 93.25 549 VAL A C 1
ATOM 4126 O O . VAL A 1 549 ? -19.096 0.718 36.075 1.00 93.25 549 VAL A O 1
ATOM 4129 N N . GLU A 1 550 ? -17.849 1.922 37.488 1.00 93.50 550 GLU A N 1
ATOM 4130 C CA . GLU A 1 550 ? -18.981 2.672 38.050 1.00 93.50 550 GLU A CA 1
ATOM 4131 C C . GLU A 1 550 ? -19.639 3.598 37.013 1.00 93.50 550 GLU A C 1
ATOM 4133 O O . GLU A 1 550 ? -20.865 3.673 36.956 1.00 93.50 550 GLU A O 1
ATOM 4138 N N . ALA A 1 551 ? -18.867 4.269 36.148 1.00 94.38 551 ALA A N 1
ATOM 4139 C CA . ALA A 1 551 ? -19.409 5.024 35.017 1.00 94.38 551 ALA A CA 1
ATOM 4140 C C . ALA A 1 551 ? -20.127 4.118 34.005 1.00 94.38 551 ALA A C 1
ATOM 4142 O O . ALA A 1 551 ? -21.186 4.485 33.498 1.00 94.38 551 ALA A O 1
ATOM 4143 N N . VAL A 1 552 ? -19.582 2.930 33.730 1.00 96.62 552 VAL A N 1
ATOM 4144 C CA . VAL A 1 552 ? -20.210 1.941 32.837 1.00 96.62 552 VAL A CA 1
ATOM 4145 C C . VAL A 1 552 ? -21.549 1.478 33.417 1.00 96.62 552 VAL A C 1
ATOM 4147 O O . VAL A 1 552 ? -22.548 1.431 32.703 1.00 96.62 552 VAL A O 1
ATOM 4150 N N . GLN A 1 553 ? -21.598 1.197 34.721 1.00 96.56 553 GLN A N 1
ATOM 4151 C CA . GLN A 1 553 ? -22.824 0.841 35.440 1.00 96.56 553 GLN A CA 1
ATOM 4152 C C . GLN A 1 553 ? -23.841 1.989 35.447 1.00 96.56 553 GLN A C 1
ATOM 4154 O O . GLN A 1 553 ? -25.026 1.756 35.221 1.00 96.56 553 GLN A O 1
ATOM 4159 N N . GLU A 1 554 ? -23.388 3.227 35.660 1.00 95.88 554 GLU A N 1
ATOM 4160 C CA . GLU A 1 554 ? -24.225 4.428 35.599 1.00 95.88 554 GLU A CA 1
ATOM 4161 C C . GLU A 1 554 ? -24.867 4.586 34.213 1.00 95.88 554 GLU A C 1
ATOM 4163 O O . GLU A 1 554 ? -26.079 4.786 34.105 1.00 95.88 554 GLU A O 1
ATOM 4168 N N . LEU A 1 555 ? -24.073 4.447 33.145 1.00 96.56 555 LEU A N 1
ATOM 4169 C CA . LEU A 1 555 ? -24.566 4.520 31.774 1.00 96.56 555 LEU A CA 1
ATOM 4170 C C . LEU A 1 555 ? -25.515 3.359 31.448 1.00 96.56 555 LEU A C 1
ATOM 4172 O O . LEU A 1 555 ? -26.550 3.580 30.829 1.00 96.56 555 LEU A O 1
ATOM 4176 N N . ALA A 1 556 ? -25.216 2.141 31.897 1.00 96.75 556 ALA A N 1
ATOM 4177 C CA . ALA A 1 556 ? -26.082 0.980 31.710 1.00 96.75 556 ALA A CA 1
ATOM 4178 C C . ALA A 1 556 ? -27.437 1.154 32.415 1.00 96.75 556 ALA A C 1
ATOM 4180 O O . ALA A 1 556 ? -28.482 0.921 31.806 1.00 96.75 556 ALA A O 1
ATOM 4181 N N . ALA A 1 557 ? -27.437 1.676 33.647 1.00 95.75 557 ALA A N 1
ATOM 4182 C CA . ALA A 1 557 ? -28.653 2.022 34.380 1.00 95.75 557 ALA A CA 1
ATOM 4183 C C . ALA A 1 557 ? -29.453 3.131 33.675 1.00 95.75 557 ALA A C 1
ATOM 4185 O O . ALA A 1 557 ? -30.672 3.027 33.543 1.00 95.75 557 ALA A O 1
ATOM 4186 N N . TYR A 1 558 ? -28.779 4.160 33.153 1.00 94.44 558 TYR A N 1
ATOM 4187 C CA . TYR A 1 558 ? -29.401 5.183 32.308 1.00 94.44 558 TYR A CA 1
ATOM 4188 C C . TYR A 1 558 ? -29.980 4.601 31.009 1.00 94.44 558 TYR A C 1
ATOM 4190 O O . TYR A 1 558 ? -31.044 5.001 30.538 1.00 94.44 558 TYR A O 1
ATOM 4198 N N . CYS A 1 559 ? -29.312 3.605 30.435 1.00 93.81 559 CYS A N 1
ATOM 4199 C CA . CYS A 1 559 ? -29.786 2.892 29.263 1.00 93.81 559 CYS A CA 1
ATOM 4200 C C . CYS A 1 559 ? -30.843 1.817 29.577 1.00 93.81 559 CYS A C 1
ATOM 4202 O O . CYS A 1 559 ? -31.431 1.283 28.641 1.00 93.81 559 CYS A O 1
ATOM 4204 N N . GLY A 1 560 ? -31.118 1.503 30.846 1.00 93.81 560 GLY A N 1
ATOM 4205 C CA . GLY A 1 560 ? -32.036 0.428 31.232 1.00 93.81 560 GLY A CA 1
ATOM 4206 C C . GLY A 1 560 ? -31.608 -0.955 30.723 1.00 93.81 560 GLY A C 1
ATOM 4207 O O . GLY A 1 560 ? -32.467 -1.766 30.389 1.00 93.81 560 GLY A O 1
ATOM 4208 N N . VAL A 1 561 ? -30.301 -1.207 30.613 1.00 95.38 561 VAL A N 1
ATOM 4209 C CA . VAL A 1 561 ? -29.719 -2.474 30.132 1.00 95.38 561 VAL A CA 1
ATOM 4210 C C . VAL A 1 561 ? -28.659 -2.978 31.114 1.00 95.38 561 VAL A C 1
ATOM 4212 O O . VAL A 1 561 ? -28.089 -2.171 31.850 1.00 95.38 561 VAL A O 1
ATOM 4215 N N . PRO A 1 562 ? -28.369 -4.289 31.164 1.00 96.81 562 PRO A N 1
ATOM 4216 C CA . PRO A 1 562 ? -27.245 -4.785 31.951 1.00 96.81 562 PRO A CA 1
ATOM 4217 C C . PRO A 1 562 ? -25.904 -4.306 31.357 1.00 96.81 562 PRO A C 1
ATOM 4219 O O . PRO A 1 562 ? -25.755 -4.294 30.132 1.00 96.81 562 PRO A O 1
ATOM 4222 N N . PRO A 1 563 ? -24.916 -3.925 32.191 1.00 97.62 563 PRO A N 1
ATOM 4223 C CA . PRO A 1 563 ? -23.578 -3.594 31.714 1.00 97.62 563 PRO A CA 1
ATOM 4224 C C . PRO A 1 563 ? -22.808 -4.859 31.319 1.00 97.62 563 PRO A C 1
ATOM 4226 O O . PRO A 1 563 ? -22.852 -5.867 32.025 1.00 97.62 563 PRO A O 1
ATOM 4229 N N . VAL A 1 564 ? -22.026 -4.776 30.244 1.00 98.31 564 VAL A N 1
ATOM 4230 C CA . VAL A 1 564 ? -20.993 -5.763 29.911 1.00 98.31 564 VAL A CA 1
ATOM 4231 C C . VAL A 1 564 ? -19.639 -5.213 30.347 1.00 98.31 564 VAL A C 1
ATOM 4233 O O . VAL A 1 564 ? -19.163 -4.220 29.806 1.00 98.31 564 VAL A O 1
ATOM 4236 N N . VAL A 1 565 ? -19.009 -5.846 31.334 1.00 98.25 565 VAL A N 1
ATOM 4237 C CA . VAL A 1 565 ? -17.668 -5.465 31.801 1.00 98.25 565 VAL A CA 1
ATOM 4238 C C . VAL A 1 565 ? -16.707 -6.587 31.453 1.00 98.25 565 VAL A C 1
ATOM 4240 O O . VAL A 1 565 ? -16.857 -7.701 31.951 1.00 98.25 565 VAL A O 1
ATOM 4243 N N . LEU A 1 566 ? -15.747 -6.307 30.574 1.00 97.62 566 LEU A N 1
ATOM 4244 C CA . LEU A 1 566 ? -14.799 -7.309 30.100 1.00 97.62 566 LEU A CA 1
ATOM 4245 C C . LEU A 1 566 ? -13.520 -7.305 30.954 1.00 97.62 566 LEU A C 1
ATOM 4247 O O . LEU A 1 566 ? -12.860 -6.262 31.046 1.00 97.62 566 LEU A O 1
ATOM 4251 N N . PRO A 1 567 ? -13.146 -8.450 31.566 1.00 95.88 567 PRO A N 1
ATOM 4252 C CA . PRO A 1 567 ? -11.926 -8.553 32.360 1.00 95.88 567 PRO A CA 1
ATOM 4253 C C . PRO A 1 567 ? -10.677 -8.247 31.535 1.00 95.88 567 PRO A C 1
ATOM 4255 O O . PRO A 1 567 ? -10.580 -8.654 30.377 1.00 95.88 567 PRO A O 1
ATOM 4258 N N . GLY A 1 568 ? -9.696 -7.564 32.117 1.00 93.06 568 GLY A N 1
ATOM 4259 C CA . GLY A 1 568 ? -8.421 -7.277 31.443 1.00 93.06 568 GLY A CA 1
ATOM 4260 C C . GLY A 1 568 ? -8.480 -6.328 30.230 1.00 93.06 568 GLY A C 1
ATOM 4261 O O . GLY A 1 568 ? -7.446 -6.069 29.628 1.00 93.06 568 GLY A O 1
ATOM 4262 N N . LEU A 1 569 ? -9.651 -5.807 29.853 1.00 97.12 569 LEU A N 1
ATOM 4263 C CA . LEU A 1 569 ? -9.796 -4.842 28.758 1.00 97.12 569 LEU A CA 1
ATOM 4264 C C . LEU A 1 569 ? -9.563 -3.411 29.271 1.00 97.12 569 LEU A C 1
ATOM 4266 O O . LEU A 1 569 ? -10.056 -3.059 30.345 1.00 97.12 569 LEU A O 1
ATOM 4270 N N . ALA A 1 570 ? -8.845 -2.587 28.505 1.00 97.44 570 ALA A N 1
ATOM 4271 C CA . ALA A 1 570 ? -8.610 -1.171 28.809 1.00 97.44 570 ALA A CA 1
ATOM 4272 C C . ALA A 1 570 ? -9.528 -0.217 28.006 1.00 97.44 570 ALA A C 1
ATOM 4274 O O . ALA A 1 570 ? -10.513 -0.641 27.400 1.00 97.44 570 ALA A O 1
ATOM 4275 N N . HIS A 1 571 ? -9.233 1.089 28.035 1.00 97.75 571 HIS A N 1
ATOM 4276 C CA . HIS A 1 571 ? -10.107 2.134 27.484 1.00 97.75 571 HIS A CA 1
ATOM 4277 C C . HIS A 1 571 ? -10.287 2.050 25.962 1.00 97.75 571 HIS A C 1
ATOM 4279 O O . HIS A 1 571 ? -11.417 2.115 25.464 1.00 97.75 571 HIS A O 1
ATOM 4285 N N . ASP A 1 572 ? -9.197 1.887 25.210 1.00 97.69 572 ASP A N 1
ATOM 4286 C CA . ASP A 1 572 ? -9.212 1.833 23.744 1.00 97.69 572 ASP A CA 1
ATOM 4287 C C . ASP A 1 572 ? -9.525 0.415 23.265 1.00 97.69 572 ASP A C 1
ATOM 4289 O O . ASP A 1 572 ? -8.763 -0.228 22.546 1.00 97.69 572 ASP A O 1
ATOM 4293 N N . CYS A 1 573 ? -10.693 -0.079 23.676 1.00 97.81 573 CYS A N 1
ATOM 4294 C CA . CYS A 1 573 ? -11.150 -1.449 23.458 1.00 97.81 573 CYS A CA 1
ATOM 4295 C C . CYS A 1 573 ? -11.140 -1.918 21.996 1.00 97.81 573 CYS A C 1
ATOM 4297 O O . CYS A 1 573 ? -11.161 -3.116 21.753 1.00 97.81 573 CYS A O 1
ATOM 4299 N N . MET A 1 574 ? -11.114 -1.012 21.019 1.00 98.19 574 MET A N 1
ATOM 4300 C CA . MET A 1 574 ? -11.041 -1.355 19.598 1.00 98.19 574 MET A CA 1
ATOM 4301 C C . MET A 1 574 ? -9.612 -1.573 19.079 1.00 98.19 574 MET A C 1
ATOM 4303 O O . MET A 1 574 ? -9.431 -2.134 18.000 1.00 98.19 574 MET A O 1
ATOM 4307 N N . LEU A 1 575 ? -8.602 -1.153 19.838 1.00 97.69 575 LEU A N 1
ATOM 4308 C CA . LEU A 1 575 ? -7.174 -1.252 19.512 1.00 97.69 575 LEU A CA 1
ATOM 4309 C C . LEU A 1 575 ? -6.388 -2.093 20.529 1.00 97.69 575 LEU A C 1
ATOM 4311 O O . LEU A 1 575 ? -5.258 -2.489 20.257 1.00 97.69 575 LEU A O 1
ATOM 4315 N N . ASP A 1 576 ? -6.974 -2.339 21.698 1.00 97.50 576 ASP A N 1
ATOM 4316 C CA . ASP A 1 576 ? -6.372 -3.070 22.806 1.00 97.50 576 ASP A CA 1
ATOM 4317 C C . ASP A 1 576 ? -6.000 -4.524 22.455 1.00 97.50 576 ASP A C 1
ATOM 4319 O O . ASP A 1 576 ? -6.540 -5.111 21.519 1.00 97.50 576 ASP A O 1
ATOM 4323 N N . ALA A 1 577 ? -5.120 -5.151 23.242 1.00 94.62 577 ALA A N 1
ATOM 4324 C CA . ALA A 1 577 ? -4.743 -6.556 23.059 1.00 94.62 577 ALA A CA 1
ATOM 4325 C C . ALA A 1 577 ? -5.959 -7.498 23.080 1.00 94.62 577 ALA A C 1
ATOM 4327 O O . ALA A 1 577 ? -5.976 -8.519 22.389 1.00 94.62 577 ALA A O 1
ATOM 4328 N N . ARG A 1 578 ? -6.993 -7.136 23.851 1.00 94.25 578 ARG A N 1
ATOM 4329 C CA . ARG A 1 578 ? -8.244 -7.894 23.977 1.00 94.25 578 ARG A CA 1
ATOM 4330 C C . ARG A 1 578 ? -9.379 -7.361 23.101 1.00 94.25 578 ARG A C 1
ATOM 4332 O O . ARG A 1 578 ? -10.547 -7.619 23.389 1.00 94.25 578 ARG A O 1
ATOM 4339 N N . TRP A 1 579 ? -9.074 -6.647 22.013 1.00 97.88 579 TRP A N 1
ATOM 4340 C CA . TRP A 1 579 ? -10.100 -6.027 21.164 1.00 97.88 579 TRP A CA 1
ATOM 4341 C C . TRP A 1 579 ? -11.166 -7.003 20.657 1.00 97.88 579 TRP A C 1
ATOM 4343 O O . TRP A 1 579 ? -12.329 -6.632 20.486 1.00 97.88 579 TRP A O 1
ATOM 4353 N N . ARG A 1 580 ? -10.778 -8.262 20.423 1.00 96.69 580 ARG A N 1
ATOM 4354 C CA . ARG A 1 580 ? -11.674 -9.291 19.893 1.00 96.69 580 ARG A CA 1
ATOM 4355 C C . ARG A 1 580 ? -12.798 -9.626 20.865 1.00 96.69 580 ARG A C 1
ATOM 4357 O O . ARG A 1 580 ? -13.926 -9.777 20.417 1.00 96.69 580 ARG A O 1
ATOM 4364 N N . ASP A 1 581 ? -12.530 -9.630 22.168 1.00 97.50 581 ASP A N 1
ATOM 4365 C CA . ASP A 1 581 ? -13.557 -9.893 23.180 1.00 97.50 581 ASP A CA 1
ATOM 4366 C C . ASP A 1 581 ? -14.634 -8.796 23.169 1.00 97.50 581 ASP A C 1
ATOM 4368 O O . ASP A 1 581 ? -15.830 -9.077 23.268 1.00 97.50 581 ASP A O 1
ATOM 4372 N N . ALA A 1 582 ? -14.220 -7.537 22.981 1.00 98.00 582 ALA A N 1
ATOM 4373 C CA . ALA A 1 582 ? -15.142 -6.414 22.837 1.00 98.00 582 ALA A CA 1
ATOM 4374 C C . ALA A 1 582 ? -15.960 -6.503 21.539 1.00 98.00 582 ALA A C 1
ATOM 4376 O O . ALA A 1 582 ? -17.169 -6.254 21.552 1.00 98.00 582 ALA A O 1
ATOM 4377 N N . ALA A 1 583 ? -15.321 -6.888 20.430 1.00 98.38 583 ALA A N 1
ATOM 4378 C CA . ALA A 1 583 ? -15.988 -7.076 19.145 1.00 98.38 583 ALA A CA 1
ATOM 4379 C C . ALA A 1 583 ? -16.997 -8.240 19.176 1.00 98.38 583 ALA A C 1
ATOM 4381 O O . ALA A 1 583 ? -18.118 -8.083 18.694 1.00 98.38 583 ALA A O 1
ATOM 4382 N N . ASP A 1 584 ? -16.637 -9.372 19.786 1.00 98.00 584 ASP A N 1
ATOM 4383 C CA . ASP A 1 584 ? -17.502 -10.546 19.937 1.00 98.00 584 ASP A CA 1
ATOM 4384 C C . ASP A 1 584 ? -18.718 -10.230 20.822 1.00 98.00 584 ASP A C 1
ATOM 4386 O O . ASP A 1 584 ? -19.848 -10.561 20.457 1.00 98.00 584 ASP A O 1
ATOM 4390 N N . ALA A 1 585 ? -18.524 -9.522 21.941 1.00 98.06 585 ALA A N 1
ATOM 4391 C CA . ALA A 1 585 ? -19.621 -9.095 22.810 1.00 98.06 585 ALA A CA 1
ATOM 4392 C C . ALA A 1 585 ? -20.595 -8.146 22.089 1.00 98.06 585 ALA A C 1
ATOM 4394 O O . ALA A 1 585 ? -21.813 -8.329 22.160 1.00 98.06 585 ALA A O 1
ATOM 4395 N N . LEU A 1 586 ? -20.065 -7.163 21.351 1.00 98.56 586 LEU A N 1
ATOM 4396 C CA . LEU A 1 586 ? -20.876 -6.258 20.536 1.00 98.56 586 LEU A CA 1
ATOM 4397 C C . LEU A 1 586 ? -21.630 -7.022 19.439 1.00 98.56 586 LEU A C 1
ATOM 4399 O O . LEU A 1 586 ? -22.819 -6.789 19.233 1.00 98.56 586 LEU A O 1
ATOM 4403 N N . ARG A 1 587 ? -20.968 -7.958 18.754 1.00 97.50 587 ARG A N 1
ATOM 4404 C CA . ARG A 1 587 ? -21.595 -8.783 17.720 1.00 97.50 587 ARG A CA 1
ATOM 4405 C C . ARG A 1 587 ? -22.720 -9.648 18.276 1.00 97.50 587 ARG A C 1
ATOM 4407 O O . ARG A 1 587 ? -23.763 -9.728 17.640 1.00 97.50 587 ARG A O 1
ATOM 4414 N N . GLY A 1 588 ? -22.526 -10.259 19.443 1.00 96.94 588 GLY A N 1
ATOM 4415 C CA . GLY A 1 588 ? -23.557 -11.068 20.091 1.00 96.94 588 GLY A CA 1
ATOM 4416 C C . GLY A 1 588 ? -24.838 -10.275 20.354 1.00 96.94 588 GLY A C 1
ATOM 4417 O O . GLY A 1 588 ? -25.931 -10.798 20.165 1.00 96.94 588 GLY A O 1
ATOM 4418 N N . TRP A 1 589 ? -24.711 -8.995 20.716 1.00 97.81 589 TRP A N 1
ATOM 4419 C CA . TRP A 1 589 ? -25.857 -8.092 20.818 1.00 97.81 589 TRP A CA 1
ATOM 4420 C C . TRP A 1 589 ? -26.435 -7.711 19.447 1.00 97.81 589 TRP A C 1
ATOM 4422 O O . TRP A 1 589 ? -27.649 -7.771 19.270 1.00 97.81 589 TRP A O 1
ATOM 4432 N N . LEU A 1 590 ? -25.587 -7.357 18.473 1.00 97.38 590 LEU A N 1
ATOM 4433 C CA . LEU A 1 590 ? -26.024 -6.969 17.125 1.00 97.38 590 LEU A CA 1
ATOM 4434 C C . LEU A 1 590 ? -26.776 -8.089 16.394 1.00 97.38 590 LEU A C 1
ATOM 4436 O O . LEU A 1 590 ? -27.734 -7.807 15.690 1.00 97.38 590 LEU A O 1
ATOM 4440 N N . ASP A 1 591 ? -26.361 -9.347 16.560 1.00 90.94 591 ASP A N 1
ATOM 4441 C CA . ASP A 1 591 ? -27.017 -10.504 15.940 1.00 90.94 591 ASP A CA 1
ATOM 4442 C C . ASP A 1 591 ? -28.419 -10.780 16.544 1.00 90.94 591 ASP A C 1
ATOM 4444 O O . ASP A 1 591 ? -29.166 -11.592 15.999 1.00 90.94 591 ASP A O 1
ATOM 4448 N N . GLY A 1 592 ? -28.783 -10.108 17.647 1.00 87.56 592 GLY A N 1
ATOM 4449 C CA . GLY A 1 592 ? -30.119 -10.127 18.253 1.00 87.56 592 GLY A CA 1
ATOM 4450 C C . GLY A 1 592 ? -31.020 -8.936 17.892 1.00 87.56 592 GLY A C 1
ATOM 4451 O O . GLY A 1 592 ? -32.149 -8.887 18.386 1.00 87.56 592 GLY A O 1
ATOM 4452 N N . LEU A 1 593 ? -30.532 -7.983 17.085 1.00 86.88 593 LEU A N 1
ATOM 4453 C CA . LEU A 1 593 ? -31.317 -6.883 16.500 1.00 86.88 593 LEU A CA 1
ATOM 4454 C C . LEU A 1 593 ? -31.959 -7.319 15.182 1.00 86.88 593 LEU A C 1
ATOM 4456 O O . LEU A 1 593 ? -33.115 -6.898 14.948 1.00 86.88 593 LEU A O 1
#

Secondary structure (DSSP, 8-state):
---S------SSS-PPPHHHHHHHHHHSSSGGGSSS-GGGS-TTSHHHHHHHHHHHHHHHHHHT--TTEEEEEESSHHHHHHHHHHHHH--TT-EEEEEE-SHHHHHHHHHHHHTT-EEEEEEE--SSSPPPGGG--PPTT-S-EEEESEETTTTEE-SS----TTSPEEEE-TTTTTTS---GGG-SEEEEEGGGTTS-TT-EEEEEEGGGTT---TT--GGG-HHHHHHTTT-SS---HHHHHHHHHHHHHHHHH-S----TTS---HHHHHHHHHHHHHHHHHSTT---------PPP-----S-PPPPEEEEEEEPTTSPEEEEEEE--SSHHHHHHSPPEEEE--TT--THHHHTTHHHHHHHTT--EEEEPPTTSTTS---TT-SEEE-HHHHHHHHHHHHTTSSSPPEEEEETHHHHHHHHHHT-TTSPP-SEEEEESPPPTT-HHHHHHHHHHH-HHHHHHHHHHHHS-GGGT-HHHHHHHH--TTS-HHHHHHHHHHHHHS-SSEEE-HHHHHHHPSPPPPSS---EEEEEETT-SSS-HHHHHHHHHHHTS--EEETT--S-TTTSTTHHHHHHHHHHHHTT-